Protein 6HR5 (pdb70)

Secondary structure (DSSP, 8-state):
---EEEEEEESS--SSSSGGGT-SS---HHHHHHHHHSEEETT-B-SS-STTHHHHHHHH---HHHH---------TT---S-HHHHHHTTT-EEEEEE---S--S---SS--EE------SSSB-EE-SSSB--B-S-HHHHHHHHHHHHHHSSS-SSSPEEEEEE--TT----STTHHHHHHHHHHHHHHHHHHHHHHHHHTT-GGGEEEEEEESS---BSGGG-BS--S-SHHHHB--EEEE-TTT-SS---B----STHHHHHHHHHTT----SS-----SHHHHTT-S-TTTT--EEEEEE---SSS--EEEEEETTEEEEEE-TT---EEEEETTT-TT-----SS-GGGHHHHHHHHHHHHHHHTTT--

Sequence (376 aa):
EKPNIIFILTDDQRFDAIGYAGNKFVNTPEMDKLAQQGTYFDHAIVTTPICAASRASLWTGLHERSHNFNFTGNVREEYMNNAYPKLLKNNGYYTGFYGKYGVRYDNLESQFDEFESYNNRYKDKRGYYYKTINNDTVHLTRYTGQQAIDFIDKNATNTQPFMLSLSFSAPHAEKYQHSLKGYYRMISGIDLEIKKIRDKLKEKGVDKNTVIIVMGDNGYFLGERQLAGKWLMYDNSIRVPLIVFDPRVNKHQDISEMVLNIDVTQTIADLAGVKAPESWQGKSLLPLVKQETSTISRDTILIEHLWDFENIPPSEGVRTEEWKYFRYVNDKTIEELYNIKKDPKEINNLIGKKKYQNVAKALREKLDELIAKNSD

B-factor: mean 40.54, std 19.56, range [9.35, 136.73]

InterPro domains:
  IPR000917 Sulfatase, N-terminal [PF00884] (30-361)
  IPR008928 Six-hairpin glycosidase superfamily [SSF48208] (722-1136)
  IPR012341 Six-hairpin glycosidase-like superfamily [G3DSA:1.50.10.10] (728-1074)
  IPR013783 Immunoglobulin-like fold [G3DSA:2.60.40.10] (467-577)
  IPR016007 Alpha-L-rhamnosidase [PTHR33307] (591-1161)
  IPR017850 Alkaline-phosphatase-like, core domain superfamily [G3DSA:3.40.720.10] (30-464)
  IPR017850 Alkaline-phosphatase-like, core domain superfamily [SSF53649] (28-461)
  IPR035396 Alpha-L-rhamnosidase, six-hairpin glycosidase domain [PF17389] (729-1066)
  IPR035398 Alpha-L-rhamnosidase C-terminal domain [PF17390] (1074-1142)
  IPR061277 Rha78A-like, N-terminal immunoglobulin domain [PF25788] (471-577)

Radius of gyration: 19.91 Å; Cα contacts (8 Å, |Δi|>4): 845; chains: 1; bounding box: 46×52×61 Å

Foldseek 3Di:
DAFAEEEAEEEAFWLCLDVCNVPPQFAQVLVVVLVFQFAKESAAFQFFLDLAQSLVCQFLQAHCLFQVADAVGADDPPPGCNGLQVQCVVVFAQEEEEEDSRHPYPDDDRWYWYFVAVLDPAFKGWTATPPGTDIDGDGQLVVLLVVLLCVLQPPVPPPTHYYYYYYGSPPPPVVVPCVVVVNSVRSNSNSVSVVSNLVSCVVVDRNLRYKYKYKYSWFFDNCQVPDTGERDDASRTTTMIIRTHHSHLDSGYDYAHDYYDSQVSVQSQVSRVHDNDPLNPYHHCVCCTSVHPPVVVPCQKDKHWHDHDPPDWIKIFMDGPFKTWMFIVVPDGPIFMGTCVPCVSRPDGDDPPPVCVVVVVVRVVVRVVHSVVNPD

Nearest PDB structures (foldseek):
  6hr5-assembly1_A  TM=1.003E+00  e=1.998E-87  Formosa agariphila KMM 3901
  7lha-assembly2_B  TM=8.949E-01  e=1.285E-27  Bacteroides uniformis
  7sno-assembly1_A  TM=8.877E-01  e=1.641E-27  Phocaeicola plebeius DSM 17135
  7snj-assembly1_A  TM=8.915E-01  e=3.419E-27  Phocaeicola plebeius DSM 17135
  4upk-assembly1_A  TM=8.088E-01  e=2.536E-18  Ruegeria pomeroyi DSS-3

Structure (mmCIF, N/CA/C/O backbone):
data_6HR5
#
_entry.id   6HR5
#
_cell.length_a   52.879
_cell.length_b   48.871
_cell.length_c   92.651
_cell.angle_alpha   90.00
_cell.angle_beta   105.64
_cell.angle_gamma   90.00
#
_symmetry.space_group_name_H-M   'P 1 21 1'
#
loop_
_entity.id
_entity.type
_entity.pdbx_description
1 polymer 'Alpha-L-rhamnosidase/sulfatase (GH78)'
2 non-polymer 'CALCIUM ION'
#
loop_
_atom_site.group_PDB
_atom_site.id
_atom_site.type_symbol
_atom_site.label_atom_id
_atom_site.label_alt_id
_atom_site.label_comp_id
_atom_site.label_asym_id
_atom_site.label_entity_id
_atom_site.label_seq_id
_atom_site.pdbx_PDB_ins_code
_atom_site.Cartn_x
_atom_site.Cartn_y
_atom_site.Cartn_z
_atom_site.occupancy
_atom_site.B_iso_or_equiv
_atom_site.auth_seq_id
_atom_site.auth_comp_id
_atom_site.auth_asym_id
_atom_site.auth_atom_id
_atom_site.pdbx_PDB_model_num
ATOM 1 N N . GLU A 1 29 ? 31.133 -14.944 10.666 1.00 42.94 8 GLU A N 1
ATOM 2 C CA . GLU A 1 29 ? 32.168 -13.991 11.052 1.00 53.18 8 GLU A CA 1
ATOM 3 C C . GLU A 1 29 ? 31.560 -12.626 11.364 1.00 49.92 8 GLU A C 1
ATOM 4 O O . GLU A 1 29 ? 31.848 -12.028 12.402 1.00 50.66 8 GLU A O 1
ATOM 10 N N . LYS A 1 30 ? 30.719 -12.136 10.452 1.00 44.44 9 LYS A N 1
ATOM 11 C CA . LYS A 1 30 ? 29.950 -10.919 10.635 1.00 33.72 9 LYS A CA 1
ATOM 12 C C . LYS A 1 30 ? 28.472 -11.258 10.778 1.00 33.74 9 LYS A C 1
ATOM 13 O O . LYS A 1 30 ? 27.949 -12.078 10.015 1.00 34.21 9 LYS A O 1
ATOM 19 N N . PRO A 1 31 ? 27.776 -10.658 11.739 1.00 32.99 10 PRO A N 1
ATOM 20 C CA . PRO A 1 31 ? 26.389 -11.042 12.002 1.00 33.94 10 PRO A CA 1
ATOM 21 C C . PRO A 1 31 ? 25.379 -10.201 11.239 1.00 31.05 10 PRO A C 1
ATOM 22 O O . PRO A 1 31 ? 25.587 -9.022 10.949 1.00 28.27 10 PRO A O 1
ATOM 26 N N . ASN A 1 32 ? 24.264 -10.846 10.909 1.00 27.50 11 ASN A N 1
ATOM 27 C CA . ASN A 1 32 ? 23.108 -10.138 10.383 1.00 25.71 11 ASN A CA 1
ATOM 28 C C . ASN A 1 32 ? 22.386 -9.462 11.540 1.00 26.93 11 ASN A C 1
ATOM 29 O O . ASN A 1 32 ? 22.224 -10.055 12.608 1.00 27.21 11 ASN A O 1
ATOM 34 N N . ILE A 1 33 ? 21.984 -8.212 11.349 1.00 26.01 12 ILE A N 1
ATOM 35 C CA . ILE A 1 33 ? 21.397 -7.419 12.422 1.00 20.92 12 ILE A CA 1
ATOM 36 C C . ILE A 1 33 ? 20.022 -6.937 11.987 1.00 18.65 12 ILE A C 1
ATOM 37 O O . ILE A 1 33 ? 19.827 -6.539 10.834 1.00 23.27 12 ILE A O 1
ATOM 42 N N . ILE A 1 34 ? 19.067 -6.984 12.912 1.00 19.92 13 ILE A N 1
ATOM 43 C CA . ILE A 1 34 ? 17.708 -6.519 12.667 1.00 17.80 13 ILE A CA 1
ATOM 44 C C . ILE A 1 34 ? 17.311 -5.606 13.815 1.00 15.36 13 ILE A C 1
ATOM 45 O O . ILE A 1 34 ? 17.281 -6.036 14.974 1.00 20.61 13 ILE A O 1
ATOM 50 N N . PHE A 1 35 ? 17.004 -4.357 13.495 1.00 15.31 14 PHE A N 1
ATOM 51 C CA . PHE A 1 35 ? 16.648 -3.348 14.486 1.00 15.55 14 PHE A CA 1
ATOM 52 C C . PHE A 1 35 ? 15.157 -3.058 14.358 1.00 14.69 14 PHE A C 1
ATOM 53 O O . PHE A 1 35 ? 14.735 -2.313 13.470 1.00 15.40 14 PHE A O 1
ATOM 61 N N . ILE A 1 36 ? 14.362 -3.660 15.237 1.00 13.28 15 ILE A N 1
ATOM 62 C CA . ILE A 1 36 ? 12.951 -3.310 15.351 1.00 12.10 15 ILE A CA 1
ATOM 63 C C . ILE A 1 36 ? 12.846 -1.993 16.103 1.00 13.25 15 ILE A C 1
ATOM 64 O O . ILE A 1 36 ? 13.488 -1.806 17.142 1.00 16.61 15 ILE A O 1
ATOM 69 N N . LEU A 1 37 ? 12.040 -1.073 15.581 1.00 9.82 16 LEU A N 1
ATOM 70 C CA . LEU A 1 37 ? 11.889 0.254 16.172 1.00 12.02 16 LEU A CA 1
ATOM 71 C C . LEU A 1 37 ? 10.403 0.574 16.288 1.00 19.34 16 LEU A C 1
ATOM 72 O O . LEU A 1 37 ? 9.750 0.910 15.294 1.00 16.82 16 LEU A O 1
ATOM 77 N N . THR A 1 38 ? 9.881 0.483 17.506 1.00 20.85 17 THR A N 1
ATOM 78 C CA . THR A 1 38 ? 8.472 0.738 17.759 1.00 20.52 17 THR A CA 1
ATOM 79 C C . THR A 1 38 ? 8.233 2.226 17.981 1.00 16.72 17 THR A C 1
ATOM 80 O O . THR A 1 38 ? 9.075 2.924 18.549 1.00 18.50 17 THR A O 1
ATOM 84 N N . ASP A 1 39 ? 7.074 2.706 17.534 1.00 13.84 18 ASP A N 1
ATOM 85 C CA . ASP A 1 39 ? 6.709 4.116 17.620 1.00 16.19 18 ASP A CA 1
ATOM 86 C C . ASP A 1 39 ? 5.845 4.339 18.857 1.00 17.42 18 ASP A C 1
ATOM 87 O O . ASP A 1 39 ? 4.744 3.788 18.950 1.00 18.55 18 ASP A O 1
ATOM 92 N N . ASP A 1 40 ? 6.347 5.145 19.799 1.00 15.31 19 ASP A N 1
ATOM 93 C CA . ASP A 1 40 ? 5.610 5.561 20.997 1.00 19.70 19 ASP A CA 1
ATOM 94 C C . ASP A 1 40 ? 5.411 4.420 21.995 1.00 18.10 19 ASP A C 1
ATOM 95 O O . ASP A 1 40 ? 4.387 4.366 22.680 1.00 14.71 19 ASP A O 1
ATOM 100 N N . GLN A 1 41 ? 6.382 3.512 22.097 1.00 20.71 20 GLN A N 1
ATOM 101 C CA . GLN A 1 41 ? 6.319 2.383 23.019 1.00 20.32 20 GLN A CA 1
ATOM 102 C C . GLN A 1 41 ? 6.995 2.782 24.327 1.00 21.17 20 GLN A C 1
ATOM 103 O O . GLN A 1 41 ? 8.206 3.019 24.362 1.00 20.12 20 GLN A O 1
ATOM 109 N N . ARG A 1 42 ? 6.210 2.864 25.396 1.00 23.39 21 ARG A N 1
ATOM 110 C CA . ARG A 1 42 ? 6.738 3.215 26.706 1.00 24.64 21 ARG A CA 1
ATOM 111 C C . ARG A 1 42 ? 7.613 2.090 27.252 1.00 24.21 21 ARG A C 1
ATOM 112 O O . ARG A 1 42 ? 7.501 0.932 26.847 1.00 30.65 21 ARG A O 1
ATOM 120 N N . PHE A 1 43 ? 8.497 2.446 28.190 1.00 21.28 22 PHE A N 1
ATOM 121 C CA . PHE A 1 43 ? 9.242 1.425 28.918 1.00 20.84 22 PHE A CA 1
ATOM 122 C C . PHE A 1 43 ? 8.326 0.571 29.781 1.00 21.46 22 PHE A C 1
ATOM 123 O O . PHE A 1 43 ? 8.691 -0.555 30.133 1.00 19.57 22 PHE A O 1
ATOM 131 N N . ASP A 1 44 ? 7.140 1.085 30.113 1.00 27.05 23 ASP A N 1
ATOM 132 C CA . ASP A 1 44 ? 6.149 0.330 30.868 1.00 27.53 23 ASP A CA 1
ATOM 133 C C . ASP A 1 44 ? 5.379 -0.648 29.991 1.00 28.61 23 ASP A C 1
ATOM 134 O O . ASP A 1 44 ? 4.888 -1.666 30.490 1.00 23.89 23 ASP A O 1
ATOM 139 N N . ALA A 1 45 ? 5.270 -0.364 28.695 1.00 29.43 24 ALA A N 1
ATOM 140 C CA . ALA A 1 45 ? 4.360 -1.079 27.799 1.00 24.42 24 ALA A CA 1
ATOM 141 C C . ALA A 1 45 ? 4.976 -2.360 27.244 1.00 23.91 24 ALA A C 1
ATOM 142 O O . ALA A 1 45 ? 5.024 -2.576 26.033 1.00 33.99 24 ALA A O 1
ATOM 144 N N . ILE A 1 46 ? 5.440 -3.231 28.135 1.00 19.77 25 ILE A N 1
ATOM 145 C CA . ILE A 1 46 ? 5.991 -4.526 27.751 1.00 19.20 25 ILE A CA 1
ATOM 146 C C . ILE A 1 46 ? 5.833 -5.473 28.932 1.00 35.45 25 ILE A C 1
ATOM 147 O O . ILE A 1 46 ? 6.032 -5.083 30.087 1.00 35.19 25 ILE A O 1
ATOM 152 N N . GLY A 1 47 ? 5.451 -6.719 28.638 1.00 32.24 26 GLY A N 1
ATOM 153 C CA . GLY A 1 47 ? 5.178 -7.671 29.704 1.00 35.75 26 GLY A CA 1
ATOM 154 C C . GLY A 1 47 ? 6.377 -7.907 30.600 1.00 33.02 26 GLY A C 1
ATOM 155 O O . GLY A 1 47 ? 6.234 -8.079 31.814 1.00 29.51 26 GLY A O 1
ATOM 156 N N . TYR A 1 48 ? 7.577 -7.907 30.015 1.00 31.25 27 TYR A N 1
ATOM 157 C CA . TYR A 1 48 ? 8.803 -8.070 30.786 1.00 26.85 27 TYR A CA 1
ATOM 158 C C . TYR A 1 48 ? 8.958 -6.999 31.857 1.00 41.07 27 TYR A C 1
ATOM 159 O O . TYR A 1 48 ? 9.644 -7.233 32.858 1.00 42.73 27 TYR A O 1
ATOM 168 N N . ALA A 1 49 ? 8.341 -5.833 31.670 1.00 37.72 28 ALA A N 1
ATOM 169 C CA . ALA A 1 49 ? 8.313 -4.792 32.687 1.00 36.41 28 ALA A CA 1
ATOM 170 C C . ALA A 1 49 ? 7.177 -4.976 33.686 1.00 37.62 28 ALA A C 1
ATOM 171 O O . ALA A 1 49 ? 6.859 -4.035 34.421 1.00 36.93 28 ALA A O 1
ATOM 173 N N . GLY A 1 50 ? 6.562 -6.156 33.727 1.00 26.23 29 GLY A N 1
ATOM 174 C CA . GLY A 1 50 ? 5.479 -6.426 34.645 1.00 26.16 29 GLY A CA 1
ATOM 175 C C . GLY A 1 50 ? 4.104 -6.027 34.160 1.00 29.24 29 GLY A C 1
ATOM 176 O O . GLY A 1 50 ? 3.129 -6.211 34.900 1.00 33.08 29 GLY A O 1
ATOM 177 N N . ASN A 1 51 ? 3.990 -5.489 32.947 1.00 35.40 30 ASN A N 1
ATOM 178 C CA . ASN A 1 51 ? 2.695 -5.087 32.408 1.00 30.24 30 ASN A CA 1
ATOM 179 C C . ASN A 1 51 ? 1.855 -6.329 32.133 1.00 32.45 30 ASN A C 1
ATOM 180 O O . ASN A 1 51 ? 2.181 -7.126 31.248 1.00 29.33 30 ASN A O 1
ATOM 185 N N . LYS A 1 52 ? 0.769 -6.488 32.885 1.00 33.75 31 LYS A N 1
ATOM 186 C CA . LYS A 1 52 ? -0.053 -7.689 32.851 1.00 35.43 31 LYS A CA 1
ATOM 187 C C . LYS A 1 52 ? 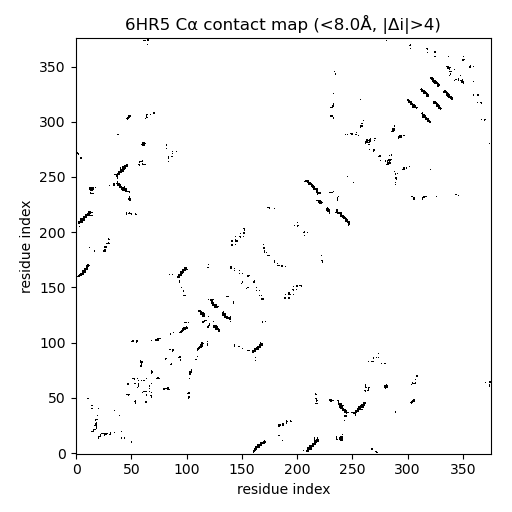-1.149 -7.635 31.791 1.00 32.41 31 LYS A C 1
ATOM 188 O O . LYS A 1 52 ? -1.961 -8.562 31.707 1.00 25.59 31 LYS A O 1
ATOM 194 N N . PHE A 1 53 ? -1.188 -6.583 30.974 1.00 29.92 32 PHE A N 1
ATOM 195 C CA . PHE A 1 53 ? -2.253 -6.419 29.998 1.00 33.81 32 PHE A CA 1
ATOM 196 C C . PHE A 1 53 ? -1.768 -6.348 28.559 1.00 29.19 32 PHE A C 1
ATOM 197 O O . PHE A 1 53 ? -2.576 -6.556 27.646 1.00 24.45 32 PHE A O 1
ATOM 205 N N . VAL A 1 54 ? -0.485 -6.069 28.327 1.00 27.59 33 VAL A N 1
ATOM 206 C CA . VAL A 1 54 ? 0.072 -6.282 27.001 1.00 25.97 33 VAL A CA 1
ATOM 207 C C . VAL A 1 54 ? 0.199 -7.778 26.740 1.00 26.16 33 VAL A C 1
ATOM 208 O O . VAL A 1 54 ? 0.186 -8.609 27.656 1.00 27.49 33 VAL A O 1
ATOM 212 N N . ASN A 1 55 ? 0.330 -8.124 25.462 1.00 24.79 34 ASN A N 1
ATOM 213 C CA . ASN A 1 55 ? 0.697 -9.477 25.052 1.00 24.62 34 ASN A CA 1
ATOM 214 C C . ASN A 1 55 ? 1.869 -9.330 24.089 1.00 24.56 34 ASN A C 1
ATOM 215 O O . ASN A 1 55 ? 1.683 -9.283 22.871 1.00 26.78 34 ASN A O 1
ATOM 220 N N . THR A 1 56 ? 3.076 -9.244 24.645 1.00 22.41 35 THR A N 1
ATOM 221 C CA . THR A 1 56 ? 4.312 -9.171 23.868 1.00 19.97 35 THR A CA 1
ATOM 222 C C . THR A 1 56 ? 5.181 -10.390 24.165 1.00 21.07 35 THR A C 1
ATOM 223 O O . THR A 1 56 ? 6.283 -10.264 24.712 1.00 17.45 35 THR A O 1
ATOM 227 N N . PRO A 1 57 ? 4.719 -11.591 23.799 1.00 22.89 36 PRO A N 1
ATOM 228 C CA . PRO A 1 57 ? 5.454 -12.797 24.214 1.00 21.59 36 PRO A CA 1
ATOM 229 C C . PRO A 1 57 ? 6.776 -12.977 23.491 1.00 29.24 36 PRO A C 1
ATOM 230 O O . PRO A 1 57 ? 7.776 -13.328 24.129 1.00 33.39 36 PRO A O 1
ATOM 234 N N . GLU A 1 58 ? 6.813 -12.750 22.175 1.00 24.08 37 GLU A N 1
ATOM 235 C CA . GLU A 1 58 ? 8.065 -12.897 21.440 1.00 23.81 37 GLU A CA 1
ATOM 236 C C . GLU A 1 58 ? 9.094 -11.874 21.901 1.00 21.80 37 GLU A C 1
ATOM 237 O O . GLU A 1 58 ? 10.294 -12.166 21.946 1.00 21.78 37 GLU A O 1
ATOM 243 N N . MET A 1 59 ? 8.643 -10.666 22.247 1.00 25.79 38 MET A N 1
ATOM 244 C CA . MET A 1 59 ? 9.533 -9.698 22.880 1.00 26.61 38 MET A CA 1
ATOM 245 C C . MET A 1 59 ? 9.991 -10.196 24.244 1.00 25.16 38 MET A C 1
ATOM 246 O O . MET A 1 59 ? 11.179 -10.124 24.578 1.00 24.67 38 MET A O 1
ATOM 251 N N . ASP A 1 60 ? 9.051 -10.701 25.050 1.00 24.42 39 ASP A N 1
ATOM 252 C CA . ASP A 1 60 ? 9.407 -11.280 26.342 1.00 23.79 39 ASP A CA 1
ATOM 253 C C . ASP A 1 60 ? 10.405 -12.418 26.176 1.00 26.47 39 ASP A C 1
ATOM 254 O O . ASP A 1 60 ? 11.328 -12.569 26.987 1.00 28.92 39 ASP A O 1
ATOM 259 N N . LYS A 1 61 ? 10.234 -13.229 25.130 1.00 28.84 40 LYS A N 1
ATOM 260 C CA . LYS A 1 61 ? 11.207 -14.274 24.831 1.00 30.33 40 LYS A CA 1
ATOM 261 C C . LYS A 1 61 ? 12.567 -13.675 24.494 1.00 25.17 40 LYS A C 1
ATOM 262 O O . LYS A 1 61 ? 13.604 -14.204 24.905 1.00 19.24 40 LYS A O 1
ATOM 268 N N . LEU A 1 62 ? 12.579 -12.562 23.753 1.00 22.03 41 LEU A N 1
ATOM 269 C CA . LEU A 1 62 ? 13.840 -11.924 23.387 1.00 23.33 41 LEU A CA 1
ATOM 270 C C . LEU A 1 62 ? 14.547 -11.331 24.598 1.00 19.73 41 LEU A C 1
ATOM 271 O O . LEU A 1 62 ? 15.782 -11.332 24.654 1.00 15.77 41 LEU A O 1
ATOM 276 N N . ALA A 1 63 ? 13.787 -10.815 25.567 1.00 33.05 42 ALA A N 1
ATOM 277 C CA . ALA A 1 63 ? 14.399 -10.249 26.764 1.00 23.13 42 ALA A CA 1
ATOM 278 C C . ALA A 1 63 ? 14.995 -11.337 27.647 1.00 20.51 42 ALA A C 1
ATOM 279 O O . ALA A 1 63 ? 16.072 -11.154 28.223 1.00 20.90 42 ALA A O 1
ATOM 281 N N . GLN A 1 64 ? 14.306 -12.473 27.772 1.00 19.45 43 GLN A N 1
ATOM 282 C CA . GLN A 1 64 ? 14.865 -13.590 28.525 1.00 23.05 43 GLN A CA 1
ATOM 283 C C . GLN A 1 64 ? 15.977 -14.285 27.748 1.00 25.25 43 GLN A C 1
ATOM 284 O O . GLN A 1 64 ? 16.881 -14.872 28.354 1.00 22.49 43 GLN A O 1
ATOM 290 N N . GLN A 1 65 ? 15.929 -14.233 26.413 1.00 25.42 44 GLN A N 1
ATOM 291 C CA . GLN A 1 65 ? 16.968 -14.851 25.598 1.00 19.15 44 GLN A CA 1
ATOM 292 C C . GLN A 1 65 ? 18.195 -13.960 25.462 1.00 22.16 44 GLN A C 1
ATOM 293 O O . GLN A 1 65 ? 19.314 -14.468 25.335 1.00 28.39 44 GLN A O 1
ATOM 299 N N . GLY A 1 66 ? 18.006 -12.643 25.470 1.00 20.37 45 GLY A N 1
ATOM 300 C CA . GLY A 1 66 ? 19.110 -11.709 25.371 1.00 20.30 45 GLY A CA 1
ATOM 301 C C . GLY A 1 66 ? 19.198 -10.812 26.587 1.00 20.97 45 GLY A C 1
ATOM 302 O O . GLY A 1 66 ? 18.652 -11.146 27.639 1.00 28.44 45 GLY A O 1
ATOM 303 N N . THR A 1 67 ? 19.867 -9.670 26.466 1.00 15.00 46 THR A N 1
ATOM 304 C CA . THR A 1 67 ? 20.039 -8.752 27.585 1.00 18.94 46 THR A CA 1
ATOM 305 C C . THR A 1 67 ? 19.043 -7.608 27.451 1.00 19.59 46 THR A C 1
ATOM 306 O O . THR A 1 67 ? 19.068 -6.865 26.464 1.00 20.25 46 THR A O 1
ATOM 310 N N . TYR A 1 68 ? 18.171 -7.470 28.443 1.00 20.80 47 TYR A N 1
ATOM 311 C CA . TYR A 1 68 ? 17.170 -6.417 28.452 1.00 17.74 47 TYR A CA 1
ATOM 312 C C . TYR A 1 68 ? 17.696 -5.204 29.206 1.00 20.20 47 TYR A C 1
ATOM 313 O O . TYR A 1 68 ? 18.436 -5.337 30.184 1.00 26.51 47 TYR A O 1
ATOM 322 N N . PHE A 1 69 ? 17.315 -4.018 28.740 1.00 21.31 48 PHE A N 1
ATOM 323 C CA . PHE A 1 69 ? 17.720 -2.754 29.352 1.00 24.16 48 PHE A CA 1
ATOM 324 C C . PHE A 1 69 ? 16.458 -2.061 29.855 1.00 25.11 48 PHE A C 1
ATOM 325 O O . PHE A 1 69 ? 15.694 -1.500 29.064 1.00 23.88 48 PHE A O 1
ATOM 333 N N . ASP A 1 70 ? 16.233 -2.101 31.171 1.00 24.25 49 ASP A N 1
ATOM 334 C CA . ASP A 1 70 ? 15.019 -1.504 31.719 1.00 25.92 49 ASP A CA 1
ATOM 335 C C . ASP A 1 70 ? 15.134 0.011 31.822 1.00 29.03 49 ASP A C 1
ATOM 336 O O . ASP A 1 70 ? 14.147 0.724 31.601 1.00 33.69 49 ASP A O 1
ATOM 341 N N . HIS A 1 71 ? 16.322 0.525 32.149 1.00 26.09 50 HIS A N 1
ATOM 342 C CA . HIS A 1 71 ? 16.544 1.963 32.235 1.00 27.90 50 HIS A CA 1
ATOM 343 C C . HIS A 1 71 ? 17.054 2.558 30.931 1.00 25.56 50 HIS A C 1
ATOM 344 O O . HIS A 1 71 ? 17.842 3.514 30.955 1.00 28.16 50 HIS A O 1
ATOM 351 N N . ALA A 1 72 ? 16.638 2.009 29.793 1.00 31.51 51 ALA A N 1
ATOM 352 C CA . ALA A 1 72 ? 16.978 2.604 28.510 1.00 21.16 51 ALA A CA 1
ATOM 353 C C . ALA A 1 72 ? 16.251 3.933 28.359 1.00 18.57 51 ALA A C 1
ATOM 354 O O . ALA A 1 72 ? 15.033 4.007 28.539 1.00 17.72 51 ALA A O 1
ATOM 356 N N . ILE A 1 73 ? 16.997 4.984 28.034 1.00 21.76 52 ILE A N 1
ATOM 357 C CA . ILE A 1 73 ? 16.484 6.348 28.054 1.00 23.93 52 ILE A CA 1
ATOM 358 C C . ILE A 1 73 ? 16.673 6.975 26.682 1.00 32.29 52 ILE A C 1
ATOM 359 O O . ILE A 1 73 ? 17.726 6.821 26.054 1.00 31.80 52 ILE A O 1
ATOM 364 N N . VAL A 1 74 ? 15.648 7.682 26.219 1.00 33.18 53 VAL A N 1
ATOM 365 C CA . VAL A 1 74 ? 15.660 8.330 24.915 1.00 19.94 53 VAL A CA 1
ATOM 366 C C . VAL A 1 74 ? 16.040 9.795 25.123 1.00 22.41 53 VAL A C 1
ATOM 367 O O . VAL A 1 74 ? 15.502 10.467 26.013 1.00 33.93 53 VAL A O 1
ATOM 371 N N . THR A 1 75 ? 17.009 10.275 24.335 1.00 22.51 54 THR A N 1
ATOM 372 C CA . THR A 1 75 ? 17.578 11.598 24.594 1.00 21.34 54 THR A CA 1
ATOM 373 C C . THR A 1 75 ? 16.541 12.695 24.400 1.00 25.73 54 THR A C 1
ATOM 374 O O . THR A 1 75 ? 16.445 13.616 25.221 1.00 34.02 54 THR A O 1
ATOM 378 N N . THR A 1 76 ? 15.755 12.623 23.342 1.00 29.43 55 THR A N 1
ATOM 379 C CA . THR A 1 76 ? 14.780 13.671 23.052 1.00 27.71 55 THR A CA 1
ATOM 380 C C . THR A 1 76 ? 13.434 13.033 22.794 1.00 21.95 55 THR A C 1
ATOM 381 O O . THR A 1 76 ? 13.262 12.356 21.737 1.00 24.77 55 THR A O 1
ATOM 385 N N . PRO A 1 77 ? 12.447 13.193 23.672 1.00 22.61 56 PRO A N 1
ATOM 386 C CA . PRO A 1 77 ? 11.178 12.451 23.608 1.00 22.43 56 PRO A CA 1
ATOM 387 C C . PRO A 1 77 ? 10.259 12.942 22.485 1.00 18.68 56 PRO A C 1
ATOM 388 O O . PRO A 1 77 ? 9.137 13.398 22.720 1.00 17.97 56 PRO A O 1
ATOM 392 N N . ILE A 1 78 ? 10.744 12.845 21.253 1.00 25.61 57 ILE A N 1
ATOM 393 C CA . ILE A 1 78 ? 9.988 13.261 20.072 1.00 28.78 57 ILE A CA 1
ATOM 394 C C . ILE A 1 78 ? 10.262 12.254 18.963 1.00 27.02 57 ILE A C 1
ATOM 395 O O . ILE A 1 78 ? 11.419 11.925 18.683 1.00 26.12 57 ILE A O 1
ATOM 400 N N . CYS A 1 79 ? 9.201 11.758 18.332 1.00 26.79 58 CYS A N 1
ATOM 401 C CA . CYS A 1 79 ? 9.336 10.677 17.357 1.00 24.02 58 CYS A CA 1
ATOM 402 C C . CYS A 1 79 ? 9.940 11.126 16.031 1.00 29.42 58 CYS A C 1
ATOM 403 O O . CYS A 1 79 ? 9.531 10.648 14.969 1.00 34.57 58 CYS A O 1
ATOM 406 N N . ALA A 1 80 ? 10.924 12.024 16.060 1.00 30.39 59 ALA A N 1
ATOM 407 C CA . ALA A 1 80 ? 11.534 12.525 14.835 1.00 30.03 59 ALA A CA 1
ATOM 408 C C . ALA A 1 80 ? 12.990 12.906 15.073 1.00 23.14 59 ALA A C 1
ATOM 409 O O . ALA A 1 80 ? 13.863 12.585 14.260 1.00 22.77 59 ALA A O 1
ATOM 411 N N . ALA A 1 81 ? 13.258 13.603 16.181 1.00 20.67 60 ALA A N 1
ATOM 412 C CA . ALA A 1 81 ? 14.639 13.864 16.568 1.00 23.22 60 ALA A CA 1
ATOM 413 C C . ALA A 1 81 ? 15.272 12.629 17.197 1.00 21.77 60 ALA A C 1
ATOM 414 O O . ALA A 1 81 ? 16.465 12.373 17.003 1.00 23.14 60 ALA A O 1
ATOM 416 N N . SER A 1 82 ? 14.486 11.857 17.952 1.00 22.35 61 SER A N 1
ATOM 417 C CA . SER A 1 82 ? 14.954 10.565 18.442 1.00 19.57 61 SER A CA 1
ATOM 418 C C . SER A 1 82 ? 15.328 9.648 17.286 1.00 16.93 61 SER A C 1
ATOM 419 O O . SER A 1 82 ? 16.406 9.043 17.280 1.00 12.72 61 SER A O 1
ATOM 422 N N . ARG A 1 83 ? 14.439 9.529 16.298 1.00 20.74 62 ARG A N 1
ATOM 423 C CA . ARG A 1 83 ? 14.748 8.729 15.118 1.00 17.64 62 ARG A CA 1
ATOM 424 C C . ARG A 1 83 ? 15.965 9.283 14.389 1.00 16.13 62 ARG A C 1
ATOM 425 O O . ARG A 1 83 ? 16.803 8.520 13.896 1.00 15.25 62 ARG A O 1
ATOM 433 N N . ALA A 1 84 ? 16.084 10.611 14.320 1.00 18.62 63 ALA A N 1
ATOM 434 C CA . ALA A 1 84 ? 17.287 11.215 13.757 1.00 20.31 63 ALA A CA 1
ATOM 435 C C . ALA A 1 84 ? 18.502 10.939 14.634 1.00 19.25 63 ALA A C 1
ATOM 436 O O . ALA A 1 84 ? 19.579 10.612 14.123 1.00 16.61 63 ALA A O 1
ATOM 438 N N . SER A 1 85 ? 18.349 11.066 15.956 1.00 23.59 64 SER A N 1
ATOM 439 C CA . SER A 1 85 ? 19.437 10.708 16.861 1.00 19.79 64 SER A CA 1
ATOM 440 C C . SER A 1 85 ? 19.832 9.250 16.684 1.00 17.75 64 SER A C 1
ATOM 441 O O . SER A 1 85 ? 20.998 8.886 16.865 1.00 20.11 64 SER A O 1
ATOM 444 N N . LEU A 1 86 ? 18.871 8.398 16.332 1.00 16.07 65 LEU A N 1
ATOM 445 C CA . LEU A 1 86 ? 19.190 7.011 16.019 1.00 18.34 65 LEU A CA 1
ATOM 446 C C . LEU A 1 86 ? 20.091 6.922 14.796 1.00 22.20 65 LEU A C 1
ATOM 447 O O . LEU A 1 86 ? 21.131 6.252 14.823 1.00 19.81 65 LEU A O 1
ATOM 452 N N . TRP A 1 87 ? 19.705 7.596 13.708 1.00 23.59 66 TRP A N 1
ATOM 453 C CA . TRP A 1 87 ? 20.494 7.544 12.481 1.00 17.64 66 TRP A CA 1
ATOM 454 C C . TRP A 1 87 ? 21.870 8.155 12.696 1.00 20.62 66 TRP A C 1
ATOM 455 O O . TRP A 1 87 ? 22.896 7.479 12.569 1.00 27.37 66 TRP A O 1
ATOM 466 N N . THR A 1 88 ? 21.907 9.443 13.026 1.00 23.52 67 THR A N 1
ATOM 467 C CA . THR A 1 88 ? 23.165 10.170 13.055 1.00 26.20 67 THR A CA 1
ATOM 468 C C . THR A 1 88 ? 23.958 9.912 14.326 1.00 23.11 67 THR A C 1
ATOM 469 O O . THR A 1 88 ? 25.161 10.179 14.345 1.00 27.11 67 THR A O 1
ATOM 473 N N . GLY A 1 89 ? 23.323 9.401 15.379 1.00 23.46 68 GLY A N 1
ATOM 474 C CA . GLY A 1 89 ? 24.049 9.092 16.593 1.00 29.75 68 GLY A CA 1
ATOM 475 C C . GLY A 1 89 ? 24.485 10.286 17.405 1.00 27.85 68 GLY A C 1
ATOM 476 O O . GLY A 1 89 ? 25.392 10.160 18.228 1.00 22.26 68 GLY A O 1
ATOM 477 N N . LEU A 1 90 ? 23.872 11.444 17.199 1.00 25.68 69 LEU A N 1
ATOM 478 C CA . LEU A 1 90 ? 24.192 12.644 17.954 1.00 31.17 69 LEU A CA 1
ATOM 479 C C . LEU A 1 90 ? 22.939 13.214 18.599 1.00 31.63 69 LEU A C 1
ATOM 480 O O . LEU A 1 90 ? 21.867 13.239 17.984 1.00 23.37 69 LEU A O 1
ATOM 485 N N . HIS A 1 91 ? 23.101 13.679 19.839 1.00 31.03 70 HIS A N 1
ATOM 486 C CA . HIS A 1 91 ? 22.038 14.321 20.598 1.00 29.53 70 HIS A CA 1
ATOM 487 C C . HIS A 1 91 ? 21.432 15.477 19.799 1.00 34.57 70 HIS A C 1
ATOM 488 O O . HIS A 1 91 ? 22.029 15.991 18.848 1.00 40.46 70 HIS A O 1
ATOM 495 N N . GLU A 1 92 ? 20.225 15.891 20.204 1.00 29.50 71 GLU A N 1
ATOM 496 C CA . GLU A 1 92 ? 19.523 16.929 19.458 1.00 37.54 71 GLU A CA 1
ATOM 497 C C . GLU A 1 92 ? 20.189 18.290 19.654 1.00 47.18 71 GLU A C 1
ATOM 498 O O . GLU A 1 92 ? 20.000 19.198 18.840 1.00 51.15 71 GLU A O 1
ATOM 504 N N . ARG A 1 93 ? 20.990 18.451 20.714 1.00 46.82 72 ARG A N 1
ATOM 505 C CA . ARG A 1 93 ? 21.832 19.637 20.830 1.00 43.84 72 ARG A CA 1
ATOM 506 C C . ARG A 1 93 ? 22.783 19.739 19.649 1.00 47.13 72 ARG A C 1
ATOM 507 O O . ARG A 1 93 ? 23.093 20.839 19.192 1.00 48.37 72 ARG A O 1
ATOM 515 N N . SER A 1 94 ? 23.258 18.599 19.140 1.00 49.87 73 SER A N 1
ATOM 516 C CA . SER A 1 94 ? 24.278 18.594 18.100 1.00 51.27 73 SER A CA 1
ATOM 517 C C . SER A 1 94 ? 23.692 18.527 16.697 1.00 51.34 73 SER A C 1
ATOM 518 O O . SER A 1 94 ? 24.183 19.217 15.800 1.00 61.36 73 SER A O 1
ATOM 521 N N . HIS A 1 95 ? 22.657 17.716 16.470 1.00 43.93 74 HIS A N 1
ATOM 522 C CA . HIS A 1 95 ? 22.126 17.670 15.113 1.00 49.34 74 HIS A CA 1
ATOM 523 C C . HIS A 1 95 ? 21.131 18.800 14.874 1.00 47.33 74 HIS A C 1
ATOM 524 O O . HIS A 1 95 ? 21.234 19.508 13.870 1.00 55.95 74 HIS A O 1
ATOM 531 N N . ASN A 1 96 ? 20.210 19.029 15.813 1.00 47.68 75 ASN A N 1
ATOM 532 C CA . ASN A 1 96 ? 19.174 20.049 15.668 1.00 51.29 75 ASN A CA 1
ATOM 533 C C . ASN A 1 96 ? 18.315 19.753 14.451 1.00 40.17 75 ASN A C 1
ATOM 534 O O . ASN A 1 96 ? 18.618 20.195 13.339 1.00 48.56 75 ASN A O 1
ATOM 539 N N . PHE A 1 97 ? 17.247 18.989 14.667 1.00 37.63 76 PHE A N 1
ATOM 540 C CA . PHE A 1 97 ? 16.338 18.589 13.604 1.00 34.20 76 PHE A CA 1
ATOM 541 C C . PHE A 1 97 ? 15.656 19.814 13.004 1.00 39.80 76 PHE A C 1
ATOM 542 O O . PHE A 1 97 ? 16.292 20.588 12.276 1.00 52.77 76 PHE A O 1
ATOM 550 N N . ASN A 1 98 ? 14.380 20.013 13.364 1.00 34.44 77 ASN A N 1
ATOM 551 C CA . ASN A 1 98 ? 13.428 20.908 12.707 1.00 38.00 77 ASN A CA 1
ATOM 552 C C . ASN A 1 98 ? 12.015 20.468 13.076 1.00 46.42 77 ASN A C 1
ATOM 553 O O . ASN A 1 98 ? 11.875 19.428 13.722 1.00 48.94 77 ASN A O 1
ATOM 558 N N . PHE A 1 99 ? 10.981 21.196 12.621 1.00 46.01 78 PHE A N 1
ATOM 559 C CA . PHE A 1 99 ? 9.565 21.000 13.021 1.00 54.14 78 PHE A CA 1
ATOM 560 C C . PHE A 1 99 ? 9.292 19.752 13.870 1.00 58.71 78 PHE A C 1
ATOM 561 O O . PHE A 1 99 ? 9.521 19.733 15.076 1.00 56.47 78 PHE A O 1
ATOM 569 N N . THR A 1 101 ? 7.854 17.578 11.011 1.00 71.64 80 THR A N 1
ATOM 570 C CA . THR A 1 101 ? 8.124 17.989 9.643 1.00 74.71 80 THR A CA 1
ATOM 571 C C . THR A 1 101 ? 9.570 18.488 9.585 1.00 64.51 80 THR A C 1
ATOM 572 O O . THR A 1 101 ? 10.252 18.549 10.612 1.00 54.27 80 THR A O 1
ATOM 576 N N . GLY A 1 102 ? 10.048 18.816 8.388 1.00 70.72 81 GLY A N 1
ATOM 577 C CA . GLY A 1 102 ? 11.383 19.367 8.236 1.00 63.91 81 GLY A CA 1
ATOM 578 C C . GLY A 1 102 ? 12.449 18.392 7.782 1.00 57.74 81 GLY A C 1
ATOM 579 O O . GLY A 1 102 ? 12.696 17.374 8.438 1.00 49.87 81 GLY A O 1
ATOM 580 N N . ASN A 1 103 ? 13.095 18.703 6.662 1.00 64.71 82 ASN A N 1
ATOM 581 C CA . ASN A 1 103 ? 14.201 17.908 6.156 1.00 66.18 82 ASN A CA 1
ATOM 582 C C . ASN A 1 103 ? 15.503 18.339 6.820 1.00 60.27 82 ASN A C 1
ATOM 583 O O . ASN A 1 103 ? 15.697 19.512 7.148 1.00 68.88 82 ASN A O 1
ATOM 588 N N . VAL A 1 104 ? 16.396 17.368 7.005 1.00 64.66 83 VAL A N 1
ATOM 589 C CA . VAL A 1 104 ? 17.661 17.527 7.717 1.00 59.58 83 VAL A CA 1
ATOM 590 C C . VAL A 1 104 ? 18.565 16.367 7.322 1.00 63.79 83 VAL A C 1
ATOM 591 O O . VAL A 1 104 ? 18.110 15.223 7.266 1.00 73.06 83 VAL A O 1
ATOM 595 N N . ARG A 1 105 ? 19.829 16.631 6.998 1.00 57.69 84 ARG A N 1
ATOM 596 C CA . ARG A 1 105 ? 20.401 17.961 6.841 1.00 66.00 84 ARG A CA 1
ATOM 597 C C . ARG A 1 105 ? 21.372 17.924 5.681 1.00 71.71 84 ARG A C 1
ATOM 598 O O . ARG A 1 105 ? 22.541 17.593 5.892 1.00 60.94 84 ARG A O 1
ATOM 606 N N . GLU A 1 106 ? 20.882 18.240 4.474 1.00 64.05 85 GLU A N 1
ATOM 607 C CA . GLU A 1 106 ? 21.674 18.270 3.244 1.00 63.26 85 GLU A CA 1
ATOM 608 C C . GLU A 1 106 ? 22.888 17.354 3.346 1.00 64.06 85 GLU A C 1
ATOM 609 O O . GLU A 1 106 ? 24.029 17.798 3.186 1.00 72.55 85 GLU A O 1
ATOM 615 N N . GLU A 1 107 ? 22.630 16.075 3.634 1.00 56.11 86 GLU A N 1
ATOM 616 C CA . GLU A 1 107 ? 23.585 15.087 4.136 1.00 58.28 86 GLU A CA 1
ATOM 617 C C . GLU A 1 107 ? 24.672 15.637 5.057 1.00 49.97 86 GLU A C 1
ATOM 618 O O . GLU A 1 107 ? 25.851 15.695 4.692 1.00 57.45 86 GLU A O 1
ATOM 624 N N . TYR A 1 108 ? 24.270 16.031 6.261 1.00 48.14 87 TYR A N 1
ATOM 625 C CA . TYR A 1 108 ? 25.105 15.919 7.450 1.00 53.97 87 TYR A CA 1
ATOM 626 C C . TYR A 1 108 ? 25.626 14.487 7.505 1.00 50.29 87 TYR A C 1
ATOM 627 O O . TYR A 1 108 ? 26.529 14.105 6.755 1.00 50.03 87 TYR A O 1
ATOM 636 N N . MET A 1 109 ? 25.139 13.744 8.492 1.00 45.97 88 MET A N 1
ATOM 637 C CA . MET A 1 109 ? 24.397 12.499 8.281 1.00 40.85 88 MET A CA 1
ATOM 638 C C . MET A 1 109 ? 24.971 11.560 7.213 1.00 44.13 88 MET A C 1
ATOM 639 O O . MET A 1 109 ? 24.259 11.152 6.293 1.00 35.21 88 MET A O 1
ATOM 644 N N . ASN A 1 110 ? 26.253 11.188 7.344 1.00 37.65 89 ASN A N 1
ATOM 645 C CA . ASN A 1 110 ? 26.767 9.997 6.653 1.00 29.34 89 ASN A CA 1
ATOM 646 C C . ASN A 1 110 ? 28.226 9.627 6.926 1.00 39.10 89 ASN A C 1
ATOM 647 O O . ASN A 1 110 ? 28.982 9.486 5.959 1.00 35.59 89 ASN A O 1
ATOM 652 N N . ASN A 1 111 ? 28.680 9.435 8.176 1.00 44.53 90 ASN A N 1
ATOM 653 C CA . ASN A 1 111 ? 28.041 9.704 9.477 1.00 43.75 90 ASN A CA 1
ATOM 654 C C . ASN A 1 111 ? 26.585 9.258 9.669 1.00 41.76 90 ASN A C 1
ATOM 655 O O . ASN A 1 111 ? 25.750 10.031 10.136 1.00 49.30 90 ASN A O 1
ATOM 660 N N . ALA A 1 112 ? 26.295 8.010 9.308 1.00 27.76 91 ALA A N 1
ATOM 661 C CA . ALA A 1 112 ? 24.977 7.424 9.508 1.00 24.83 91 ALA A CA 1
ATOM 662 C C . ALA A 1 112 ? 25.133 5.911 9.486 1.00 25.96 91 ALA A C 1
ATOM 663 O O . ALA A 1 112 ? 25.820 5.372 8.615 1.00 27.77 91 ALA A O 1
ATOM 665 N N . TYR A 1 113 ? 24.495 5.232 10.441 1.00 24.21 92 TYR A N 1
ATOM 666 C CA . TYR A 1 113 ? 24.816 3.825 10.667 1.00 29.69 92 TYR A CA 1
ATOM 667 C C . TYR A 1 113 ? 24.408 2.896 9.520 1.00 25.22 92 TYR A C 1
ATOM 668 O O . TYR A 1 113 ? 25.151 1.948 9.236 1.00 22.68 92 TYR A O 1
ATOM 677 N N . PRO A 1 114 ? 23.267 3.103 8.819 1.00 20.66 93 PRO A N 1
ATOM 678 C CA . PRO A 1 114 ? 23.001 2.238 7.661 1.00 21.10 93 PRO A CA 1
ATOM 679 C C . PRO A 1 114 ? 23.990 2.517 6.543 1.00 25.36 93 PRO A C 1
ATOM 680 O O . PRO A 1 114 ? 24.672 1.609 6.054 1.00 23.06 93 PRO A O 1
ATOM 684 N N . LYS A 1 115 ? 24.087 3.793 6.160 1.00 23.58 94 LYS A N 1
ATOM 685 C CA . LYS A 1 115 ? 24.942 4.198 5.050 1.00 26.51 94 LYS A CA 1
ATOM 686 C C . LYS A 1 115 ? 26.408 3.882 5.300 1.00 23.45 94 LYS A C 1
ATOM 687 O O . LYS A 1 115 ? 27.186 3.804 4.342 1.00 30.25 94 LYS A O 1
ATOM 693 N N . LEU A 1 116 ? 26.799 3.706 6.561 1.00 28.29 95 LEU A N 1
ATOM 694 C CA . LEU A 1 116 ? 28.164 3.307 6.869 1.00 33.96 95 LEU A CA 1
ATOM 695 C C . LEU A 1 116 ? 28.359 1.818 6.591 1.00 31.61 95 LEU A C 1
ATOM 696 O O . LEU A 1 116 ? 29.287 1.419 5.882 1.00 36.10 95 LEU A O 1
ATOM 701 N N . LEU A 1 117 ? 27.476 0.976 7.139 1.00 29.65 96 LEU A N 1
ATOM 702 C CA . LEU A 1 117 ? 27.528 -0.459 6.863 1.00 27.39 96 LEU A CA 1
ATOM 703 C C . LEU A 1 117 ? 27.339 -0.749 5.381 1.00 29.76 96 LEU A C 1
ATOM 704 O O . LEU A 1 117 ? 27.908 -1.714 4.863 1.00 26.41 96 LEU A O 1
ATOM 709 N N . LYS A 1 118 ? 26.539 0.068 4.689 1.00 34.15 97 LYS A N 1
ATOM 710 C CA . LYS A 1 118 ? 26.344 -0.121 3.256 1.00 24.43 97 LYS A CA 1
ATOM 711 C C . LYS A 1 118 ? 27.652 0.042 2.496 1.00 23.37 97 LYS A C 1
ATOM 712 O O . LYS A 1 118 ? 27.940 -0.724 1.568 1.00 27.05 97 LYS A O 1
ATOM 718 N N . ASN A 1 119 ? 28.461 1.025 2.880 1.00 25.30 98 ASN A N 1
ATOM 719 C CA . ASN A 1 119 ? 29.708 1.326 2.194 1.00 29.69 98 ASN A CA 1
ATOM 720 C C . ASN A 1 119 ? 30.909 0.597 2.783 1.00 30.18 98 ASN A C 1
ATOM 721 O O . ASN A 1 119 ? 32.035 0.831 2.333 1.00 30.86 98 ASN A O 1
ATOM 726 N N . ASN A 1 120 ? 30.705 -0.276 3.767 1.00 29.48 99 ASN A N 1
ATOM 727 C CA . ASN A 1 120 ? 31.807 -1.004 4.379 1.00 30.18 99 ASN A CA 1
ATOM 728 C C . ASN A 1 120 ? 31.692 -2.517 4.265 1.00 32.22 99 ASN A C 1
ATOM 729 O O . ASN A 1 120 ? 32.724 -3.191 4.224 1.00 31.12 99 ASN A O 1
ATOM 734 N N . GLY A 1 121 ? 30.483 -3.073 4.206 1.00 29.54 100 GLY A N 1
ATOM 735 C CA . GLY A 1 121 ? 30.359 -4.499 3.969 1.00 29.51 100 GLY A CA 1
ATOM 736 C C . GLY A 1 121 ? 29.017 -5.128 4.283 1.00 27.63 100 GLY A C 1
ATOM 737 O O . GLY A 1 121 ? 28.955 -6.323 4.588 1.00 27.47 100 GLY A O 1
ATOM 738 N N . TYR A 1 122 ? 27.934 -4.360 4.199 1.00 24.49 101 TYR A N 1
ATOM 739 C CA . TYR A 1 122 ? 26.607 -4.871 4.511 1.00 24.36 101 TYR A CA 1
ATOM 740 C C . TYR A 1 122 ? 25.636 -4.562 3.380 1.00 30.68 101 TYR A C 1
ATOM 741 O O . TYR A 1 122 ? 25.860 -3.666 2.561 1.00 35.32 101 TYR A O 1
ATOM 750 N N . TYR A 1 123 ? 24.548 -5.327 3.348 1.00 27.55 102 TYR A N 1
ATOM 751 C CA . TYR A 1 123 ? 23.440 -5.137 2.413 1.00 28.05 102 TYR A CA 1
ATOM 752 C C . TYR A 1 123 ? 22.273 -4.592 3.234 1.00 23.46 102 TYR A C 1
ATOM 753 O O . TYR A 1 123 ? 21.462 -5.350 3.768 1.00 27.19 102 TYR A O 1
ATOM 762 N N . THR A 1 124 ? 22.196 -3.269 3.331 1.00 24.24 103 THR A N 1
ATOM 763 C CA . THR A 1 124 ? 21.248 -2.628 4.228 1.00 26.42 103 THR A CA 1
ATOM 764 C C . THR A 1 124 ? 19.835 -2.647 3.648 1.00 26.26 103 THR A C 1
ATOM 765 O O . THR A 1 124 ? 19.627 -2.777 2.439 1.00 27.40 103 THR A O 1
ATOM 769 N N . GLY A 1 125 ? 18.858 -2.509 4.542 1.00 25.96 104 GLY A N 1
ATOM 770 C CA . GLY A 1 125 ? 17.460 -2.486 4.164 1.00 23.89 104 GLY A CA 1
ATOM 771 C C . GLY A 1 125 ? 16.586 -1.812 5.202 1.00 22.06 104 GLY A C 1
ATOM 772 O O . GLY A 1 125 ? 16.766 -2.023 6.405 1.00 21.50 104 GLY A O 1
ATOM 773 N N . PHE A 1 126 ? 15.632 -0.999 4.754 1.00 18.40 105 PHE A N 1
ATOM 774 C CA . PHE A 1 126 ? 14.759 -0.254 5.648 1.00 17.71 105 PHE A CA 1
ATOM 775 C C . PHE A 1 126 ? 13.311 -0.408 5.212 1.00 20.59 105 PHE A C 1
ATOM 776 O O . PHE A 1 126 ? 13.019 -0.492 4.018 1.00 24.84 105 PHE A O 1
ATOM 784 N N . TYR A 1 127 ? 12.405 -0.443 6.185 1.00 22.33 106 TYR A N 1
ATOM 785 C CA . TYR A 1 127 ? 10.975 -0.464 5.909 1.00 22.56 106 TYR A CA 1
ATOM 786 C C . TYR A 1 127 ? 10.249 0.256 7.032 1.00 19.54 106 TYR A C 1
ATOM 787 O O . TYR A 1 127 ? 10.425 -0.084 8.206 1.00 22.09 106 TYR A O 1
ATOM 796 N N . GLY A 1 128 ? 9.446 1.252 6.672 1.00 23.20 107 GLY A N 1
ATOM 797 C CA . GLY A 1 128 ? 8.651 1.963 7.651 1.00 18.73 107 GLY A CA 1
ATOM 798 C C . GLY A 1 128 ? 8.852 3.463 7.647 1.00 24.13 107 GLY A C 1
ATOM 799 O O . GLY A 1 128 ? 9.060 4.072 6.595 1.00 25.56 107 GLY A O 1
ATOM 800 N N . LYS A 1 129 ? 8.799 4.065 8.831 1.00 24.90 108 LYS A N 1
ATOM 801 C 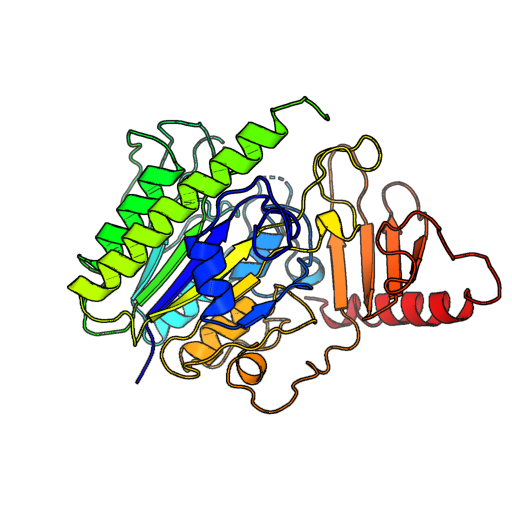CA . LYS A 1 129 ? 8.856 5.512 8.987 1.00 23.55 108 LYS A CA 1
ATOM 802 C C . LYS A 1 129 ? 10.304 5.958 9.174 1.00 24.39 108 LYS A C 1
ATOM 803 O O . LYS A 1 129 ? 10.939 5.617 10.178 1.00 27.61 108 LYS A O 1
ATOM 809 N N . TYR A 1 130 ? 10.826 6.710 8.201 1.00 26.04 109 TYR A N 1
ATOM 810 C CA . TYR A 1 130 ? 12.172 7.266 8.315 1.00 24.22 109 TYR A CA 1
ATOM 811 C C . TYR A 1 130 ? 12.187 8.452 9.270 1.00 24.08 109 TYR A C 1
ATOM 812 O O . TYR A 1 130 ? 13.021 8.519 10.181 1.00 21.04 109 TYR A O 1
ATOM 821 N N . GLY A 1 131 ? 11.270 9.395 9.075 1.00 27.20 110 GLY A N 1
ATOM 822 C CA . GLY A 1 131 ? 11.056 10.443 10.050 1.00 24.99 110 GLY A CA 1
ATOM 823 C C . GLY A 1 131 ? 11.991 11.621 9.954 1.00 36.30 110 GLY A C 1
ATOM 824 O O . GLY A 1 131 ? 12.241 12.284 10.963 1.00 43.26 110 GLY A O 1
ATOM 825 N N . VAL A 1 132 ? 12.520 11.912 8.772 1.00 32.05 111 VAL A N 1
ATOM 826 C CA . VAL A 1 132 ? 13.459 13.019 8.660 1.00 33.67 111 VAL A CA 1
ATOM 827 C C . VAL A 1 132 ? 13.162 13.820 7.395 1.00 46.97 111 VAL A C 1
ATOM 828 O O . VAL A 1 132 ? 13.480 15.012 7.323 1.00 50.98 111 VAL A O 1
ATOM 832 N N . ARG A 1 133 ? 12.508 13.185 6.415 1.00 53.04 112 ARG A N 1
ATOM 833 C CA . ARG A 1 133 ? 12.022 13.865 5.202 1.00 50.55 112 ARG A CA 1
ATOM 834 C C . ARG A 1 133 ? 13.203 14.278 4.316 1.00 44.67 112 ARG A C 1
ATOM 835 O O . ARG A 1 133 ? 13.212 15.325 3.668 1.00 49.31 112 ARG A O 1
ATOM 843 N N . TYR A 1 134 ? 14.214 13.426 4.262 1.00 44.65 113 TYR A N 1
ATOM 844 C CA . TYR A 1 134 ? 15.421 13.726 3.511 1.00 53.22 113 TYR A CA 1
ATOM 845 C C . TYR A 1 134 ? 15.435 12.885 2.239 1.00 49.11 113 TYR A C 1
ATOM 846 O O . TYR A 1 134 ? 15.140 11.688 2.272 1.00 43.12 113 TYR A O 1
ATOM 855 N N . ASP A 1 135 ? 15.729 13.535 1.110 1.00 50.52 114 ASP A N 1
ATOM 856 C CA . ASP A 1 135 ? 15.436 12.988 -0.217 1.00 50.34 114 ASP A CA 1
ATOM 857 C C . ASP A 1 135 ? 16.667 12.273 -0.771 1.00 50.58 114 ASP A C 1
ATOM 858 O O . ASP A 1 135 ? 17.441 12.819 -1.558 1.00 48.61 114 ASP A O 1
ATOM 863 N N . ASN A 1 136 ? 16.835 11.017 -0.352 1.00 54.85 115 ASN A N 1
ATOM 864 C CA . ASN A 1 136 ? 17.856 10.141 -0.920 1.00 47.78 115 ASN A CA 1
ATOM 865 C C . ASN A 1 136 ? 17.537 8.676 -0.631 1.00 46.33 115 ASN A C 1
ATOM 866 O O . ASN A 1 136 ? 16.677 8.092 -1.299 1.00 57.96 115 ASN A O 1
ATOM 871 N N . LEU A 1 137 ? 18.225 8.080 0.354 1.00 34.68 116 LEU A N 1
ATOM 872 C CA . LEU A 1 137 ? 17.999 6.706 0.816 1.00 40.41 116 LEU A CA 1
ATOM 873 C C . LEU A 1 137 ? 18.437 5.671 -0.221 1.00 38.46 116 LEU A C 1
ATOM 874 O O . LEU A 1 137 ? 18.306 5.903 -1.427 1.00 46.93 116 LEU A O 1
ATOM 879 N N . GLU A 1 138 ? 18.959 4.526 0.227 1.00 44.82 117 GLU A N 1
ATOM 880 C CA . GLU A 1 138 ? 19.637 3.612 -0.687 1.00 39.30 117 GLU A CA 1
ATOM 881 C C . GLU A 1 138 ? 19.472 2.154 -0.264 1.00 37.92 117 GLU A C 1
ATOM 882 O O . GLU A 1 138 ? 19.058 1.847 0.859 1.00 38.89 117 GLU A O 1
ATOM 888 N N . SER A 1 139 ? 19.804 1.265 -1.215 1.00 42.29 118 SER A N 1
ATOM 889 C CA . SER A 1 139 ? 19.945 -0.192 -1.101 1.00 37.70 118 SER A CA 1
ATOM 890 C C . SER A 1 139 ? 18.634 -0.942 -1.320 1.00 32.71 118 SER A C 1
ATOM 891 O O . SER A 1 139 ? 18.444 -1.568 -2.367 1.00 27.24 118 SER A O 1
ATOM 894 N N . GLN A 1 140 ? 17.741 -0.912 -0.335 1.00 36.10 119 GLN A N 1
ATOM 895 C CA . GLN A 1 140 ? 16.450 -1.589 -0.441 1.00 33.71 119 GLN A CA 1
ATOM 896 C C . GLN A 1 140 ? 15.545 -1.000 0.623 1.00 25.71 119 GLN A C 1
ATOM 897 O O . GLN A 1 140 ? 15.860 -1.095 1.813 1.00 31.56 119 GLN A O 1
ATOM 903 N N . PHE A 1 141 ? 14.437 -0.391 0.217 1.00 22.62 120 PHE A N 1
ATOM 904 C CA . PHE A 1 141 ? 13.632 0.327 1.193 1.00 28.75 120 PHE A CA 1
ATOM 905 C C . PHE A 1 141 ? 12.220 0.536 0.662 1.00 35.55 120 PHE A C 1
ATOM 906 O O . PHE A 1 141 ? 11.899 0.214 -0.485 1.00 44.53 120 PHE A O 1
ATOM 914 N N . ASP A 1 142 ? 11.377 1.081 1.539 1.00 35.95 121 ASP A N 1
ATOM 915 C CA . ASP A 1 142 ? 9.988 1.427 1.272 1.00 41.43 121 ASP A CA 1
ATOM 916 C C . ASP A 1 142 ? 9.491 2.276 2.434 1.00 39.54 121 ASP A C 1
ATOM 917 O O . ASP A 1 142 ? 8.932 1.748 3.400 1.00 30.14 121 ASP A O 1
ATOM 922 N N . GLU A 1 143 ? 9.723 3.584 2.371 1.00 41.63 122 GLU A N 1
ATOM 923 C CA . GLU A 1 143 ? 9.330 4.471 3.455 1.00 42.15 122 GLU A CA 1
ATOM 924 C C . GLU A 1 143 ? 7.850 4.807 3.340 1.00 50.62 122 GLU A C 1
ATOM 925 O O . GLU A 1 143 ? 7.379 5.212 2.273 1.00 53.17 122 GLU A O 1
ATOM 931 N N . PHE A 1 144 ? 7.118 4.639 4.441 1.00 46.58 123 PHE A N 1
ATOM 932 C CA . PHE A 1 144 ? 5.674 4.880 4.461 1.00 45.42 123 PHE A CA 1
ATOM 933 C C . PHE A 1 144 ? 5.458 6.351 4.794 1.00 59.20 123 PHE A C 1
ATOM 934 O O . PHE A 1 144 ? 5.394 6.746 5.959 1.00 57.95 123 PHE A O 1
ATOM 942 N N . GLU A 1 145 ? 5.330 7.169 3.751 1.00 70.03 124 GLU A N 1
ATOM 943 C CA . GLU A 1 145 ? 5.330 8.621 3.875 1.00 69.94 124 GLU A CA 1
ATOM 944 C C . GLU A 1 145 ? 3.936 9.228 3.996 1.00 68.36 124 GLU A C 1
ATOM 945 O O . GLU A 1 145 ? 3.820 10.457 4.037 1.00 64.96 124 GLU A O 1
ATOM 951 N N . SER A 1 146 ? 2.885 8.409 4.056 1.00 64.57 125 SER A N 1
ATOM 952 C CA . SER A 1 146 ? 1.512 8.906 4.084 1.00 77.59 125 SER A CA 1
ATOM 953 C C . SER A 1 146 ? 1.247 9.815 5.278 1.00 80.42 125 SER A C 1
ATOM 954 O O . SER A 1 146 ? 1.211 9.346 6.420 1.00 77.90 125 SER A O 1
ATOM 957 N N . TYR A 1 147 ? 1.040 11.105 5.016 1.00 68.90 126 TYR A N 1
ATOM 958 C CA . TYR A 1 147 ? 0.779 12.102 6.057 1.00 75.28 126 TYR A CA 1
ATOM 959 C C . TYR A 1 147 ? 1.867 12.091 7.130 1.00 71.79 126 TYR A C 1
ATOM 960 O O . TYR A 1 147 ? 1.760 11.386 8.134 1.00 68.83 126 TYR A O 1
ATOM 969 N N . ASN A 1 150 ? 4.499 8.246 7.988 1.00 70.08 129 ASN A N 1
ATOM 970 C CA . ASN A 1 150 ? 4.012 7.471 9.122 1.00 60.24 129 ASN A CA 1
ATOM 971 C C . ASN A 1 150 ? 2.678 6.788 8.823 1.00 62.17 129 ASN A C 1
ATOM 972 O O . ASN A 1 150 ? 2.611 5.851 8.028 1.00 58.44 129 ASN A O 1
ATOM 977 N N . ASN A 1 151 ? 1.616 7.287 9.454 1.00 61.17 130 ASN A N 1
ATOM 978 C CA . ASN A 1 151 ? 0.340 6.583 9.521 1.00 51.60 130 ASN A CA 1
ATOM 979 C C . ASN A 1 151 ? -0.479 6.677 8.239 1.00 61.39 130 ASN A C 1
ATOM 980 O O . ASN A 1 151 ? 0.075 6.921 7.162 1.00 68.62 130 ASN A O 1
ATOM 985 N N . ARG A 1 152 ? -1.801 6.489 8.393 1.00 71.39 131 ARG A N 1
ATOM 986 C CA . ARG A 1 152 ? -2.873 6.391 7.395 1.00 74.73 131 ARG A CA 1
ATOM 987 C C . ARG A 1 152 ? -3.592 5.059 7.583 1.00 70.19 131 ARG A C 1
ATOM 988 O O . ARG A 1 152 ? -4.209 4.541 6.646 1.00 76.55 131 ARG A O 1
ATOM 990 N N . TYR A 1 153 ? -3.532 4.522 8.805 1.00 59.69 132 TYR A N 1
ATOM 991 C CA . TYR A 1 153 ? -4.055 3.206 9.173 1.00 63.86 132 TYR A CA 1
ATOM 992 C C . TYR A 1 153 ? -3.790 2.156 8.095 1.00 58.48 132 TYR A C 1
ATOM 993 O O . TYR A 1 153 ? -2.633 1.891 7.750 1.00 53.66 132 TYR A O 1
ATOM 1002 N N . LYS A 1 154 ? -4.848 1.539 7.578 1.00 62.76 133 LYS A N 1
ATOM 1003 C CA . LYS A 1 154 ? -4.741 0.550 6.515 1.00 57.87 133 LYS A CA 1
ATOM 1004 C C . LYS A 1 154 ? -4.571 1.242 5.164 1.00 63.26 133 LYS A C 1
ATOM 1005 O O . LYS A 1 154 ? -5.320 2.166 4.830 1.00 58.83 133 LYS A O 1
ATOM 1011 N N . ASP A 1 155 ? -3.585 0.775 4.389 1.00 67.85 134 ASP A N 1
ATOM 1012 C CA . ASP A 1 155 ? -3.101 1.387 3.150 1.00 70.31 134 ASP A CA 1
ATOM 1013 C C . ASP A 1 155 ? -2.565 2.796 3.388 1.00 72.24 134 ASP A C 1
ATOM 1014 O O . ASP A 1 155 ? -3.104 3.564 4.192 1.00 66.83 134 ASP A O 1
ATOM 1019 N N . LYS A 1 156 ? -1.508 3.142 2.657 1.00 75.39 135 LYS A N 1
ATOM 1020 C CA . LYS A 1 156 ? -0.643 4.262 2.998 1.00 71.70 135 LYS A CA 1
ATOM 1021 C C . LYS A 1 156 ? 0.373 4.448 1.877 1.00 79.02 135 LYS A C 1
ATOM 1022 O O . LYS A 1 156 ? 0.729 3.494 1.179 1.00 78.08 135 LYS A O 1
ATOM 1028 N N . ARG A 1 157 ? 0.839 5.688 1.727 1.00 89.89 136 ARG A N 1
ATOM 1029 C CA . ARG A 1 157 ? 1.749 6.062 0.652 1.00 88.20 136 ARG A CA 1
ATOM 1030 C C . ARG A 1 157 ? 3.169 5.591 0.957 1.00 80.10 136 ARG A C 1
ATOM 1031 O O . ARG A 1 157 ? 3.679 5.796 2.064 1.00 78.92 136 ARG A O 1
ATOM 1039 N N . GLY A 1 158 ? 3.814 4.974 -0.035 1.00 76.00 137 GLY A N 1
ATOM 1040 C CA . GLY A 1 158 ? 5.141 4.416 0.160 1.00 66.70 137 GLY A CA 1
ATOM 1041 C C . GLY A 1 158 ? 6.179 4.810 -0.874 1.00 73.66 137 GLY A C 1
ATOM 1042 O O . GLY A 1 158 ? 6.031 4.504 -2.061 1.00 82.33 137 GLY A O 1
ATOM 1043 N N . TYR A 1 159 ? 7.247 5.471 -0.428 1.00 77.32 138 TYR A N 1
ATOM 1044 C CA . TYR A 1 159 ? 8.322 5.933 -1.304 1.00 81.97 138 TYR A CA 1
ATOM 1045 C C . TYR A 1 159 ? 9.448 4.902 -1.293 1.00 78.68 138 TYR A C 1
ATOM 1046 O O . TYR A 1 159 ? 10.171 4.771 -0.299 1.00 69.00 138 TYR A O 1
ATOM 1055 N N . TYR A 1 160 ? 9.598 4.174 -2.399 1.00 88.38 139 TYR A N 1
ATOM 1056 C CA . TYR A 1 160 ? 10.551 3.085 -2.556 1.00 81.68 139 TYR A CA 1
ATOM 1057 C C . TYR A 1 160 ? 11.614 3.485 -3.587 1.00 84.51 139 TYR A C 1
ATOM 1058 O O . TYR A 1 160 ? 11.985 4.670 -3.668 1.00 88.20 139 TYR A O 1
ATOM 1067 N N . TYR A 1 161 ? 12.107 2.514 -4.350 1.00 96.85 140 TYR A N 1
ATOM 1068 C CA . TYR A 1 161 ? 13.105 2.750 -5.382 1.00 103.21 140 TYR A CA 1
ATOM 1069 C C . TYR A 1 161 ? 12.421 3.110 -6.698 1.00 103.55 140 TYR A C 1
ATOM 1070 O O . TYR A 1 161 ? 11.290 2.699 -6.961 1.00 103.04 140 TYR A O 1
ATOM 1079 N N . LYS A 1 162 ? 13.116 3.908 -7.511 1.00 101.38 141 LYS A N 1
ATOM 1080 C CA . LYS A 1 162 ? 12.617 4.427 -8.785 1.00 101.25 141 LYS A CA 1
ATOM 1081 C C . LYS A 1 162 ? 11.525 5.480 -8.584 1.00 101.94 141 LYS A C 1
ATOM 1082 O O . LYS A 1 162 ? 11.716 6.634 -8.983 1.00 104.64 141 LYS A O 1
ATOM 1088 N N . THR A 1 163 ? 10.380 5.123 -7.985 1.00 102.02 142 THR A N 1
ATOM 1089 C CA . THR A 1 163 ? 9.336 6.122 -7.738 1.00 100.77 142 THR A CA 1
ATOM 1090 C C . THR A 1 163 ? 8.485 5.770 -6.512 1.00 97.82 142 THR A C 1
ATOM 1091 O O . THR A 1 163 ? 9.030 5.367 -5.480 1.00 94.37 142 THR A O 1
ATOM 1095 N N . ILE A 1 164 ? 7.155 5.925 -6.603 1.00 101.92 143 ILE A N 1
ATOM 1096 C CA . ILE A 1 164 ? 6.245 5.819 -5.465 1.00 102.25 143 ILE A CA 1
ATOM 1097 C C . ILE A 1 164 ? 5.102 4.866 -5.806 1.00 104.34 143 ILE A C 1
ATOM 1098 O O . ILE A 1 164 ? 4.628 4.817 -6.946 1.00 99.03 143 ILE A O 1
ATOM 1103 N N . ASN A 1 165 ? 4.665 4.099 -4.803 1.00 102.78 144 ASN A N 1
ATOM 1104 C CA . ASN A 1 165 ? 3.615 3.092 -4.979 1.00 106.78 144 ASN A CA 1
ATOM 1105 C C . ASN A 1 165 ? 3.058 2.725 -3.610 1.00 97.61 144 ASN A C 1
ATOM 1106 O O . ASN A 1 165 ? 3.815 2.312 -2.725 1.00 104.13 144 ASN A O 1
ATOM 1111 N N . ASN A 1 166 ? 1.740 2.850 -3.452 1.00 95.39 145 ASN A N 1
ATOM 1112 C CA . ASN A 1 166 ? 1.037 2.623 -2.197 1.00 88.86 145 ASN A CA 1
ATOM 1113 C C . ASN A 1 166 ? 0.350 1.265 -2.240 1.00 88.87 145 ASN A C 1
ATOM 1114 O O . ASN A 1 166 ? -0.075 0.803 -3.303 1.00 96.67 145 ASN A O 1
ATOM 1119 N N . ASP A 1 167 ? 0.238 0.621 -1.078 1.00 85.17 146 ASP A N 1
ATOM 1120 C CA . ASP A 1 167 ? -0.119 -0.790 -1.044 1.00 83.94 146 ASP A CA 1
ATOM 1121 C C . ASP A 1 167 ? -1.087 -1.081 0.096 1.00 88.79 146 ASP A C 1
ATOM 1122 O O . ASP A 1 167 ? -1.297 -0.266 0.998 1.00 84.79 146 ASP A O 1
ATOM 1127 N N . THR A 1 168 ? -1.649 -2.287 0.052 1.00 83.03 147 THR A N 1
ATOM 1128 C CA . THR A 1 168 ? -2.855 -2.652 0.782 1.00 76.17 147 THR A CA 1
ATOM 1129 C C . THR A 1 168 ? -2.532 -3.586 1.941 1.00 60.93 147 THR A C 1
ATOM 1130 O O . THR A 1 168 ? -1.725 -4.508 1.778 1.00 72.07 147 THR A O 1
ATOM 1134 N N . VAL A 1 169 ? -3.107 -3.281 3.115 1.00 58.56 148 VAL A N 1
ATOM 1135 C CA . VAL A 1 169 ? -3.599 -4.220 4.133 1.00 56.96 148 VAL A CA 1
ATOM 1136 C C . VAL A 1 169 ? -3.647 -3.536 5.502 1.00 50.17 148 VAL A C 1
ATOM 1137 O O . VAL A 1 169 ? -4.734 -3.365 6.062 1.00 47.71 148 VAL A O 1
ATOM 1141 N N . HIS A 1 170 ? -2.493 -3.114 6.031 1.00 47.27 149 HIS A N 1
ATOM 1142 C CA . HIS A 1 170 ? -2.351 -2.456 7.330 1.00 50.85 149 HIS A CA 1
ATOM 1143 C C . HIS A 1 170 ? -0.868 -2.330 7.648 1.00 50.22 149 HIS A C 1
ATOM 1144 O O . HIS A 1 170 ? -0.095 -3.241 7.333 1.00 51.07 149 HIS A O 1
ATOM 1151 N N . LEU A 1 171 ? -0.471 -1.222 8.280 1.00 41.46 150 LEU A N 1
ATOM 1152 C CA . LEU A 1 171 ? 0.944 -0.936 8.507 1.00 38.77 150 LEU A CA 1
ATOM 1153 C C . LEU A 1 171 ? 1.668 -2.125 9.128 1.00 38.19 150 LEU A C 1
ATOM 1154 O O . LEU A 1 171 ? 2.559 -2.718 8.511 1.00 36.48 150 LEU A O 1
ATOM 1159 N N . THR A 1 172 ? 1.266 -2.499 10.348 1.00 33.08 151 THR A N 1
ATOM 1160 C CA . THR A 1 172 ? 2.004 -3.480 11.141 1.00 25.15 151 THR A CA 1
ATOM 1161 C C . THR A 1 172 ? 2.272 -4.765 10.362 1.00 27.49 151 THR A C 1
ATOM 1162 O O . THR A 1 172 ? 3.392 -5.289 10.371 1.00 24.01 151 THR A O 1
ATOM 1166 N N . ARG A 1 173 ? 1.248 -5.285 9.681 1.00 29.14 152 ARG A N 1
ATOM 1167 C CA . ARG A 1 173 ? 1.409 -6.510 8.902 1.00 34.63 152 ARG A CA 1
ATOM 1168 C C . ARG A 1 173 ? 2.212 -6.259 7.629 1.00 34.48 152 ARG A C 1
ATOM 1169 O O . ARG A 1 173 ? 3.019 -7.104 7.224 1.00 28.91 152 ARG A O 1
ATOM 1177 N N . TYR A 1 174 ? 2.011 -5.102 6.990 1.00 27.86 153 TYR A N 1
ATOM 1178 C CA . TYR A 1 174 ? 2.701 -4.808 5.737 1.00 32.83 153 TYR A CA 1
ATOM 1179 C C . TYR A 1 174 ? 4.211 -4.768 5.937 1.00 34.22 153 TYR A C 1
ATOM 1180 O O . TYR A 1 174 ? 4.956 -5.524 5.303 1.00 37.14 153 TYR A O 1
ATOM 1189 N N . THR A 1 175 ? 4.684 -3.883 6.818 1.00 26.80 154 THR A N 1
ATOM 1190 C CA . THR A 1 175 ? 6.114 -3.828 7.092 1.00 24.14 154 THR A CA 1
ATOM 1191 C C . THR A 1 175 ? 6.612 -5.097 7.769 1.00 24.82 154 THR A C 1
ATOM 1192 O O . THR A 1 175 ? 7.818 -5.355 7.764 1.00 24.90 154 THR A O 1
ATOM 1196 N N . GLY A 1 176 ? 5.713 -5.891 8.348 1.00 28.15 155 GLY A N 1
ATOM 1197 C CA . GLY A 1 176 ? 6.115 -7.186 8.873 1.00 24.12 155 GLY A CA 1
ATOM 1198 C C . GLY A 1 176 ? 6.391 -8.187 7.769 1.00 26.68 155 GLY A C 1
ATOM 1199 O O . GLY A 1 176 ? 7.391 -8.910 7.805 1.00 27.26 155 GLY A O 1
ATOM 1200 N N . GLN A 1 177 ? 5.506 -8.240 6.770 1.00 30.71 156 GLN A N 1
ATOM 1201 C CA . GLN A 1 177 ? 5.720 -9.139 5.641 1.00 27.78 156 GLN A CA 1
ATOM 1202 C C . GLN A 1 177 ? 6.926 -8.710 4.812 1.00 25.92 156 GLN A C 1
ATOM 1203 O O . GLN A 1 177 ? 7.653 -9.557 4.278 1.00 30.93 156 GLN A O 1
ATOM 1209 N N . GLN A 1 178 ? 7.154 -7.400 4.695 1.00 25.03 157 GLN A N 1
ATOM 1210 C CA . GLN A 1 178 ? 8.302 -6.913 3.936 1.00 27.38 157 GLN A CA 1
ATOM 1211 C C . GLN A 1 178 ? 9.611 -7.377 4.557 1.00 26.33 157 GLN A C 1
ATOM 1212 O O . GLN A 1 178 ? 10.568 -7.697 3.842 1.00 27.93 157 GLN A O 1
ATOM 1218 N N . ALA A 1 179 ? 9.673 -7.417 5.890 1.00 27.90 158 ALA A N 1
ATOM 1219 C CA . ALA A 1 179 ? 10.860 -7.940 6.557 1.00 24.76 158 ALA A CA 1
ATOM 1220 C C . ALA A 1 179 ? 11.051 -9.418 6.250 1.00 29.36 158 ALA A C 1
ATOM 1221 O O . ALA A 1 179 ? 12.176 -9.867 6.007 1.00 37.22 158 ALA A O 1
ATOM 1223 N N . ILE A 1 180 ? 9.959 -10.188 6.258 1.00 26.32 159 ILE A N 1
ATOM 1224 C CA . ILE A 1 180 ? 10.029 -11.598 5.879 1.00 25.51 159 ILE A CA 1
ATOM 1225 C C . ILE A 1 180 ? 10.612 -11.736 4.481 1.00 30.61 159 ILE A C 1
ATOM 1226 O O . ILE A 1 180 ? 11.559 -12.498 4.251 1.00 36.34 159 ILE A O 1
ATOM 1231 N N . ASP A 1 181 ? 10.043 -10.998 3.523 1.00 37.48 160 ASP A N 1
ATOM 1232 C CA . ASP A 1 181 ? 10.545 -11.036 2.154 1.00 25.09 160 ASP A CA 1
ATOM 1233 C C . ASP A 1 181 ? 12.017 -10.653 2.098 1.00 24.65 160 ASP A C 1
ATOM 1234 O O . ASP A 1 181 ? 12.799 -11.278 1.374 1.00 30.68 160 ASP A O 1
ATOM 1239 N N . PHE A 1 182 ? 12.416 -9.640 2.869 1.00 23.88 161 PHE A N 1
ATOM 1240 C CA . PHE A 1 182 ? 13.809 -9.208 2.857 1.00 24.59 161 PHE A CA 1
ATOM 1241 C C . PHE A 1 182 ? 14.738 -10.318 3.335 1.00 29.83 161 PHE A C 1
ATOM 1242 O O . PHE A 1 182 ? 15.842 -10.482 2.806 1.00 32.05 161 PHE A O 1
ATOM 1250 N N . ILE A 1 183 ? 14.305 -11.097 4.327 1.00 28.67 162 ILE A N 1
ATOM 1251 C CA . ILE A 1 183 ? 15.120 -12.211 4.808 1.00 31.23 162 ILE A CA 1
ATOM 1252 C C . ILE A 1 183 ? 15.146 -13.332 3.774 1.00 36.68 162 ILE A C 1
ATOM 1253 O O . ILE A 1 183 ? 16.214 -13.758 3.320 1.00 30.13 162 ILE A O 1
ATOM 1258 N N . ASP A 1 184 ? 13.965 -13.820 3.385 1.00 29.42 163 ASP A N 1
ATOM 1259 C CA . ASP A 1 184 ? 13.877 -14.915 2.423 1.00 26.83 163 ASP A CA 1
ATOM 1260 C C . ASP A 1 184 ? 14.533 -14.541 1.099 1.00 39.01 163 ASP A C 1
ATOM 1261 O O . ASP A 1 184 ? 15.454 -15.220 0.629 1.00 40.07 163 ASP A O 1
ATOM 1266 N N . LYS A 1 185 ? 14.073 -13.451 0.485 1.00 43.55 164 LYS A N 1
ATOM 1267 C CA . LYS A 1 185 ? 14.542 -13.060 -0.838 1.00 34.98 164 LYS A CA 1
ATOM 1268 C C . LYS A 1 185 ? 15.895 -12.366 -0.783 1.00 31.36 164 LYS A C 1
ATOM 1269 O O . LYS A 1 185 ? 16.823 -12.852 -0.128 1.00 28.56 164 LYS A O 1
ATOM 1275 N N . ASN A 1 186 ? 16.017 -11.224 -1.461 1.00 45.08 165 ASN A N 1
ATOM 1276 C CA . ASN A 1 186 ? 17.331 -10.650 -1.736 1.00 55.08 165 ASN A CA 1
ATOM 1277 C C . ASN A 1 186 ? 17.679 -9.545 -0.737 1.00 49.96 165 ASN A C 1
ATOM 1278 O O . ASN A 1 186 ? 17.785 -8.356 -1.047 1.00 46.03 165 ASN A O 1
ATOM 1283 N N . ALA A 1 187 ? 17.826 -9.986 0.504 1.00 43.70 166 ALA A N 1
ATOM 1284 C CA . ALA A 1 187 ? 19.075 -9.768 1.214 1.00 54.16 166 ALA A CA 1
ATOM 1285 C C . ALA A 1 187 ? 19.920 -10.976 0.831 1.00 58.67 166 ALA A C 1
ATOM 1286 O O . ALA A 1 187 ? 19.657 -12.092 1.293 1.00 60.98 166 ALA A O 1
ATOM 1288 N N . THR A 1 188 ? 20.866 -10.788 -0.085 1.00 46.88 167 THR A N 1
ATOM 1289 C CA . THR A 1 188 ? 21.471 -11.931 -0.747 1.00 49.38 167 THR A CA 1
ATOM 1290 C C . THR A 1 188 ? 22.624 -12.470 0.088 1.00 45.95 167 THR A C 1
ATOM 1291 O O . THR A 1 188 ? 23.406 -11.708 0.665 1.00 43.68 167 THR A O 1
ATOM 1295 N N . ASN A 1 189 ? 22.736 -13.799 0.112 1.00 41.58 168 ASN A N 1
ATOM 1296 C CA . ASN A 1 189 ? 23.409 -14.528 1.181 1.00 43.38 168 ASN A CA 1
ATOM 1297 C C . ASN A 1 189 ? 24.899 -14.243 1.290 1.00 40.96 168 ASN A C 1
ATOM 1298 O O . ASN A 1 189 ? 25.547 -14.801 2.182 1.00 52.53 168 ASN A O 1
ATOM 1303 N N . THR A 1 190 ? 25.463 -13.399 0.433 1.00 32.54 169 THR A N 1
ATOM 1304 C CA . THR A 1 190 ? 26.907 -13.213 0.450 1.00 37.74 169 THR A CA 1
ATOM 1305 C C . THR A 1 190 ? 27.347 -12.346 1.623 1.00 50.45 169 THR A C 1
ATOM 1306 O O . THR A 1 190 ? 27.866 -12.864 2.617 1.00 70.81 169 THR A O 1
ATOM 1310 N N . GLN A 1 191 ? 27.138 -10.980 1.513 1.00 46.06 170 GLN A N 1
ATOM 1311 C CA . GLN A 1 191 ? 27.423 -10.094 2.630 1.00 44.48 170 GLN A CA 1
ATOM 1312 C C . GLN A 1 191 ? 26.259 -10.093 3.618 1.00 40.65 170 GLN A C 1
ATOM 1313 O O . GLN A 1 191 ? 25.114 -10.381 3.245 1.00 42.91 170 GLN A O 1
ATOM 1319 N N . PRO A 1 192 ? 26.558 -9.828 4.888 1.00 35.87 171 PRO A N 1
ATOM 1320 C CA . PRO A 1 192 ? 25.508 -9.799 5.910 1.00 26.29 171 PRO A CA 1
ATOM 1321 C C . PRO A 1 192 ? 24.563 -8.635 5.683 1.00 24.35 171 PRO A C 1
ATOM 1322 O O . PRO A 1 192 ? 24.940 -7.599 5.132 1.00 28.54 171 PRO A O 1
ATOM 1326 N N . PHE A 1 193 ? 23.318 -8.818 6.106 1.00 22.12 172 PHE A N 1
ATOM 1327 C CA . PHE A 1 193 ? 22.309 -7.781 5.977 1.00 21.86 172 PHE A CA 1
ATOM 1328 C C . PHE A 1 193 ? 22.062 -7.107 7.321 1.00 23.44 172 PHE A C 1
ATOM 1329 O O . PHE A 1 193 ? 22.230 -7.711 8.383 1.00 22.22 172 PHE A O 1
ATOM 1337 N N . MET A 1 194 ? 21.675 -5.837 7.258 1.00 21.39 173 MET A N 1
ATOM 1338 C CA . MET A 1 194 ? 21.277 -5.062 8.431 1.00 16.53 173 MET A CA 1
ATOM 1339 C C . MET A 1 194 ? 19.922 -4.447 8.104 1.00 16.03 173 MET A C 1
ATOM 1340 O O . MET A 1 194 ? 19.847 -3.454 7.375 1.00 21.38 173 MET A O 1
ATOM 1345 N N . LEU A 1 195 ? 18.856 -5.037 8.639 1.00 16.29 174 LEU A N 1
ATOM 1346 C CA . LEU A 1 195 ? 17.490 -4.674 8.280 1.00 19.35 174 LEU A CA 1
ATOM 1347 C C . LEU A 1 195 ? 16.909 -3.768 9.362 1.00 21.86 174 LEU A C 1
ATOM 1348 O O . LEU A 1 195 ? 16.688 -4.205 10.496 1.00 17.60 174 LEU A O 1
ATOM 1353 N N . SER A 1 196 ? 16.658 -2.510 9.009 1.00 21.27 175 SER A N 1
ATOM 1354 C CA . SER A 1 196 ? 16.070 -1.545 9.930 1.00 18.72 175 SER A CA 1
ATOM 1355 C C . SER A 1 196 ? 14.557 -1.529 9.746 1.00 22.03 175 SER A C 1
ATOM 1356 O O . SER A 1 196 ? 14.061 -1.231 8.654 1.00 16.69 175 SER A O 1
ATOM 1359 N N . LEU A 1 197 ? 13.830 -1.846 10.814 1.00 19.64 176 LEU A N 1
ATOM 1360 C CA . LEU A 1 197 ? 12.374 -1.906 10.806 1.00 15.23 176 LEU A CA 1
ATOM 1361 C C . LEU A 1 197 ? 11.824 -0.791 11.682 1.00 14.19 176 LEU A C 1
ATOM 1362 O O . LEU A 1 197 ? 12.170 -0.700 12.864 1.00 15.08 176 LEU A O 1
ATOM 1367 N N . SER A 1 198 ? 10.962 0.044 11.110 1.00 13.83 177 SER A N 1
ATOM 1368 C CA . SER A 1 198 ? 10.352 1.161 11.827 1.00 14.55 177 SER A CA 1
ATOM 1369 C C . SER A 1 198 ? 8.837 1.015 11.749 1.00 18.61 177 SER A C 1
ATOM 1370 O O . SER A 1 198 ? 8.219 1.373 10.742 1.00 16.68 177 SER A O 1
ATOM 1373 N N . PHE A 1 199 ? 8.243 0.490 12.816 1.00 18.95 178 PHE A N 1
ATOM 1374 C CA . PHE A 1 199 ? 6.802 0.314 12.869 1.00 14.94 178 PHE A CA 1
ATOM 1375 C C . PHE A 1 199 ? 6.122 1.608 13.289 1.00 16.76 178 PHE A C 1
ATOM 1376 O O . PHE A 1 199 ? 6.634 2.354 14.128 1.00 15.03 178 PHE A O 1
ATOM 1384 N N . SER A 1 200 ? 4.963 1.873 12.690 1.00 23.51 179 SER A N 1
ATOM 1385 C CA . SER A 1 200 ? 4.150 3.020 13.064 1.00 20.18 179 SER A CA 1
ATOM 1386 C C . SER A 1 200 ? 3.251 2.740 14.259 1.00 20.05 179 SER A C 1
ATOM 1387 O O . SER A 1 200 ? 2.754 3.685 14.875 1.00 18.53 179 SER A O 1
ATOM 1390 N N . ALA A 1 201 ? 3.025 1.483 14.596 1.00 23.48 180 ALA A N 1
ATOM 1391 C CA . ALA A 1 201 ? 2.261 1.188 15.795 1.00 22.80 180 ALA A CA 1
ATOM 1392 C C . ALA A 1 201 ? 3.158 1.291 17.027 1.00 23.70 180 ALA A C 1
ATOM 1393 O O . ALA A 1 201 ? 4.368 1.069 16.941 1.00 22.36 180 ALA A O 1
ATOM 1395 N N . PRO A 1 202 ? 2.591 1.639 18.194 1.00 22.76 181 PRO A N 1
ATOM 1396 C CA . PRO A 1 202 ? 1.210 2.081 18.422 1.00 20.04 181 PRO A CA 1
ATOM 1397 C C . PRO A 1 202 ? 1.008 3.601 18.396 1.00 19.30 181 PRO A C 1
ATOM 1398 O O . PRO A 1 202 ? 0.371 4.143 19.299 1.00 21.05 181 PRO A O 1
ATOM 1402 N N . HIS A 1 203 ? 1.538 4.272 17.377 1.00 22.32 182 HIS A N 1
ATOM 1403 C CA . HIS A 1 203 ? 1.283 5.696 17.187 1.00 23.15 182 HIS A CA 1
ATOM 1404 C C . HIS A 1 203 ? -0.145 5.894 16.685 1.00 30.51 182 HIS A C 1
ATOM 1405 O O . HIS A 1 203 ? -0.532 5.324 15.660 1.00 33.13 182 HIS A O 1
ATOM 1412 N N . ALA A 1 204 ? -0.925 6.695 17.407 1.00 20.69 183 ALA A N 1
ATOM 1413 C CA . ALA A 1 204 ? -2.332 6.920 17.076 1.00 14.82 183 ALA A CA 1
ATOM 1414 C C . ALA A 1 204 ? -2.515 7.470 15.663 1.00 14.42 183 ALA A C 1
ATOM 1415 O O . ALA A 1 204 ? -1.674 8.216 15.162 1.00 12.60 183 ALA A O 1
ATOM 1417 N N . GLU A 1 262 ? -9.224 3.799 34.032 1.00 78.46 241 GLU A N 1
ATOM 1418 C CA . GLU A 1 262 ? -9.178 4.697 32.882 1.00 74.19 241 GLU A CA 1
ATOM 1419 C C . GLU A 1 262 ? -7.686 5.098 32.715 1.00 68.12 241 GLU A C 1
ATOM 1420 O O . GLU A 1 262 ? -6.866 4.507 33.420 1.00 77.60 241 GLU A O 1
ATOM 1426 N N . LYS A 1 263 ? -7.261 6.020 31.832 1.00 59.32 242 LYS A N 1
ATOM 1427 C CA . LYS A 1 263 ? -8.038 6.975 31.029 1.00 74.80 242 LYS A CA 1
ATOM 1428 C C . LYS A 1 263 ? -8.488 6.426 29.674 1.00 72.14 242 LYS A C 1
ATOM 1429 O O . LYS A 1 263 ? -7.921 5.460 29.160 1.00 64.99 242 LYS A O 1
ATOM 1435 N N . TYR A 1 264 ? -9.523 7.061 29.112 1.00 74.84 243 TYR A N 1
ATOM 1436 C CA . TYR A 1 264 ? -10.211 6.620 27.903 1.00 64.88 243 TYR A CA 1
ATOM 1437 C C . TYR A 1 264 ? -10.529 5.127 27.966 1.00 62.48 243 TYR A C 1
ATOM 1438 O O . TYR A 1 264 ? -10.718 4.483 26.930 1.00 67.20 243 TYR A O 1
ATOM 1447 N N . GLN A 1 265 ? -10.581 4.579 29.184 1.00 61.81 244 GLN A N 1
ATOM 1448 C CA . GLN A 1 265 ? -11.044 3.225 29.474 1.00 60.39 244 GLN A CA 1
ATOM 1449 C C . GLN A 1 265 ? -10.285 2.143 28.721 1.00 54.04 244 GLN A C 1
ATOM 1450 O O . GLN A 1 265 ? -9.432 1.459 29.298 1.00 53.06 244 GLN A O 1
ATOM 1456 N N . HIS A 1 266 ? -10.609 1.957 27.439 1.00 58.61 245 HIS A N 1
ATOM 1457 C CA . HIS A 1 266 ? -9.953 0.928 26.643 1.00 59.42 245 HIS A CA 1
ATOM 1458 C C . HIS A 1 266 ? -9.332 1.488 25.368 1.00 56.31 245 HIS A C 1
ATOM 1459 O O . HIS A 1 266 ? -9.051 0.724 24.439 1.00 59.24 245 HIS A O 1
ATOM 1466 N N . SER A 1 267 ? -9.123 2.805 25.288 1.00 49.37 246 SER A N 1
ATOM 1467 C CA . SER A 1 267 ? -8.179 3.308 24.298 1.00 47.94 246 SER A CA 1
ATOM 1468 C C . SER A 1 267 ? -6.752 3.003 24.710 1.00 44.98 246 SER A C 1
ATOM 1469 O O . SER A 1 267 ? -5.853 3.001 23.863 1.00 45.32 246 SER A O 1
ATOM 1472 N N . LEU A 1 268 ? -6.525 2.794 26.002 1.00 47.05 247 LEU A N 1
ATOM 1473 C CA . LEU A 1 268 ? -5.261 2.237 26.448 1.00 42.62 247 LEU A CA 1
ATOM 1474 C C . LEU A 1 268 ? -5.173 0.765 26.059 1.00 38.31 247 LEU A C 1
ATOM 1475 O O . LEU A 1 268 ? -4.083 0.255 25.776 1.00 35.09 247 LEU A O 1
ATOM 1480 N N . LYS A 1 269 ? -6.324 0.088 26.002 1.00 35.92 248 LYS A N 1
ATOM 1481 C CA . LYS A 1 269 ? -6.398 -1.271 25.467 1.00 39.03 248 LYS A CA 1
ATOM 1482 C C . LYS A 1 269 ? -5.931 -1.325 24.022 1.00 40.77 248 LYS A C 1
ATOM 1483 O O . LYS A 1 269 ? -5.030 -2.102 23.677 1.00 42.59 248 LYS A O 1
ATOM 1489 N N . GLY A 1 270 ? -6.562 -0.525 23.154 1.00 41.13 249 GLY A N 1
ATOM 1490 C CA . GLY A 1 270 ? -6.199 -0.522 21.750 1.00 37.45 249 GLY A CA 1
ATOM 1491 C C . GLY A 1 270 ? -4.751 -0.148 21.510 1.00 31.21 249 GLY A C 1
ATOM 1492 O O . GLY A 1 270 ? -4.121 -0.657 20.581 1.00 29.43 249 GLY A O 1
ATOM 1493 N N . TYR A 1 271 ? -4.209 0.745 22.337 1.00 26.62 250 TYR A N 1
ATOM 1494 C CA . TYR A 1 271 ? -2.778 1.028 22.303 1.00 27.31 250 TYR A CA 1
ATOM 1495 C C . TYR A 1 271 ? -1.974 -0.237 22.573 1.00 29.16 250 TYR A C 1
ATOM 1496 O O . TYR A 1 271 ? -1.047 -0.572 21.824 1.00 25.84 250 TYR A O 1
ATOM 1505 N N . TYR A 1 272 ? -2.339 -0.967 23.634 1.00 32.35 251 TYR A N 1
ATOM 1506 C CA . TYR A 1 272 ? -1.662 -2.219 23.955 1.00 30.61 251 TYR A CA 1
ATOM 1507 C C . TYR A 1 272 ? -1.879 -3.265 22.866 1.00 27.69 251 TYR A C 1
ATOM 1508 O O . TYR A 1 272 ? -1.000 -4.094 22.606 1.00 25.97 251 TYR A O 1
ATOM 1517 N N . ARG A 1 273 ? -3.055 -3.255 22.234 1.00 29.37 252 ARG A N 1
ATOM 1518 C CA . ARG A 1 273 ? -3.331 -4.192 21.148 1.00 27.65 252 ARG A CA 1
ATOM 1519 C C . ARG A 1 273 ? -2.364 -3.995 19.990 1.00 27.00 252 ARG A C 1
ATOM 1520 O O . ARG A 1 273 ? -1.889 -4.970 19.397 1.00 23.27 252 ARG A O 1
ATOM 1528 N N . MET A 1 274 ? -2.067 -2.739 19.648 1.00 27.02 253 MET A N 1
ATOM 1529 C CA . MET A 1 274 ? -1.213 -2.468 18.496 1.00 22.73 253 MET A CA 1
ATOM 1530 C C . MET A 1 274 ? 0.206 -2.978 18.708 1.00 21.49 253 MET A C 1
ATOM 1531 O O . MET A 1 274 ? 0.894 -3.315 17.738 1.00 23.60 253 MET A O 1
ATOM 1536 N N . ILE A 1 275 ? 0.664 -3.036 19.961 1.00 21.93 254 ILE A N 1
ATOM 1537 C CA . ILE A 1 275 ? 1.965 -3.636 20.245 1.00 20.80 254 ILE A CA 1
ATOM 1538 C C . ILE A 1 275 ? 1.899 -5.155 20.233 1.00 19.64 254 ILE A C 1
ATOM 1539 O O . ILE A 1 275 ? 2.925 -5.813 20.018 1.00 18.78 254 ILE A O 1
ATOM 1544 N N . SER A 1 276 ? 0.718 -5.736 20.452 1.00 18.29 255 SER A N 1
ATOM 1545 C CA . SER A 1 276 ? 0.601 -7.188 20.437 1.00 19.80 255 SER A CA 1
ATOM 1546 C C . SER A 1 276 ? 0.691 -7.747 19.023 1.00 21.10 255 SER A C 1
ATOM 1547 O O . SER A 1 276 ? 1.193 -8.860 18.832 1.00 21.87 255 SER A O 1
ATOM 1550 N N . GLY A 1 277 ? 0.223 -6.990 18.028 1.00 23.09 256 GLY A N 1
ATOM 1551 C CA . GLY A 1 277 ? 0.317 -7.390 16.637 1.00 22.90 256 GLY A CA 1
ATOM 1552 C C . GLY A 1 277 ? 1.673 -7.186 16.003 1.00 22.77 256 GLY A C 1
ATOM 1553 O O . GLY A 1 277 ? 1.912 -7.694 14.903 1.00 27.40 256 GLY A O 1
ATOM 1554 N N . ILE A 1 278 ? 2.558 -6.435 16.660 1.00 18.17 257 ILE A N 1
ATOM 1555 C CA . ILE A 1 278 ? 3.946 -6.367 16.219 1.00 16.80 257 ILE A CA 1
ATOM 1556 C C . ILE A 1 278 ? 4.673 -7.657 16.579 1.00 21.90 257 ILE A C 1
ATOM 1557 O O . ILE A 1 278 ? 5.556 -8.112 15.842 1.00 24.74 257 ILE A O 1
ATOM 1562 N N . ASP A 1 279 ? 4.298 -8.278 17.699 1.00 20.78 258 ASP A N 1
ATOM 1563 C CA . ASP A 1 279 ? 4.959 -9.503 18.136 1.00 20.75 258 ASP A CA 1
ATOM 1564 C C . ASP A 1 279 ? 4.698 -10.647 17.168 1.00 23.15 258 ASP A C 1
ATOM 1565 O O . ASP A 1 279 ? 5.577 -11.487 16.940 1.00 29.81 258 ASP A O 1
ATOM 1570 N N . LEU A 1 280 ? 3.491 -10.704 16.601 1.00 20.98 259 LEU A N 1
ATOM 1571 C CA . LEU A 1 280 ? 3.212 -11.694 15.569 1.00 28.87 259 LEU A CA 1
ATOM 1572 C C . LEU A 1 280 ? 4.223 -11.585 14.434 1.00 24.99 259 LEU A C 1
ATOM 1573 O O . LEU A 1 280 ? 4.716 -12.601 13.932 1.00 28.64 259 LEU A O 1
ATOM 1578 N N . GLU A 1 281 ? 4.568 -10.355 14.039 1.00 19.38 260 GLU A N 1
ATOM 1579 C CA . GLU A 1 281 ? 5.615 -10.161 13.040 1.00 25.89 260 GLU A CA 1
ATOM 1580 C C . GLU A 1 281 ? 6.987 -10.552 13.559 1.00 21.56 260 GLU A C 1
ATOM 1581 O O . GLU A 1 281 ? 7.870 -10.867 12.757 1.00 30.68 260 GLU A O 1
ATOM 1587 N N . ILE A 1 282 ? 7.195 -10.519 14.873 1.00 17.50 261 ILE A N 1
ATOM 1588 C CA . ILE A 1 282 ? 8.476 -10.964 15.402 1.00 22.02 261 ILE A CA 1
ATOM 1589 C C . ILE A 1 282 ? 8.554 -12.484 15.383 1.00 23.54 261 ILE A C 1
ATOM 1590 O O . ILE A 1 282 ? 9.628 -13.049 15.146 1.00 23.27 2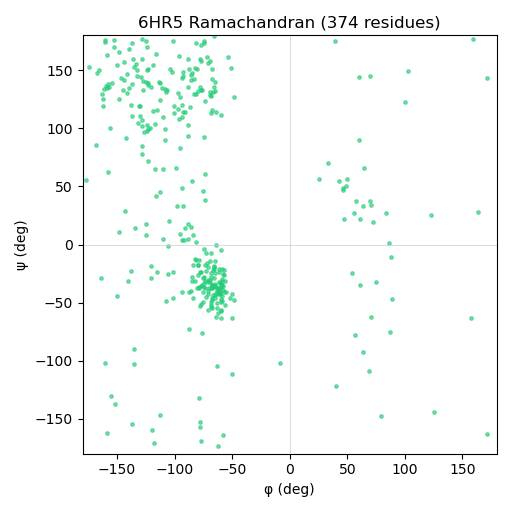61 ILE A O 1
ATOM 1595 N N . LYS A 1 283 ? 7.430 -13.166 15.615 1.00 22.59 262 LYS A N 1
ATOM 1596 C CA . LYS A 1 283 ? 7.388 -14.613 15.430 1.00 21.70 262 LYS A CA 1
ATOM 1597 C C . LYS A 1 283 ? 7.727 -14.985 13.993 1.00 33.51 262 LYS A C 1
ATOM 1598 O O . LYS A 1 283 ? 8.545 -15.878 13.746 1.00 39.51 262 LYS A O 1
ATOM 1604 N N . LYS A 1 284 ? 7.119 -14.291 13.030 1.00 29.24 263 LYS A N 1
ATOM 1605 C CA . LYS A 1 284 ? 7.314 -14.627 11.624 1.00 23.72 263 LYS A CA 1
ATOM 1606 C C . LYS A 1 284 ? 8.716 -14.277 11.149 1.00 26.17 263 LYS A C 1
ATOM 1607 O O . LYS A 1 284 ? 9.298 -15.003 10.333 1.00 35.81 263 LYS A O 1
ATOM 1613 N N . ILE A 1 285 ? 9.268 -13.163 11.629 1.00 23.34 264 ILE A N 1
ATOM 1614 C CA . ILE A 1 285 ? 10.631 -12.810 11.254 1.00 25.97 264 ILE A CA 1
ATOM 1615 C C . ILE A 1 285 ? 11.596 -13.911 11.679 1.00 29.61 264 ILE A C 1
ATOM 1616 O O . ILE A 1 285 ? 12.180 -14.593 10.831 1.00 33.51 264 ILE A O 1
ATOM 1621 N N . ARG A 1 286 ? 11.719 -14.161 12.989 1.00 29.87 265 ARG A N 1
ATOM 1622 C CA . ARG A 1 286 ? 12.697 -15.145 13.444 1.00 34.33 265 ARG A CA 1
ATOM 1623 C C . ARG A 1 286 ? 12.350 -16.563 12.999 1.00 38.24 265 ARG A C 1
ATOM 1624 O O . ARG A 1 286 ? 13.246 -17.413 12.923 1.00 37.68 265 ARG A O 1
ATOM 1632 N N . ASP A 1 287 ? 11.079 -16.839 12.687 1.00 37.07 266 ASP A N 1
ATOM 1633 C CA . ASP A 1 287 ? 10.753 -18.091 12.009 1.00 40.56 266 ASP A CA 1
ATOM 1634 C C . ASP A 1 287 ? 11.293 -18.087 10.586 1.00 49.45 266 ASP A C 1
ATOM 1635 O O . ASP A 1 287 ? 11.731 -19.126 10.073 1.00 51.59 266 ASP A O 1
ATOM 1640 N N . LYS A 1 288 ? 11.250 -16.934 9.916 1.00 44.45 267 LYS A N 1
ATOM 1641 C CA . LYS A 1 288 ? 11.850 -16.880 8.590 1.00 38.21 267 LYS A CA 1
ATOM 1642 C C . LYS A 1 288 ? 13.355 -17.096 8.673 1.00 36.28 267 LYS A C 1
ATOM 1643 O O . LYS A 1 288 ? 13.951 -17.750 7.809 1.00 50.30 267 LYS A O 1
ATOM 1649 N N . LEU A 1 289 ? 13.978 -16.591 9.733 1.00 29.86 268 LEU A N 1
ATOM 1650 C CA . LEU A 1 289 ? 15.412 -16.754 9.915 1.00 34.45 268 LEU A CA 1
ATOM 1651 C C . LEU A 1 289 ? 15.868 -18.210 10.030 1.00 35.83 268 LEU A C 1
ATOM 1652 O O . LEU A 1 289 ? 17.035 -18.504 9.750 1.00 33.35 268 LEU A O 1
ATOM 1657 N N . LYS A 1 290 ? 15.006 -19.137 10.436 1.00 40.72 269 LYS A N 1
ATOM 1658 C CA . LYS A 1 290 ? 15.491 -20.511 10.506 1.00 45.12 269 LYS A CA 1
ATOM 1659 C C . LYS A 1 290 ? 15.392 -21.222 9.152 1.00 45.01 269 LYS A C 1
ATOM 1660 O O . LYS A 1 290 ? 16.173 -22.143 8.877 1.00 46.65 269 LYS A O 1
ATOM 1666 N N . GLU A 1 291 ? 14.445 -20.824 8.293 1.00 36.74 270 GLU A N 1
ATOM 1667 C CA . GLU A 1 291 ? 14.384 -21.417 6.961 1.00 39.93 270 GLU A CA 1
ATOM 1668 C C . GLU A 1 291 ? 15.650 -21.088 6.180 1.00 43.94 270 GLU A C 1
ATOM 1669 O O . GLU A 1 291 ? 16.339 -21.980 5.674 1.00 51.04 270 GLU A O 1
ATOM 1675 N N . LYS A 1 292 ? 15.977 -19.798 6.079 1.00 41.16 271 LYS A N 1
ATOM 1676 C CA . LYS A 1 292 ? 17.259 -19.383 5.523 1.00 40.88 271 LYS A CA 1
ATOM 1677 C C . LYS A 1 292 ? 18.432 -19.828 6.386 1.00 41.92 271 LYS A C 1
ATOM 1678 O O . LYS A 1 292 ? 19.575 -19.790 5.918 1.00 45.08 271 LYS A O 1
ATOM 1684 N N . GLY A 1 293 ? 18.178 -20.251 7.623 1.00 35.42 272 GLY A N 1
ATOM 1685 C CA . GLY A 1 293 ? 19.217 -20.787 8.480 1.00 30.73 272 GLY A CA 1
ATOM 1686 C C . GLY A 1 293 ? 20.289 -19.781 8.838 1.00 35.69 272 GLY A C 1
ATOM 1687 O O . GLY A 1 293 ? 21.447 -19.936 8.440 1.00 34.42 272 GLY A O 1
ATOM 1688 N N . VAL A 1 294 ? 19.915 -18.746 9.589 1.00 42.23 273 VAL A N 1
ATOM 1689 C CA . VAL A 1 294 ? 20.853 -17.710 10.009 1.00 44.94 273 VAL A CA 1
ATOM 1690 C C . VAL A 1 294 ? 20.448 -17.167 11.373 1.00 35.27 273 VAL A C 1
ATOM 1691 O O . VAL A 1 294 ? 20.984 -16.149 11.824 1.00 30.88 273 VAL A O 1
ATOM 1695 N N . ASP A 1 295 ? 19.501 -17.833 12.042 1.00 29.96 274 ASP A N 1
ATOM 1696 C CA . ASP A 1 295 ? 18.993 -17.291 13.299 1.00 35.26 274 ASP A CA 1
ATOM 1697 C C . ASP A 1 295 ? 20.044 -17.329 14.400 1.00 38.18 274 ASP A C 1
ATOM 1698 O O . ASP A 1 295 ? 19.997 -16.507 15.322 1.00 35.11 274 ASP A O 1
ATOM 1703 N N . LYS A 1 296 ? 20.984 -18.271 14.336 1.00 37.28 275 LYS A N 1
ATOM 1704 C CA . LYS A 1 296 ? 22.129 -18.271 15.234 1.00 29.04 275 LYS A CA 1
ATOM 1705 C C . LYS A 1 296 ? 23.218 -17.316 14.773 1.00 34.58 275 LYS A C 1
ATOM 1706 O O . LYS A 1 296 ? 24.275 -17.248 15.405 1.00 22.96 275 LYS A O 1
ATOM 1712 N N . ASN A 1 297 ? 22.980 -16.587 13.681 1.00 44.69 276 ASN A N 1
ATOM 1713 C CA . ASN A 1 297 ? 23.920 -15.605 13.154 1.00 37.06 276 ASN A CA 1
ATOM 1714 C C . ASN A 1 297 ? 23.279 -14.232 13.001 1.00 33.41 276 ASN A C 1
ATOM 1715 O O . ASN A 1 297 ? 23.896 -13.328 12.422 1.00 33.19 276 ASN A O 1
ATOM 1720 N N . THR A 1 298 ? 22.062 -14.046 13.505 1.00 33.59 277 THR A N 1
ATOM 1721 C CA . THR A 1 298 ? 21.348 -12.779 13.368 1.00 27.85 277 THR A CA 1
ATOM 1722 C C . THR A 1 298 ? 20.971 -12.267 14.759 1.00 22.51 277 THR A C 1
ATOM 1723 O O . THR A 1 298 ? 19.965 -12.679 15.346 1.00 19.68 277 THR A O 1
ATOM 1727 N N . VAL A 1 299 ? 21.798 -11.359 15.275 1.00 20.79 278 VAL A N 1
ATOM 1728 C CA . VAL A 1 299 ? 21.468 -10.608 16.477 1.00 21.87 278 VAL A CA 1
ATOM 1729 C C . VAL A 1 299 ? 20.327 -9.638 16.177 1.00 20.93 278 VAL A C 1
ATOM 1730 O O . VAL A 1 299 ? 20.363 -8.899 15.185 1.00 21.77 278 VAL A O 1
ATOM 1734 N N . ILE A 1 300 ? 19.310 -9.636 17.039 1.00 20.63 279 ILE A N 1
ATOM 1735 C CA . ILE A 1 300 ? 18.137 -8.790 16.856 1.00 21.03 279 ILE A CA 1
ATOM 1736 C C . ILE A 1 300 ? 18.087 -7.755 17.971 1.00 22.90 279 ILE A C 1
ATOM 1737 O O . ILE A 1 300 ? 18.404 -8.052 19.128 1.00 21.57 279 ILE A O 1
ATOM 1742 N N . ILE A 1 301 ? 17.708 -6.532 17.606 1.00 19.95 280 ILE A N 1
ATOM 1743 C CA . ILE A 1 301 ? 17.658 -5.394 18.513 1.00 18.83 280 ILE A CA 1
ATOM 1744 C C . ILE A 1 301 ? 16.277 -4.762 18.407 1.00 18.87 280 ILE A C 1
ATOM 1745 O O . ILE A 1 301 ? 15.772 -4.545 17.299 1.00 14.81 280 ILE A O 1
ATOM 1750 N N . VAL A 1 302 ? 15.659 -4.485 19.554 1.00 14.63 281 VAL A N 1
ATOM 1751 C CA . VAL A 1 302 ? 14.321 -3.906 19.615 1.00 13.53 281 VAL A CA 1
ATOM 1752 C C . VAL A 1 302 ? 14.370 -2.674 20.505 1.00 15.08 281 VAL A C 1
ATOM 1753 O O . VAL A 1 302 ? 15.046 -2.675 21.539 1.00 19.53 281 VAL A O 1
ATOM 1757 N N . MET A 1 303 ? 13.648 -1.625 20.113 1.00 10.82 282 MET A N 1
ATOM 1758 C CA . MET A 1 303 ? 13.611 -0.415 20.922 1.00 15.08 282 MET A CA 1
ATOM 1759 C C . MET A 1 303 ? 12.280 0.301 20.755 1.00 17.55 282 MET A C 1
ATOM 1760 O O . MET A 1 303 ? 11.597 0.160 19.736 1.00 15.09 282 MET A O 1
ATOM 1765 N N . GLY A 1 304 ? 11.921 1.066 21.784 1.00 17.48 283 GLY A N 1
ATOM 1766 C CA . GLY A 1 304 ? 10.831 2.018 21.688 1.00 14.01 283 GLY A CA 1
ATOM 1767 C C . GLY A 1 304 ? 11.379 3.384 21.303 1.00 14.76 283 GLY A C 1
ATOM 1768 O O . GLY A 1 304 ? 12.460 3.780 21.736 1.00 15.82 283 GLY A O 1
ATOM 1769 N N . ASP A 1 305 ? 10.614 4.097 20.476 1.00 17.72 284 ASP A N 1
ATOM 1770 C CA . ASP A 1 305 ? 11.127 5.325 19.877 1.00 17.78 284 ASP A CA 1
ATOM 1771 C C . ASP A 1 305 ? 11.152 6.465 20.890 1.00 16.46 284 ASP A C 1
ATOM 1772 O O . ASP A 1 305 ? 12.112 7.242 20.934 1.00 14.58 284 ASP A O 1
ATOM 1777 N N . ASN A 1 306 ? 10.118 6.576 21.715 1.00 18.35 285 ASN A N 1
ATOM 1778 C CA . ASN A 1 306 ? 10.092 7.562 22.789 1.00 20.51 285 ASN A CA 1
ATOM 1779 C C . ASN A 1 306 ? 9.054 7.122 23.808 1.00 19.59 285 ASN A C 1
ATOM 1780 O O . ASN A 1 306 ? 8.348 6.129 23.616 1.00 18.81 285 ASN A O 1
ATOM 1785 N N . GLY A 1 307 ? 8.963 7.879 24.895 1.00 22.50 286 GLY A N 1
ATOM 1786 C CA . GLY A 1 307 ? 8.027 7.580 25.952 1.00 19.34 286 GLY A CA 1
ATOM 1787 C C . GLY A 1 307 ? 6.609 7.978 25.595 1.00 24.04 286 GLY A C 1
ATOM 1788 O O . GLY A 1 307 ? 6.281 8.319 24.458 1.00 29.87 286 GLY A O 1
ATOM 1789 N N . TYR A 1 308 ? 5.751 7.932 26.610 1.00 22.59 287 TYR A N 1
ATOM 1790 C CA . TYR A 1 308 ? 4.338 8.214 26.425 1.00 21.12 287 TYR A CA 1
ATOM 1791 C C . TYR A 1 308 ? 3.761 8.744 27.729 1.00 21.39 287 TYR A C 1
ATOM 1792 O O . TYR A 1 308 ? 4.439 8.814 28.756 1.00 25.79 287 TYR A O 1
ATOM 1801 N N . PHE A 1 309 ? 2.489 9.127 27.668 1.00 20.78 288 PHE A N 1
ATOM 1802 C CA . PHE A 1 309 ? 1.715 9.532 28.835 1.00 25.90 288 PHE A CA 1
ATOM 1803 C C . PHE A 1 309 ? 0.330 8.912 28.719 1.00 29.43 288 PHE A C 1
ATOM 1804 O O . PHE A 1 309 ? -0.394 9.188 27.756 1.00 31.32 288 PHE A O 1
ATOM 1812 N N . LEU A 1 310 ? -0.034 8.086 29.696 1.00 30.51 289 LEU A N 1
ATOM 1813 C CA . LEU A 1 310 ? -1.329 7.412 29.750 1.00 34.65 289 LEU A CA 1
ATOM 1814 C C . LEU A 1 310 ? -2.025 7.776 31.058 1.00 36.91 289 LEU A C 1
ATOM 1815 O O . LEU A 1 310 ? -2.129 6.956 31.967 1.00 45.92 289 LEU A O 1
ATOM 1820 N N . GLY A 1 311 ? -2.497 9.012 31.154 1.00 37.46 290 GLY A N 1
ATOM 1821 C CA . GLY A 1 311 ? -3.249 9.434 32.311 1.00 41.87 290 GLY A CA 1
ATOM 1822 C C . GLY A 1 311 ? -2.438 9.975 33.465 1.00 33.17 290 GLY A C 1
ATOM 1823 O O . GLY A 1 311 ? -3.027 10.526 34.401 1.00 41.23 290 GLY A O 1
ATOM 1824 N N . GLU A 1 312 ? -1.117 9.837 33.444 1.00 34.74 291 GLU A N 1
ATOM 1825 C CA . GLU A 1 312 ? -0.291 10.448 34.477 1.00 38.61 291 GLU A CA 1
ATOM 1826 C C . GLU A 1 312 ? -0.382 11.965 34.382 1.00 37.22 291 GLU A C 1
ATOM 1827 O O . GLU A 1 312 ? -0.333 12.534 33.290 1.00 33.75 291 GLU A O 1
ATOM 1833 N N . ARG A 1 313 ? -0.534 12.621 35.534 1.00 36.63 292 ARG A N 1
ATOM 1834 C CA . ARG A 1 313 ? -0.664 14.073 35.633 1.00 35.38 292 ARG A CA 1
ATOM 1835 C C . ARG A 1 313 ? -1.888 14.600 34.890 1.00 31.22 292 ARG A C 1
ATOM 1836 O O . ARG A 1 313 ? -1.943 15.789 34.559 1.00 27.43 292 ARG A O 1
ATOM 1844 N N . GLN A 1 314 ? -2.884 13.747 34.649 1.00 31.15 293 GLN A N 1
ATOM 1845 C CA . GLN A 1 314 ? -3.931 13.999 33.655 1.00 31.16 293 GLN A CA 1
ATOM 1846 C C . GLN A 1 314 ? -3.318 14.488 32.347 1.00 39.17 293 GLN A C 1
ATOM 1847 O O . GLN A 1 314 ? -3.763 15.467 31.743 1.00 37.92 293 GLN A O 1
ATOM 1853 N N . LEU A 1 315 ? -2.271 13.796 31.912 1.00 32.21 294 LEU A N 1
ATOM 1854 C CA . LEU A 1 315 ? -1.515 14.187 30.735 1.00 23.89 294 LEU A CA 1
ATOM 1855 C C . LEU A 1 315 ? -1.483 13.052 29.721 1.00 38.91 294 LEU A C 1
ATOM 1856 O O . LEU A 1 315 ? -1.561 11.871 30.075 1.00 34.28 294 LEU A O 1
ATOM 1861 N N . ALA A 1 316 ? -1.381 13.436 28.451 1.00 41.04 295 ALA A N 1
ATOM 1862 C CA . ALA A 1 316 ? -1.152 12.534 27.334 1.00 26.30 295 ALA A CA 1
ATOM 1863 C C . ALA A 1 316 ? 0.025 13.069 26.527 1.00 21.75 295 ALA A C 1
ATOM 1864 O O . ALA A 1 316 ? 0.581 14.129 26.831 1.00 24.01 295 ALA A O 1
ATOM 1866 N N . GLY A 1 317 ? 0.415 12.329 25.494 1.00 19.04 296 GLY A N 1
ATOM 1867 C CA . GLY A 1 317 ? 1.543 12.745 24.682 1.00 21.22 296 GLY A CA 1
ATOM 1868 C C . GLY A 1 317 ? 2.876 12.412 25.334 1.00 18.00 296 GLY A C 1
ATOM 1869 O O . GLY A 1 317 ? 3.018 11.416 26.045 1.00 20.72 296 GLY A O 1
ATOM 1870 N N . LYS A 1 318 ? 3.867 13.268 25.078 1.00 18.39 297 LYS A N 1
ATOM 1871 C CA . LYS A 1 318 ? 5.207 13.081 25.626 1.00 18.95 297 LYS A CA 1
ATOM 1872 C C . LYS A 1 318 ? 5.938 14.419 25.722 1.00 20.81 297 LYS A C 1
ATOM 1873 O O . LYS A 1 318 ? 5.396 15.379 26.277 1.00 20.89 297 LYS A O 1
ATOM 1879 N N . TRP A 1 319 ? 7.178 14.474 25.219 1.00 25.32 298 TRP A N 1
ATOM 1880 C CA . TRP A 1 319 ? 7.966 15.696 25.039 1.00 25.34 298 TRP A CA 1
ATOM 1881 C C . TRP A 1 319 ? 8.541 16.258 26.333 1.00 22.57 298 TRP A C 1
ATOM 1882 O O . TRP A 1 319 ? 9.623 16.853 26.321 1.00 23.36 298 TRP A O 1
ATOM 1893 N N . LEU A 1 320 ? 7.838 16.097 27.453 1.00 21.03 299 LEU A N 1
ATOM 1894 C CA . LEU A 1 320 ? 8.422 16.501 28.728 1.00 33.08 299 LEU A CA 1
ATOM 1895 C C . LEU A 1 320 ? 9.485 15.498 29.165 1.00 27.25 299 LEU A C 1
ATOM 1896 O O . LEU A 1 320 ? 9.680 14.459 28.523 1.00 23.04 299 LEU A O 1
ATOM 1901 N N . MET A 1 321 ? 10.174 15.798 30.262 1.00 28.78 300 MET A N 1
ATOM 1902 C CA . MET A 1 321 ? 11.388 15.090 30.640 1.00 33.24 300 MET A CA 1
ATOM 1903 C C . MET A 1 321 ? 11.178 14.283 31.909 1.00 30.66 300 MET A C 1
ATOM 1904 O O . MET A 1 321 ? 12.000 14.292 32.829 1.00 33.23 300 MET A O 1
ATOM 1909 N N . TYR A 1 322 ? 10.061 13.575 31.955 1.00 30.06 301 TYR A N 1
ATOM 1910 C CA . TYR A 1 322 ? 9.760 12.626 33.009 1.00 32.35 301 TYR A CA 1
ATOM 1911 C C . TYR A 1 322 ? 10.141 11.228 32.545 1.00 29.18 301 TYR A C 1
ATOM 1912 O O . TYR A 1 322 ? 10.322 10.974 31.352 1.00 26.21 301 TYR A O 1
ATOM 1921 N N . ASP A 1 323 ? 10.274 10.323 33.515 1.00 23.29 302 ASP A N 1
ATOM 1922 C CA . ASP A 1 323 ? 10.789 8.992 33.217 1.00 25.34 302 ASP A CA 1
ATOM 1923 C C . ASP A 1 323 ? 9.906 8.263 32.212 1.00 27.83 302 ASP A C 1
ATOM 1924 O O . ASP A 1 323 ? 10.412 7.616 31.288 1.00 23.44 302 ASP A O 1
ATOM 1929 N N . ASN A 1 324 ? 8.585 8.372 32.360 1.00 25.58 303 ASN A N 1
ATOM 1930 C CA . ASN A 1 324 ? 7.684 7.705 31.428 1.00 21.85 303 ASN A CA 1
ATOM 1931 C C . ASN A 1 324 ? 7.730 8.307 30.029 1.00 22.68 303 ASN A C 1
ATOM 1932 O O . ASN A 1 324 ? 7.120 7.744 29.114 1.00 21.84 303 ASN A O 1
ATOM 1937 N N . SER A 1 325 ? 8.433 9.423 29.840 1.00 29.09 304 SER A N 1
ATOM 1938 C CA . SER A 1 325 ? 8.571 10.049 28.532 1.00 29.27 304 SER A CA 1
ATOM 1939 C C . SER A 1 325 ? 9.943 9.860 27.906 1.00 24.77 304 SER A C 1
ATOM 1940 O O . SER A 1 325 ? 10.057 9.902 26.680 1.00 22.35 304 SER A O 1
ATOM 1943 N N . ILE A 1 326 ? 10.986 9.657 28.711 1.00 20.57 305 ILE A N 1
ATOM 1944 C CA . ILE A 1 326 ? 12.324 9.434 28.178 1.00 18.60 305 ILE A CA 1
ATOM 1945 C C . ILE A 1 326 ? 12.729 7.964 28.195 1.00 22.14 305 ILE A C 1
ATOM 1946 O O . ILE A 1 326 ? 13.600 7.568 27.406 1.00 26.35 305 ILE A O 1
ATOM 1951 N N . ARG A 1 327 ? 12.131 7.148 29.058 1.00 23.62 306 ARG A N 1
ATOM 1952 C CA . ARG A 1 327 ? 12.517 5.750 29.176 1.00 20.01 306 ARG A CA 1
ATOM 1953 C C . ARG A 1 327 ? 11.737 4.880 28.192 1.00 12.48 306 ARG A C 1
ATOM 1954 O O . ARG A 1 327 ? 10.520 5.042 28.038 1.00 17.77 306 ARG A O 1
ATOM 1962 N N . VAL A 1 328 ? 12.444 3.979 27.544 1.00 13.91 307 VAL A N 1
ATOM 1963 C CA . VAL A 1 328 ? 11.870 3.076 26.530 1.00 16.83 307 VAL A CA 1
ATOM 1964 C C . VAL A 1 328 ? 12.403 1.686 26.751 1.00 12.73 307 VAL A C 1
ATOM 1965 O O . VAL A 1 328 ? 13.446 1.490 27.415 1.00 15.58 307 VAL A O 1
ATOM 1969 N N . PRO A 1 329 ? 11.724 0.651 26.226 1.00 13.22 308 PRO A N 1
ATOM 1970 C CA . PRO A 1 329 ? 12.253 -0.708 26.344 1.00 12.99 308 PRO A CA 1
ATOM 1971 C C . PRO A 1 329 ? 13.218 -1.048 25.220 1.00 15.89 308 PRO A C 1
ATOM 1972 O O . PRO A 1 329 ? 12.838 -1.052 24.044 1.00 16.98 308 PRO A O 1
ATOM 1976 N N . LEU A 1 330 ? 14.469 -1.336 25.572 1.00 13.48 309 LEU A N 1
ATOM 1977 C CA . LEU A 1 330 ? 15.492 -1.718 24.608 1.00 14.68 309 LEU A CA 1
ATOM 1978 C C . LEU A 1 330 ? 15.919 -3.152 24.884 1.00 19.06 309 LEU A C 1
ATOM 1979 O O . LEU A 1 330 ? 16.472 -3.444 25.950 1.00 16.82 309 LEU A O 1
ATOM 1984 N N . ILE A 1 331 ? 15.660 -4.039 23.929 1.00 15.61 310 ILE A N 1
ATOM 1985 C CA . ILE A 1 331 ? 16.081 -5.433 24.001 1.00 15.72 310 ILE A CA 1
ATOM 1986 C C . ILE A 1 331 ? 17.219 -5.638 23.013 1.00 16.80 310 ILE A C 1
ATOM 1987 O O . ILE A 1 331 ? 17.119 -5.231 21.849 1.00 20.76 310 ILE A O 1
ATOM 1992 N N . VAL A 1 332 ? 18.299 -6.262 23.476 1.00 16.05 311 VAL A N 1
ATOM 1993 C CA . VAL A 1 332 ? 19.436 -6.611 22.630 1.00 21.39 311 VAL A CA 1
ATOM 1994 C C . VAL A 1 332 ? 19.717 -8.094 22.847 1.00 20.72 311 VAL A C 1
ATOM 1995 O O . VAL A 1 332 ? 20.217 -8.485 23.908 1.00 26.96 311 VAL A O 1
ATOM 1999 N N . PHE A 1 333 ? 19.391 -8.918 21.854 1.00 18.98 312 PHE A N 1
ATOM 20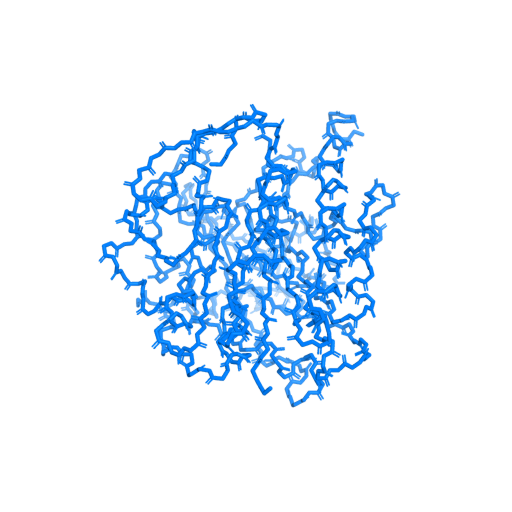00 C CA . PHE A 1 333 ? 19.512 -10.369 21.957 1.00 20.75 312 PHE A CA 1
ATOM 2001 C C . PHE A 1 333 ? 20.491 -10.871 20.903 1.00 27.42 312 PHE A C 1
ATOM 2002 O O . PHE A 1 333 ? 20.227 -10.755 19.701 1.00 32.31 312 PHE A O 1
ATOM 2010 N N . ASP A 1 334 ? 21.615 -11.427 21.351 1.00 32.12 313 ASP A N 1
ATOM 2011 C CA . ASP A 1 334 ? 22.632 -11.952 20.446 1.00 27.33 313 ASP A CA 1
ATOM 2012 C C . ASP A 1 334 ? 22.659 -13.470 20.541 1.00 31.86 313 ASP A C 1
ATOM 2013 O O . ASP A 1 334 ? 23.114 -14.012 21.561 1.00 42.22 313 ASP A O 1
ATOM 2018 N N . PRO A 1 335 ? 22.206 -14.198 19.516 1.00 29.18 314 PRO A N 1
ATOM 2019 C CA . PRO A 1 335 ? 22.201 -15.666 19.598 1.00 29.04 314 PRO A CA 1
ATOM 2020 C C . PRO A 1 335 ? 23.583 -16.284 19.505 1.00 32.29 314 PRO A C 1
ATOM 2021 O O . PRO A 1 335 ? 23.736 -17.464 19.845 1.00 36.89 314 PRO A O 1
ATOM 2025 N N . ARG A 1 336 ? 24.586 -15.536 19.047 1.00 28.81 315 ARG A N 1
ATOM 2026 C CA . ARG A 1 336 ? 25.962 -16.035 18.976 1.00 33.30 315 ARG A CA 1
ATOM 2027 C C . ARG A 1 336 ? 26.690 -15.782 20.304 1.00 41.80 315 ARG A C 1
ATOM 2028 O O . ARG A 1 336 ? 26.918 -16.692 21.084 1.00 42.48 315 ARG A O 1
ATOM 2036 N N . VAL A 1 337 ? 27.015 -14.507 20.538 1.00 53.28 316 VAL A N 1
ATOM 2037 C CA . VAL A 1 337 ? 28.102 -14.171 21.449 1.00 53.30 316 VAL A CA 1
ATOM 2038 C C . VAL A 1 337 ? 27.748 -14.503 22.891 1.00 53.89 316 VAL A C 1
ATOM 2039 O O . VAL A 1 337 ? 28.631 -14.853 23.682 1.00 69.16 316 VAL A O 1
ATOM 2043 N N . ASN A 1 338 ? 26.474 -14.431 23.269 1.00 43.99 317 ASN A N 1
ATOM 2044 C CA . ASN A 1 338 ? 26.075 -14.905 24.591 1.00 48.23 317 ASN A CA 1
ATOM 2045 C C . ASN A 1 338 ? 24.786 -15.699 24.468 1.00 47.24 317 ASN A C 1
ATOM 2046 O O . ASN A 1 338 ? 23.720 -15.130 24.206 1.00 43.57 317 ASN A O 1
ATOM 2051 N N . LYS A 1 339 ? 24.897 -17.012 24.674 1.00 50.37 318 LYS A N 1
ATOM 2052 C CA . LYS A 1 339 ? 23.734 -17.885 24.719 1.00 48.72 318 LYS A CA 1
ATOM 2053 C C . LYS A 1 339 ? 22.746 -17.491 25.813 1.00 48.49 318 LYS A C 1
ATOM 2054 O O . LYS A 1 339 ? 21.540 -17.717 25.653 1.00 43.81 318 LYS A O 1
ATOM 2060 N N . HIS A 1 340 ? 23.222 -16.906 26.912 1.00 49.53 319 HIS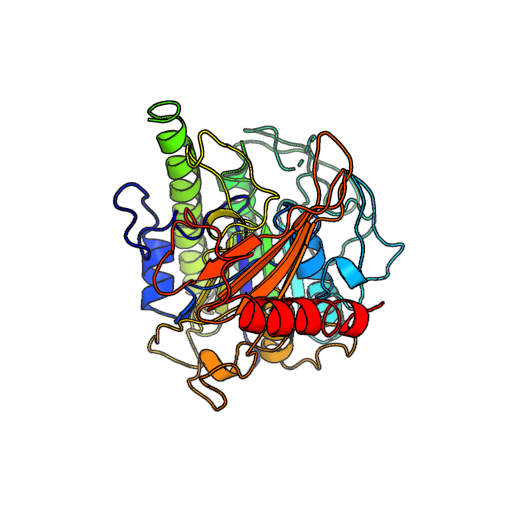 A N 1
ATOM 2061 C CA . HIS A 1 340 ? 22.405 -16.678 28.096 1.00 49.39 319 HIS A CA 1
ATOM 2062 C C . HIS A 1 340 ? 22.296 -15.190 28.415 1.00 45.18 319 HIS A C 1
ATOM 2063 O O . HIS A 1 340 ? 23.172 -14.391 28.069 1.00 54.51 319 HIS A O 1
ATOM 2070 N N . GLN A 1 341 ? 21.211 -14.831 29.095 1.00 36.42 320 GLN A N 1
ATOM 2071 C CA . GLN A 1 341 ? 20.849 -13.439 29.299 1.00 32.21 320 GLN A CA 1
ATOM 2072 C C . GLN A 1 341 ? 21.622 -12.820 30.460 1.00 37.36 320 GLN A C 1
ATOM 2073 O O . GLN A 1 341 ? 22.368 -13.485 31.184 1.00 49.74 320 GLN A O 1
ATOM 2079 N N . ASP A 1 342 ? 21.437 -11.510 30.616 1.00 36.06 321 ASP A N 1
ATOM 2080 C CA . ASP A 1 342 ? 21.766 -10.801 31.846 1.00 43.42 321 ASP A CA 1
ATOM 2081 C C . ASP A 1 342 ? 21.052 -9.457 31.809 1.00 36.79 321 ASP A C 1
ATOM 2082 O O . ASP A 1 342 ? 21.132 -8.737 30.810 1.00 34.99 321 ASP A O 1
ATOM 2087 N N . ILE A 1 343 ? 20.332 -9.141 32.880 1.00 44.35 322 ILE A N 1
ATOM 2088 C CA . ILE A 1 343 ? 19.539 -7.917 32.936 1.00 33.42 322 ILE A CA 1
ATOM 2089 C C . ILE A 1 343 ? 20.441 -6.759 33.344 1.00 32.28 322 ILE A C 1
ATOM 2090 O O . ILE A 1 343 ? 21.179 -6.850 34.332 1.00 38.28 322 ILE A O 1
ATOM 2095 N N . SER A 1 344 ? 20.386 -5.668 32.583 1.00 25.17 323 SER A N 1
ATOM 2096 C CA . SER A 1 344 ? 21.203 -4.486 32.824 1.00 27.85 323 SER A CA 1
ATOM 2097 C C . SER A 1 344 ? 20.313 -3.324 33.253 1.00 24.57 323 SER A C 1
ATOM 2098 O O . SER A 1 344 ? 19.229 -3.126 32.697 1.00 22.80 323 SER A O 1
ATOM 2101 N N . GLU A 1 345 ? 20.771 -2.550 34.240 1.00 29.53 324 GLU A N 1
ATOM 2102 C CA . GLU A 1 345 ? 19.943 -1.541 34.896 1.00 32.55 324 GLU A CA 1
ATOM 2103 C C . GLU A 1 345 ? 20.463 -0.125 34.683 1.00 30.57 324 GLU A C 1
ATOM 2104 O O . GLU A 1 345 ? 20.476 0.682 35.612 1.00 28.21 324 GLU A O 1
ATOM 2110 N N . MET A 1 346 ? 20.900 0.188 33.467 1.00 35.57 325 MET A N 1
ATOM 2111 C CA . MET A 1 346 ? 21.559 1.441 33.137 1.00 29.38 325 MET A CA 1
ATOM 2112 C C . MET A 1 346 ? 21.014 1.970 31.802 1.00 39.88 325 MET A C 1
ATOM 2113 O O . MET A 1 346 ? 19.875 1.649 31.427 1.00 41.61 325 MET A O 1
ATOM 2118 N N . VAL A 1 347 ? 21.804 2.772 31.097 1.00 40.04 326 VAL A N 1
ATOM 2119 C CA . VAL A 1 347 ? 21.213 3.891 30.370 1.00 29.07 326 VAL A CA 1
ATOM 2120 C C . VAL A 1 347 ? 21.502 3.920 28.873 1.00 27.02 326 VAL A C 1
ATOM 2121 O O . VAL A 1 347 ? 22.516 3.401 28.391 1.00 22.84 326 VAL A O 1
ATOM 2125 N N . LEU A 1 348 ? 20.531 4.489 28.139 1.00 28.65 327 LEU A N 1
ATOM 2126 C CA . LEU A 1 348 ? 20.704 5.351 26.966 1.00 29.33 327 LEU A CA 1
ATOM 2127 C C . LEU A 1 348 ? 20.444 4.692 25.613 1.00 27.95 327 LEU A C 1
ATOM 2128 O O . LEU A 1 348 ? 20.674 3.492 25.425 1.00 32.94 327 LEU A O 1
ATOM 2133 N N . ASN A 1 349 ? 19.973 5.513 24.668 1.00 28.20 328 ASN A N 1
ATOM 2134 C CA . ASN A 1 349 ? 19.458 5.152 23.348 1.00 29.60 328 ASN A CA 1
ATOM 2135 C C . ASN A 1 349 ? 20.472 5.406 22.242 1.00 32.44 328 ASN A C 1
ATOM 2136 O O . ASN A 1 349 ? 20.676 4.554 21.370 1.00 30.33 328 ASN A O 1
ATOM 2141 N N . ILE A 1 350 ? 21.107 6.574 22.256 1.00 31.80 329 ILE A N 1
ATOM 2142 C CA . ILE A 1 350 ? 22.061 6.979 21.232 1.00 24.43 329 ILE A CA 1
ATOM 2143 C C . ILE A 1 350 ? 23.220 5.991 21.173 1.00 22.14 329 ILE A C 1
ATOM 2144 O O . ILE A 1 350 ? 24.092 6.084 20.302 1.00 27.74 329 ILE A O 1
ATOM 2149 N N . ASP A 1 351 ? 23.220 5.029 22.097 1.00 22.04 330 ASP A N 1
ATOM 2150 C CA . ASP A 1 351 ? 24.215 3.968 22.127 1.00 21.81 330 ASP A CA 1
ATOM 2151 C C . ASP A 1 351 ? 23.978 2.910 21.061 1.00 22.28 330 ASP A C 1
ATOM 2152 O O . ASP A 1 351 ? 24.936 2.265 20.621 1.00 31.26 330 ASP A O 1
ATOM 2157 N N . VAL A 1 352 ? 22.724 2.698 20.655 1.00 18.79 331 VAL A N 1
ATOM 2158 C CA . VAL A 1 352 ? 22.432 1.635 19.697 1.00 22.14 331 VAL A CA 1
ATOM 2159 C C . VAL A 1 352 ? 23.200 1.860 18.402 1.00 19.25 331 VAL A C 1
ATOM 2160 O O . VAL A 1 352 ? 23.800 0.928 17.856 1.00 18.28 331 VAL A O 1
ATOM 2164 N N . THR A 1 353 ? 23.219 3.104 17.911 1.00 16.85 332 THR A N 1
ATOM 2165 C CA . THR A 1 353 ? 23.999 3.443 16.722 1.00 18.85 332 THR A CA 1
ATOM 2166 C C . THR A 1 353 ? 25.423 2.911 16.819 1.00 20.42 332 THR A C 1
ATOM 2167 O O . THR A 1 353 ? 25.936 2.290 15.881 1.00 23.13 332 THR A O 1
ATOM 2171 N N . GLN A 1 354 ? 26.079 3.147 17.956 1.00 19.28 333 GLN A N 1
ATOM 2172 C CA . GLN A 1 354 ? 27.396 2.561 18.172 1.00 21.62 333 GLN A CA 1
ATOM 2173 C C . GLN A 1 354 ? 27.303 1.046 18.297 1.00 22.86 333 GLN A C 1
ATOM 2174 O O . GLN A 1 354 ? 28.177 0.321 17.809 1.00 24.64 333 GLN A O 1
ATOM 2180 N N . THR A 1 355 ? 26.240 0.550 18.936 1.00 18.95 334 THR A N 1
ATOM 2181 C CA . THR A 1 355 ? 26.051 -0.889 19.062 1.00 18.67 334 THR A CA 1
ATOM 2182 C C . THR A 1 355 ? 25.799 -1.551 17.712 1.00 20.03 334 THR A C 1
ATOM 2183 O O . THR A 1 355 ? 25.983 -2.766 17.590 1.00 23.42 334 THR A O 1
ATOM 2187 N N . ILE A 1 356 ? 25.391 -0.789 16.693 1.00 24.68 335 ILE A N 1
ATOM 2188 C CA . ILE A 1 356 ? 25.259 -1.360 15.354 1.00 20.39 335 ILE A CA 1
ATOM 2189 C C . ILE A 1 356 ? 26.621 -1.498 14.686 1.00 19.45 335 ILE A C 1
ATOM 2190 O O . ILE A 1 356 ? 26.985 -2.577 14.205 1.00 18.39 335 ILE A O 1
ATOM 2195 N N . ALA A 1 357 ? 27.388 -0.406 14.636 1.00 23.06 336 ALA A N 1
ATOM 2196 C CA . ALA A 1 357 ? 28.643 -0.408 13.889 1.00 29.78 336 ALA A CA 1
ATOM 2197 C C . ALA A 1 357 ? 29.683 -1.302 14.553 1.00 29.11 336 ALA A C 1
ATOM 2198 O O . ALA A 1 357 ? 30.312 -2.135 13.891 1.00 29.93 336 ALA A O 1
ATOM 2200 N N . ASP A 1 358 ? 29.887 -1.125 15.861 1.00 29.85 337 ASP A N 1
ATOM 2201 C CA . ASP A 1 358 ? 30.756 -2.011 16.632 1.00 30.28 337 ASP A CA 1
ATOM 2202 C C . ASP A 1 358 ? 30.406 -3.473 16.385 1.00 34.90 337 ASP A C 1
ATOM 2203 O O . ASP A 1 358 ? 31.290 -4.323 16.223 1.00 39.12 337 ASP A O 1
ATOM 2208 N N . LEU A 1 359 ? 29.108 -3.777 16.351 1.00 31.47 338 LEU A N 1
ATOM 2209 C CA . LEU A 1 359 ? 28.650 -5.131 16.061 1.00 29.31 338 LEU A CA 1
ATOM 2210 C C . LEU A 1 359 ? 29.092 -5.580 14.675 1.00 35.68 338 LEU A C 1
ATOM 2211 O O . LEU A 1 359 ? 29.475 -6.740 14.481 1.00 36.23 338 LEU A O 1
ATOM 2216 N N . ALA A 1 360 ? 29.045 -4.675 13.701 1.00 41.25 339 ALA A N 1
ATOM 2217 C CA . ALA A 1 360 ? 29.342 -4.993 12.311 1.00 35.94 339 ALA A CA 1
ATOM 2218 C C . ALA A 1 360 ? 30.828 -4.949 11.993 1.00 37.78 339 ALA A C 1
ATOM 2219 O O . ALA A 1 360 ? 31.197 -5.055 10.818 1.00 29.91 339 ALA A O 1
ATOM 2221 N N . GLY A 1 361 ? 31.682 -4.795 13.000 1.00 42.27 340 GLY A N 1
ATOM 2222 C CA . GLY A 1 361 ? 33.105 -4.679 12.753 1.00 40.40 340 GLY A CA 1
ATOM 2223 C C . GLY A 1 361 ? 33.509 -3.454 11.963 1.00 38.95 340 GLY A C 1
ATOM 2224 O O . GLY A 1 361 ? 34.468 -3.518 11.188 1.00 40.50 340 GLY A O 1
ATOM 2225 N N . VAL A 1 362 ? 32.807 -2.335 12.135 1.00 32.79 341 VAL A N 1
ATOM 2226 C CA . VAL A 1 362 ? 33.105 -1.097 11.424 1.00 33.88 341 VAL A CA 1
ATOM 2227 C C . VAL A 1 362 ? 33.404 -0.016 12.452 1.00 27.58 341 VAL A C 1
ATOM 2228 O O . VAL A 1 362 ? 32.690 0.113 13.454 1.00 33.11 341 VAL A O 1
ATOM 2232 N N . LYS A 1 363 ? 34.462 0.754 12.201 1.00 29.50 342 LYS A N 1
ATOM 2233 C CA . LYS A 1 363 ? 34.864 1.836 13.088 1.00 36.48 342 LYS A CA 1
ATOM 2234 C C . LYS A 1 363 ? 33.784 2.909 13.145 1.00 37.56 342 LYS A C 1
ATOM 2235 O O . LYS A 1 363 ? 33.505 3.576 12.143 1.00 40.43 342 LYS A O 1
ATOM 2241 N N . ALA A 1 364 ? 33.173 3.075 14.311 1.00 40.00 343 ALA A N 1
ATOM 2242 C CA . ALA A 1 364 ? 32.079 4.027 14.453 1.00 37.05 343 ALA A CA 1
ATOM 2243 C C . ALA A 1 364 ? 32.599 5.448 14.264 1.00 39.97 343 ALA A C 1
ATOM 2244 O O . ALA A 1 364 ? 33.616 5.814 14.866 1.00 50.69 343 ALA A O 1
ATOM 2246 N N . PRO A 1 365 ? 31.943 6.263 13.437 1.00 32.51 344 PRO A N 1
ATOM 2247 C CA . PRO A 1 365 ? 32.435 7.619 13.170 1.00 35.85 344 PRO A CA 1
ATOM 2248 C C . PRO A 1 365 ? 32.721 8.409 14.440 1.00 44.19 344 PRO A C 1
ATOM 2249 O O . PRO A 1 365 ? 32.108 8.195 15.489 1.00 49.20 344 PRO A O 1
ATOM 2253 N N . GLU A 1 366 ? 33.672 9.338 14.322 1.00 50.40 345 GLU A N 1
ATOM 2254 C CA . GLU A 1 366 ? 34.069 10.167 15.455 1.00 48.41 345 GLU A CA 1
ATOM 2255 C C . GLU A 1 366 ? 32.936 11.074 15.916 1.00 40.48 345 GLU A C 1
ATOM 2256 O O . GLU A 1 366 ? 32.912 11.496 17.078 1.00 39.07 345 GLU A O 1
ATOM 2262 N N . SER A 1 367 ? 31.992 11.383 15.025 1.00 47.66 346 SER A N 1
ATOM 2263 C CA . SER A 1 367 ? 30.920 12.311 15.371 1.00 47.02 346 SER A CA 1
ATOM 2264 C C . SER A 1 367 ? 29.989 11.716 16.419 1.00 35.40 346 SER A C 1
ATOM 2265 O O . SER A 1 367 ? 29.648 12.381 17.404 1.00 31.73 346 SER A O 1
ATOM 2268 N N . TRP A 1 368 ? 29.582 10.458 16.226 1.00 36.41 347 TRP A N 1
ATOM 2269 C CA . TRP A 1 368 ? 28.551 9.830 17.049 1.00 40.57 347 TRP A CA 1
ATOM 2270 C C . TRP A 1 368 ? 28.814 10.032 18.537 1.00 35.50 347 TRP A C 1
ATOM 2271 O O . TRP A 1 368 ? 29.898 9.719 19.039 1.00 35.61 347 TRP A O 1
ATOM 2282 N N . GLN A 1 369 ? 27.809 10.556 19.238 1.00 28.28 348 GLN A N 1
ATOM 2283 C CA . GLN A 1 369 ? 27.915 10.926 20.650 1.00 31.28 348 GLN A CA 1
ATOM 2284 C C . GLN A 1 369 ? 27.364 9.850 21.573 1.00 29.66 348 GLN A C 1
ATOM 2285 O O . GLN A 1 369 ? 26.807 10.156 22.633 1.00 25.86 348 GLN A O 1
ATOM 2291 N N . GLY A 1 370 ? 27.499 8.585 21.188 1.00 37.99 349 GLY A N 1
ATOM 2292 C CA . GLY A 1 370 ? 27.101 7.486 22.043 1.00 23.51 349 GLY A CA 1
ATOM 2293 C C . GLY A 1 370 ? 28.246 6.574 22.420 1.00 23.65 349 GLY A C 1
ATOM 2294 O O . GLY A 1 370 ? 29.410 6.887 22.161 1.00 27.74 349 GLY A O 1
ATOM 2295 N N . LYS A 1 371 ? 27.928 5.443 23.047 1.00 22.45 350 LYS A N 1
ATOM 2296 C CA . LYS A 1 371 ? 28.917 4.425 23.375 1.00 20.60 350 LYS A CA 1
ATOM 2297 C C . LYS A 1 371 ? 28.329 3.035 23.171 1.00 20.52 350 LYS A C 1
ATOM 2298 O O . LYS A 1 371 ? 27.138 2.820 23.408 1.00 23.68 350 LYS A O 1
ATOM 2304 N N . SER A 1 372 ? 29.187 2.096 22.763 1.00 19.27 351 SER A N 1
ATOM 2305 C CA . SER A 1 372 ? 28.759 0.747 22.402 1.00 20.46 351 SER A CA 1
ATOM 2306 C C . SER A 1 372 ? 28.189 -0.003 23.603 1.00 26.57 351 SER A C 1
ATOM 2307 O O . SER A 1 372 ? 28.717 0.077 24.716 1.00 22.92 351 SER A O 1
ATOM 2310 N N . LEU A 1 373 ? 27.105 -0.748 23.366 1.00 28.21 352 LEU A N 1
ATOM 2311 C CA . LEU A 1 373 ? 26.526 -1.642 24.363 1.00 21.73 352 LEU A CA 1
ATOM 2312 C C . LEU A 1 373 ? 27.014 -3.079 24.218 1.00 26.12 352 LEU A C 1
ATOM 2313 O O . LEU A 1 373 ? 26.466 -3.976 24.865 1.00 29.15 352 LEU A O 1
ATOM 2318 N N . LEU A 1 374 ? 28.007 -3.323 23.365 1.00 35.23 353 LEU A N 1
ATOM 2319 C CA . LEU A 1 374 ? 28.594 -4.658 23.275 1.00 39.72 353 LEU A CA 1
ATOM 2320 C C . LEU A 1 374 ? 29.251 -5.113 24.575 1.00 49.78 353 LEU A C 1
ATOM 2321 O O . LEU A 1 374 ? 29.062 -6.282 24.954 1.00 58.04 353 LEU A O 1
ATOM 2326 N N . PRO A 1 375 ? 30.022 -4.274 25.307 1.00 49.90 354 PRO A N 1
ATOM 2327 C CA . PRO A 1 375 ? 30.576 -4.734 26.591 1.00 55.81 354 PRO A CA 1
ATOM 2328 C C . PRO A 1 375 ? 29.528 -5.215 27.588 1.00 51.51 354 PRO A C 1
ATOM 2329 O O . PRO A 1 375 ? 29.849 -5.978 28.504 1.00 59.51 354 PRO A O 1
ATOM 2333 N N . LEU A 1 376 ? 28.276 -4.784 27.422 1.00 47.58 355 LEU A N 1
ATOM 2334 C CA . LEU A 1 376 ? 27.232 -5.139 28.379 1.00 37.37 355 LEU A CA 1
ATOM 2335 C C . LEU A 1 376 ? 26.602 -6.495 28.082 1.00 43.95 355 LEU A C 1
ATOM 2336 O O . LEU A 1 376 ? 26.190 -7.197 29.014 1.00 49.61 355 LEU A O 1
ATOM 2341 N N . VAL A 1 377 ? 26.534 -6.880 26.809 1.00 45.68 356 VAL A N 1
ATOM 2342 C CA . VAL A 1 377 ? 25.762 -8.050 26.394 1.00 50.73 356 VAL A CA 1
ATOM 2343 C C . VAL A 1 377 ? 26.587 -9.330 26.473 1.00 53.31 356 VAL A C 1
ATOM 2344 O O . VAL A 1 377 ? 26.081 -10.376 26.891 1.00 48.58 356 VAL A O 1
ATOM 2348 N N . LYS A 1 378 ? 27.857 -9.286 26.068 1.00 51.94 357 LYS A N 1
ATOM 2349 C CA . LYS A 1 378 ? 28.747 -10.420 26.272 1.00 52.01 357 LYS A CA 1
ATOM 2350 C C . LYS A 1 378 ? 29.451 -10.363 27.622 1.00 56.34 357 LYS A C 1
ATOM 2351 O O . LYS A 1 378 ? 30.456 -11.056 27.818 1.00 59.18 357 LYS A O 1
ATOM 2357 N N . GLN A 1 379 ? 28.936 -9.554 28.550 1.00 54.58 358 GLN A N 1
ATOM 2358 C CA . GLN A 1 379 ? 29.412 -9.502 29.933 1.00 61.31 358 GLN A CA 1
ATOM 2359 C C . GLN A 1 379 ? 30.899 -9.168 30.008 1.00 64.12 358 GLN A C 1
ATOM 2360 O O . GLN A 1 379 ? 31.628 -9.693 30.854 1.00 62.59 358 GLN A O 1
ATOM 2366 N N . GLU A 1 380 ? 31.351 -8.280 29.123 1.00 67.64 359 GLU A N 1
ATOM 2367 C CA . GLU A 1 380 ? 32.746 -7.860 29.070 1.00 66.97 359 GLU A CA 1
ATOM 2368 C C . GLU A 1 380 ? 33.053 -6.848 30.167 1.00 59.72 359 GLU A C 1
ATOM 2369 O O . GLU A 1 380 ? 32.396 -6.834 31.213 1.00 58.48 359 GLU A O 1
ATOM 2375 N N . THR A 1 381 ? 34.045 -5.993 29.931 1.00 70.27 360 THR A N 1
ATOM 2376 C CA . THR A 1 381 ? 34.422 -4.986 30.908 1.00 76.46 360 THR A CA 1
ATOM 2377 C C . THR A 1 381 ? 33.400 -3.852 30.934 1.00 73.48 360 THR A C 1
ATOM 2378 O O . THR A 1 381 ? 32.484 -3.778 30.110 1.00 69.34 360 THR A O 1
ATOM 2382 N N . SER A 1 382 ? 33.584 -2.951 31.897 1.00 85.86 361 SER A N 1
ATOM 2383 C CA . SER A 1 382 ? 32.701 -1.808 32.123 1.00 77.66 361 SER A CA 1
ATOM 2384 C C . SER A 1 382 ? 31.240 -2.250 32.179 1.00 73.13 361 SER A C 1
ATOM 2385 O O . SER A 1 382 ? 30.384 -1.793 31.416 1.00 63.93 361 SER A O 1
ATOM 2388 N N . THR A 1 383 ? 30.973 -3.174 33.097 1.00 67.09 362 THR A N 1
ATOM 2389 C CA . THR A 1 383 ? 29.603 -3.586 33.339 1.00 67.13 362 THR A CA 1
ATOM 2390 C C . THR A 1 383 ? 28.813 -2.539 34.110 1.00 63.23 362 THR A C 1
ATOM 2391 O O . THR A 1 383 ? 27.632 -2.777 34.370 1.00 65.80 362 THR A O 1
ATOM 2395 N N . ILE A 1 384 ? 29.444 -1.434 34.531 1.00 57.50 363 ILE A N 1
ATOM 2396 C CA . ILE A 1 384 ? 28.747 -0.291 35.125 1.00 62.92 363 ILE A CA 1
A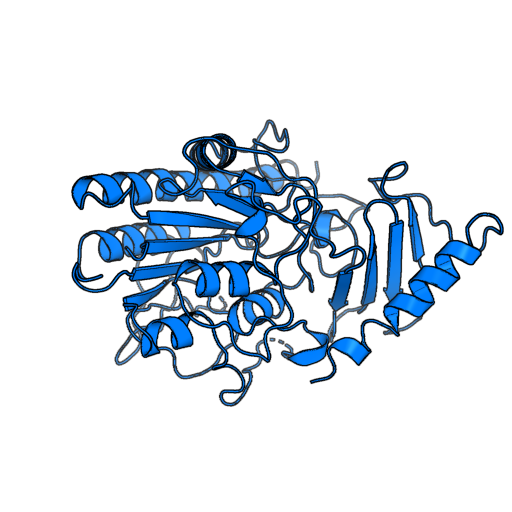TOM 2397 C C . ILE A 1 384 ? 28.659 0.871 34.132 1.00 62.55 363 ILE A C 1
ATOM 2398 O O . ILE A 1 384 ? 28.473 2.010 34.516 1.00 67.08 363 ILE A O 1
ATOM 2403 N N . SER A 1 385 ? 28.811 0.584 32.853 1.00 52.05 364 SER A N 1
ATOM 2404 C CA . SER A 1 385 ? 28.612 1.519 31.758 1.00 48.09 364 SER A CA 1
ATOM 2405 C C . SER A 1 385 ? 29.556 2.716 31.827 1.00 49.35 364 SER A C 1
ATOM 2406 O O . SER A 1 385 ? 29.932 3.234 30.777 1.00 53.62 364 SER A O 1
ATOM 2409 N N . ARG A 1 386 ? 29.911 3.206 33.032 1.00 52.67 365 ARG A N 1
ATOM 2410 C CA . ARG A 1 386 ? 30.818 4.362 33.201 1.00 48.98 365 ARG A CA 1
ATOM 2411 C C . ARG A 1 386 ? 30.314 5.597 32.457 1.00 34.53 365 ARG A C 1
ATOM 2412 O O . ARG A 1 386 ? 31.094 6.464 32.057 1.00 26.34 365 ARG A O 1
ATOM 2420 N N . ASP A 1 387 ? 28.996 5.678 32.279 1.00 34.08 366 ASP A N 1
ATOM 2421 C CA . ASP A 1 387 ? 28.340 6.871 31.760 1.00 40.00 366 ASP A CA 1
ATOM 2422 C C . ASP A 1 387 ? 27.535 7.501 32.885 1.00 40.50 366 ASP A C 1
ATOM 2423 O O . ASP A 1 387 ? 26.303 7.569 32.815 1.00 47.27 366 ASP A O 1
ATOM 2428 N N . THR A 1 388 ? 28.241 7.967 33.919 1.00 42.66 367 THR A N 1
ATOM 2429 C CA . THR A 1 388 ? 27.610 8.290 35.194 1.00 44.25 367 THR A CA 1
ATOM 2430 C C . THR A 1 388 ? 26.481 9.301 35.051 1.00 45.85 367 THR A C 1
ATOM 2431 O O . THR A 1 388 ? 25.515 9.261 35.819 1.00 37.75 367 THR A O 1
ATOM 2435 N N . ILE A 1 389 ? 26.578 10.216 34.088 1.00 55.38 368 ILE A N 1
ATOM 2436 C CA . ILE A 1 389 ? 25.562 11.246 33.899 1.00 51.35 368 ILE A CA 1
ATOM 2437 C C . ILE A 1 389 ? 25.278 11.401 32.410 1.00 42.42 368 ILE A C 1
ATOM 2438 O O . ILE A 1 389 ? 26.198 11.403 31.585 1.00 38.57 368 ILE A O 1
ATOM 2443 N N . LEU A 1 390 ? 23.994 11.535 32.071 1.00 40.04 369 LEU A N 1
ATOM 2444 C CA . LEU A 1 390 ? 23.525 11.625 30.693 1.00 38.73 369 LEU A CA 1
ATOM 2445 C C . LEU A 1 390 ? 22.722 12.906 30.486 1.00 41.12 369 LEU A C 1
ATOM 2446 O O . LEU A 1 390 ? 22.374 13.606 31.435 1.00 38.73 369 LEU A O 1
ATOM 2451 N N . ILE A 1 391 ? 22.426 13.198 29.221 1.00 39.58 370 ILE A N 1
ATOM 2452 C CA . ILE A 1 391 ? 21.739 14.419 28.820 1.00 33.89 370 ILE A CA 1
ATOM 2453 C C . ILE A 1 391 ? 20.387 14.042 28.209 1.00 36.37 370 ILE A C 1
ATOM 2454 O O . ILE A 1 391 ? 20.141 12.888 27.854 1.00 30.66 370 ILE A O 1
ATOM 2459 N N . GLU A 1 392 ? 19.500 15.035 28.100 1.00 42.70 371 GLU A N 1
ATOM 2460 C CA . GLU A 1 392 ? 18.254 14.902 27.347 1.00 40.59 371 GLU A CA 1
ATOM 2461 C C . GLU A 1 392 ? 17.674 16.298 27.135 1.00 42.62 371 GLU A C 1
ATOM 2462 O O . GLU A 1 392 ? 17.888 17.192 27.959 1.00 41.84 371 GLU A O 1
ATOM 2468 N N . HIS A 1 393 ? 16.950 16.482 26.023 1.00 41.61 372 HIS A N 1
ATOM 2469 C CA . HIS A 1 393 ? 16.609 17.824 25.553 1.00 37.58 372 HIS A CA 1
ATOM 2470 C C . HIS A 1 393 ? 15.312 17.805 24.748 1.00 36.08 372 HIS A C 1
ATOM 2471 O O . HIS A 1 393 ? 14.772 16.745 24.428 1.00 38.04 372 HIS A O 1
ATOM 2478 N N . LEU A 1 394 ? 14.805 19.007 24.452 1.00 39.45 373 LEU A N 1
ATOM 2479 C CA . LEU A 1 394 ? 13.635 19.176 23.590 1.00 41.33 373 LEU A CA 1
ATOM 2480 C C . LEU A 1 394 ? 13.712 20.584 22.994 1.00 49.30 373 LEU A C 1
ATOM 2481 O O . LEU A 1 394 ? 13.396 21.561 23.674 1.00 42.20 373 LEU A O 1
ATOM 2486 N N . TRP A 1 395 ? 14.164 20.687 21.741 1.00 64.49 374 TRP A N 1
ATOM 2487 C CA . TRP A 1 395 ? 14.255 21.967 21.038 1.00 62.36 374 TRP A CA 1
ATOM 2488 C C . TRP A 1 395 ? 12.965 22.132 20.244 1.00 56.04 374 TRP A C 1
ATOM 2489 O O . TRP A 1 395 ? 12.740 21.419 19.261 1.00 58.91 374 TRP A O 1
ATOM 2500 N N . ASP A 1 396 ? 12.117 23.068 20.666 1.00 51.18 375 ASP A N 1
ATOM 2501 C CA . ASP A 1 396 ? 10.692 22.983 20.369 1.00 52.65 375 ASP A CA 1
ATOM 2502 C C . ASP A 1 396 ? 10.172 24.243 19.677 1.00 48.86 375 ASP A C 1
ATOM 2503 O O . ASP A 1 396 ? 10.877 25.250 19.526 1.00 49.77 375 ASP A O 1
ATOM 2508 N N . PHE A 1 397 ? 8.885 24.150 19.298 1.00 49.20 376 PHE A N 1
ATOM 2509 C CA . PHE A 1 397 ? 8.096 25.099 18.520 1.00 58.30 376 PHE A CA 1
ATOM 2510 C C . PHE A 1 397 ? 6.718 25.288 19.152 1.00 57.09 376 PHE A C 1
ATOM 2511 O O . PHE A 1 397 ? 6.576 25.917 20.208 1.00 51.80 376 PHE A O 1
ATOM 2519 N N . GLU A 1 398 ? 5.717 24.653 18.547 1.00 72.89 377 GLU A N 1
ATOM 2520 C CA . GLU A 1 398 ? 4.305 24.888 18.832 1.00 71.52 377 GLU A CA 1
ATOM 2521 C C . GLU A 1 398 ? 3.938 24.451 20.255 1.00 66.56 377 GLU A C 1
ATOM 2522 O O . GLU A 1 398 ? 4.754 23.910 21.007 1.00 70.61 377 GLU A O 1
ATOM 2524 N N . ASN A 1 399 ? 2.662 24.638 20.604 1.00 64.37 378 ASN A N 1
ATOM 2525 C CA . ASN A 1 399 ? 2.233 24.816 21.989 1.00 63.14 378 ASN A CA 1
ATOM 2526 C C . ASN A 1 399 ? 2.415 23.541 22.811 1.00 64.39 378 ASN A C 1
ATOM 2527 O O . ASN A 1 399 ? 1.761 22.527 22.546 1.00 69.06 378 ASN A O 1
ATOM 2532 N N . ILE A 1 400 ? 3.290 23.584 23.824 1.00 69.83 379 ILE A N 1
ATOM 2533 C CA . ILE A 1 400 ? 4.332 24.609 23.966 1.00 69.13 379 ILE A CA 1
ATOM 2534 C C . ILE A 1 400 ? 5.686 23.982 24.350 1.00 64.46 379 ILE A C 1
ATOM 2535 O O . ILE A 1 400 ? 6.437 23.558 23.489 1.00 51.03 379 ILE A O 1
ATOM 2540 N N . PRO A 1 401 ? 5.942 23.844 25.649 1.00 66.41 380 PRO A N 1
ATOM 2541 C CA . PRO A 1 401 ? 7.254 24.214 26.195 1.00 63.51 380 PRO A CA 1
ATOM 2542 C C . PRO A 1 401 ? 8.368 23.269 25.781 1.00 57.45 380 PRO A C 1
ATOM 2543 O O . PRO A 1 401 ? 8.131 22.101 25.437 1.00 61.38 380 PRO A O 1
ATOM 2547 N N . PRO A 1 402 ? 9.612 23.764 25.797 1.00 50.72 381 PRO A N 1
ATOM 2548 C CA . PRO A 1 402 ? 10.788 22.906 25.631 1.00 48.42 381 PRO A CA 1
ATOM 2549 C C . PRO A 1 402 ? 11.453 22.628 26.973 1.00 49.28 381 PRO A C 1
ATOM 2550 O O . PRO A 1 402 ? 11.031 23.190 27.988 1.00 67.19 381 PRO A O 1
ATOM 2554 N N . SER A 1 403 ? 12.480 21.777 27.002 1.00 38.52 382 SER A N 1
ATOM 2555 C CA . SER A 1 403 ? 13.221 21.508 28.226 1.00 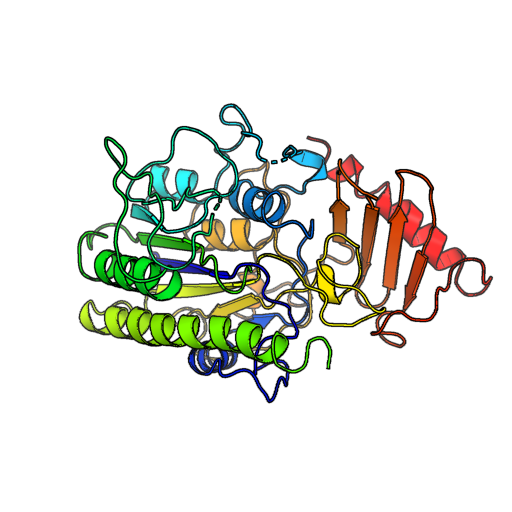39.48 382 SER A CA 1
ATOM 2556 C C . SER A 1 403 ? 14.590 20.953 27.859 1.00 42.42 382 SER A C 1
ATOM 2557 O O . SER A 1 403 ? 14.817 20.495 26.738 1.00 49.86 382 SER A O 1
ATOM 2560 N N . GLU A 1 404 ? 15.502 20.986 28.825 1.00 33.59 383 GLU A N 1
ATOM 2561 C CA . GLU A 1 404 ? 16.790 20.312 28.698 1.00 37.83 383 GLU A CA 1
ATOM 2562 C C . GLU A 1 404 ? 17.318 20.047 30.097 1.00 42.50 383 GLU A C 1
ATOM 2563 O O . GLU A 1 404 ? 17.238 20.922 30.966 1.00 44.73 383 GLU A O 1
ATOM 2569 N N . GLY A 1 405 ? 17.830 18.839 30.314 1.00 47.49 384 GLY A N 1
ATOM 2570 C CA . GLY A 1 405 ? 18.331 18.491 31.626 1.00 41.47 384 GLY A CA 1
ATOM 2571 C C . GLY A 1 405 ? 19.308 17.338 31.557 1.00 41.16 384 GLY A C 1
ATOM 2572 O O . GLY A 1 405 ? 19.847 16.999 30.500 1.00 44.98 384 GLY A O 1
ATOM 2573 N N . VAL A 1 406 ? 19.525 16.731 32.717 1.00 41.48 385 VAL A N 1
ATOM 2574 C CA . VAL A 1 406 ? 20.453 15.620 32.865 1.00 40.58 385 VAL A CA 1
ATOM 2575 C C . VAL A 1 406 ? 19.882 14.642 33.884 1.00 33.74 385 VAL A C 1
ATOM 2576 O O . VAL A 1 406 ? 19.061 15.007 34.730 1.00 37.91 385 VAL A O 1
ATOM 2580 N N . ARG A 1 407 ? 20.318 13.388 33.801 1.00 29.58 386 ARG A N 1
ATOM 2581 C CA . ARG A 1 407 ? 19.825 12.354 34.698 1.00 23.59 386 ARG A CA 1
ATOM 2582 C C . ARG A 1 407 ? 20.998 11.521 35.197 1.00 27.79 386 ARG A C 1
ATOM 2583 O O . ARG A 1 407 ? 22.022 11.405 34.516 1.00 26.70 386 ARG A O 1
ATOM 2591 N N . THR A 1 408 ? 20.842 10.946 36.390 1.00 32.05 387 THR A N 1
ATOM 2592 C CA . THR A 1 408 ? 21.851 10.099 37.009 1.00 25.22 387 THR A CA 1
ATOM 2593 C C . THR A 1 408 ? 21.154 8.884 37.614 1.00 19.74 387 THR A C 1
ATOM 2594 O O . THR A 1 408 ? 19.925 8.801 37.637 1.00 18.86 387 THR A O 1
ATOM 2598 N N . GLU A 1 409 ? 21.949 7.925 38.101 1.00 24.71 388 GLU A N 1
ATOM 2599 C CA . GLU A 1 409 ? 21.394 6.666 38.592 1.00 32.09 388 GLU A CA 1
ATOM 2600 C C . GLU A 1 409 ? 20.364 6.866 39.698 1.00 35.68 388 GLU A C 1
ATOM 2601 O O . GLU A 1 409 ? 19.483 6.014 39.865 1.00 33.67 388 GLU A O 1
ATOM 2607 N N . GLU A 1 410 ? 20.442 7.969 40.457 1.00 38.33 389 GLU A N 1
ATOM 2608 C CA . GLU A 1 410 ? 19.389 8.249 41.429 1.00 39.98 389 GLU A CA 1
ATOM 2609 C C . GLU A 1 410 ? 19.075 9.740 41.537 1.00 39.04 389 GLU A C 1
ATOM 2610 O O . GLU A 1 410 ? 18.624 10.199 42.591 1.00 50.48 389 GLU A O 1
ATOM 2616 N N . TRP A 1 411 ? 19.280 10.503 40.463 1.00 37.96 390 TRP A N 1
ATOM 2617 C CA . TRP A 1 411 ? 19.009 11.935 40.477 1.00 37.99 390 TRP A CA 1
ATOM 2618 C C . TRP A 1 411 ? 18.522 12.394 39.110 1.00 34.44 390 TRP A C 1
ATOM 2619 O O . TRP A 1 411 ? 18.996 11.913 38.077 1.00 31.61 390 TRP A O 1
ATOM 2630 N N . LYS A 1 412 ? 17.580 13.337 39.117 1.00 32.47 391 LYS A N 1
ATOM 2631 C CA . LYS A 1 412 ? 16.993 13.887 37.904 1.00 31.03 391 LYS A CA 1
ATOM 2632 C C . LYS A 1 412 ? 16.973 15.406 37.984 1.00 33.60 391 LYS A C 1
ATOM 2633 O O . LYS A 1 412 ? 16.859 15.983 39.068 1.00 47.10 391 LYS A O 1
ATOM 2639 N N . TYR A 1 413 ? 17.070 16.050 36.822 1.00 34.70 392 TYR A N 1
ATOM 2640 C CA . TYR A 1 413 ? 17.102 17.504 36.756 1.00 33.45 392 TYR A CA 1
ATOM 2641 C C . TYR A 1 413 ? 16.706 17.952 35.355 1.00 36.14 392 TYR A C 1
ATOM 2642 O O . TYR A 1 413 ? 17.160 17.370 34.367 1.00 40.93 392 TYR A O 1
ATOM 2651 N N . PHE A 1 414 ? 15.866 18.986 35.278 1.00 36.84 393 PHE A N 1
ATOM 2652 C CA . PHE A 1 414 ? 15.477 19.572 33.998 1.00 41.66 393 PHE A CA 1
ATOM 2653 C C . PHE A 1 414 ? 14.770 20.899 34.241 1.00 41.23 393 PHE A C 1
ATOM 2654 O O . PHE A 1 414 ? 14.082 21.072 35.252 1.00 49.72 393 PHE A O 1
ATOM 2662 N N . ARG A 1 415 ? 14.941 21.829 33.297 1.00 34.81 394 ARG A N 1
ATOM 2663 C CA . ARG A 1 415 ? 14.323 23.148 33.379 1.00 42.56 394 ARG A CA 1
ATOM 2664 C C . ARG A 1 415 ? 13.812 23.572 32.008 1.00 45.23 394 ARG A C 1
ATOM 2665 O O . ARG A 1 415 ? 14.522 23.435 31.008 1.00 55.35 394 ARG A O 1
ATOM 2673 N N . TYR A 1 416 ? 12.586 24.093 31.971 1.00 44.03 395 TYR A N 1
ATOM 2674 C CA . TYR A 1 416 ? 11.969 24.557 30.734 1.00 48.11 395 TYR A CA 1
ATOM 2675 C C . TYR A 1 416 ? 12.542 25.922 30.341 1.00 53.70 395 TYR A C 1
ATOM 2676 O O . TYR A 1 416 ? 13.286 26.549 31.099 1.00 65.71 395 TYR A O 1
ATOM 2685 N N . VAL A 1 417 ? 12.198 26.392 29.137 1.00 56.06 396 VAL A N 1
ATOM 2686 C CA . VAL A 1 417 ? 12.766 27.656 28.666 1.00 64.29 396 VAL A CA 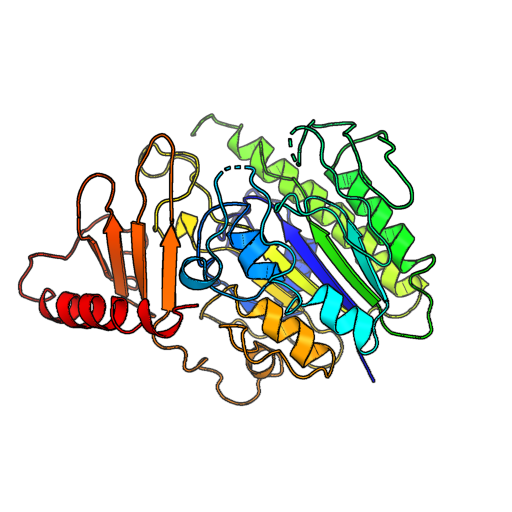1
ATOM 2687 C C . VAL A 1 417 ? 11.774 28.535 27.906 1.00 69.79 396 VAL A C 1
ATOM 2688 O O . VAL A 1 417 ? 11.880 29.766 27.951 1.00 60.87 396 VAL A O 1
ATOM 2692 N N . ASN A 1 418 ? 10.814 27.940 27.198 1.00 70.29 397 ASN A N 1
ATOM 2693 C CA . ASN A 1 418 ? 9.808 28.712 26.461 1.00 67.20 397 ASN A CA 1
ATOM 2694 C C . ASN A 1 418 ? 8.421 28.334 26.971 1.00 64.03 397 ASN A C 1
ATOM 2695 O O . ASN A 1 418 ? 7.856 27.312 26.569 1.00 60.32 397 ASN A O 1
ATOM 2700 N N . ASP A 1 419 ? 7.867 29.174 27.838 1.00 65.30 398 ASP A N 1
ATOM 2701 C CA . ASP A 1 419 ? 8.546 30.398 28.249 1.00 70.24 398 ASP A CA 1
ATOM 2702 C C . ASP A 1 419 ? 8.694 30.475 29.758 1.00 76.09 398 ASP A C 1
ATOM 2703 O O . ASP A 1 419 ? 7.730 30.817 30.448 1.00 74.80 398 ASP A O 1
ATOM 2708 N N . LYS A 1 420 ? 9.905 30.190 30.255 1.00 60.13 399 LYS A N 1
ATOM 2709 C CA . LYS A 1 420 ? 10.171 30.139 31.690 1.00 62.99 399 LYS A CA 1
ATOM 2710 C C . LYS A 1 420 ? 11.569 29.596 31.978 1.00 58.80 399 LYS A C 1
ATOM 2711 O O . LYS A 1 420 ? 12.442 29.588 31.103 1.00 48.32 399 LYS A O 1
ATOM 2717 N N . THR A 1 421 ? 11.787 29.180 33.225 1.00 61.62 400 THR A N 1
ATOM 2718 C CA . THR A 1 421 ? 12.898 28.350 33.664 1.00 56.48 400 THR A CA 1
ATOM 2719 C C . THR A 1 421 ? 12.477 27.676 34.971 1.00 61.24 400 THR A C 1
ATOM 2720 O O . THR A 1 421 ? 13.060 27.931 36.030 1.00 46.82 400 THR A O 1
ATOM 2724 N N . ILE A 1 422 ? 11.434 26.841 34.918 1.00 57.61 401 ILE A N 1
ATOM 2725 C CA . ILE A 1 422 ? 10.990 26.103 36.099 1.00 44.56 401 ILE A CA 1
ATOM 2726 C C . ILE A 1 422 ? 11.964 24.970 36.375 1.00 46.27 401 ILE A C 1
ATOM 2727 O O . ILE A 1 422 ? 11.814 23.863 35.846 1.00 46.35 401 ILE A O 1
ATOM 2732 N N . GLU A 1 423 ? 12.956 25.230 37.216 1.00 51.87 402 GLU A N 1
ATOM 2733 C CA . GLU A 1 423 ? 13.908 24.194 37.578 1.00 44.00 402 GLU A CA 1
ATOM 2734 C C . GLU A 1 423 ? 13.219 23.116 38.407 1.00 47.22 402 GLU A C 1
ATOM 2735 O O . GLU A 1 423 ? 12.341 23.406 39.224 1.00 50.82 402 GLU A O 1
ATOM 2741 N N . GLU A 1 424 ? 13.602 21.861 38.174 1.00 39.45 403 GLU A N 1
ATOM 2742 C CA . GLU A 1 424 ? 13.027 20.732 38.891 1.00 34.40 403 GLU A CA 1
ATOM 2743 C C . GLU A 1 424 ? 14.101 19.685 39.144 1.00 39.09 403 GLU A C 1
ATOM 2744 O O . GLU A 1 424 ? 14.957 19.442 38.288 1.00 38.80 403 GLU A O 1
ATOM 2750 N N . LEU A 1 425 ? 14.045 19.064 40.322 1.00 41.74 404 LEU A N 1
ATOM 2751 C CA . LEU A 1 425 ? 14.988 18.023 40.711 1.00 38.87 404 LEU A CA 1
ATOM 2752 C C . LEU A 1 425 ? 14.266 16.981 41.548 1.00 36.02 404 LEU A C 1
ATOM 2753 O O . LEU A 1 425 ? 13.533 17.329 42.478 1.00 45.14 404 LEU A O 1
ATOM 2758 N N . TYR A 1 426 ? 14.478 15.709 41.220 1.00 31.26 405 TYR A N 1
ATOM 2759 C CA . TYR A 1 426 ? 13.862 14.603 41.935 1.00 34.97 405 TYR A CA 1
ATOM 2760 C C . TYR A 1 426 ? 14.911 13.545 42.243 1.00 38.42 405 TYR A C 1
ATOM 2761 O O . TYR A 1 426 ? 15.933 13.436 41.560 1.00 39.56 405 TYR A O 1
ATOM 2770 N N . ASN A 1 427 ? 14.649 12.763 43.286 1.00 36.49 406 ASN A N 1
ATOM 2771 C CA . ASN A 1 427 ? 15.477 11.615 43.627 1.00 38.24 406 ASN A CA 1
ATOM 2772 C C . ASN A 1 427 ? 14.853 10.376 43.003 1.00 39.94 406 ASN A C 1
ATOM 2773 O O . ASN A 1 427 ? 13.667 10.097 43.214 1.00 36.76 406 ASN A O 1
ATOM 2778 N N . ILE A 1 428 ? 15.659 9.635 42.246 1.00 40.26 407 ILE A N 1
ATOM 2779 C CA . ILE A 1 428 ? 15.143 8.569 41.397 1.00 37.45 407 ILE A CA 1
ATOM 2780 C C . ILE A 1 428 ? 14.875 7.304 42.207 1.00 41.55 407 ILE A C 1
ATOM 2781 O O . ILE A 1 428 ? 13.883 6.602 41.975 1.00 35.19 407 ILE A O 1
ATOM 2786 N N . LYS A 1 429 ? 15.725 7.011 43.190 1.00 42.24 408 LYS A N 1
ATOM 2787 C CA . LYS A 1 429 ? 15.593 5.764 43.931 1.00 45.70 408 LYS A CA 1
ATOM 2788 C C . LYS A 1 429 ? 14.506 5.817 44.997 1.00 42.09 408 LYS A C 1
ATOM 2789 O O . LYS A 1 429 ? 14.057 4.759 45.453 1.00 46.24 408 LYS A O 1
ATOM 2795 N N . LYS A 1 430 ? 14.058 7.010 45.395 1.00 33.58 409 LYS A N 1
ATOM 2796 C CA . LYS A 1 430 ? 13.011 7.126 46.399 1.00 40.69 409 LYS A CA 1
ATOM 2797 C C . LYS A 1 430 ? 11.717 7.738 45.881 1.00 33.28 409 LYS A C 1
ATOM 2798 O O . LYS A 1 430 ? 10.661 7.485 46.468 1.00 31.36 409 LYS A O 1
ATOM 2804 N N . ASP A 1 431 ? 11.766 8.527 44.809 1.00 35.35 410 ASP A N 1
ATOM 2805 C CA . ASP A 1 431 ? 10.574 9.129 44.210 1.00 35.76 410 ASP A CA 1
ATOM 2806 C C . ASP A 1 431 ? 10.569 8.811 42.721 1.00 31.26 410 ASP A C 1
ATOM 2807 O O . ASP A 1 431 ? 10.911 9.662 41.888 1.00 30.58 410 ASP A O 1
ATOM 2812 N N . PRO A 1 432 ? 10.181 7.587 42.346 1.00 26.60 411 PRO A N 1
ATOM 2813 C CA . PRO A 1 432 ? 10.158 7.235 40.920 1.00 29.88 411 PRO A CA 1
ATOM 2814 C C . PRO A 1 432 ? 8.971 7.800 40.158 1.00 29.22 411 PRO A C 1
ATOM 2815 O O . PRO A 1 432 ? 9.071 7.955 38.934 1.00 32.43 411 PRO A O 1
ATOM 2819 N N . LYS A 1 433 ? 7.856 8.111 40.822 1.00 35.59 412 LYS A N 1
ATOM 2820 C CA . LYS A 1 433 ? 6.753 8.795 40.161 1.00 37.86 412 LYS A CA 1
ATOM 2821 C C . LYS A 1 433 ? 6.864 10.313 40.266 1.00 47.61 412 LYS A C 1
ATOM 2822 O O . LYS A 1 433 ? 5.879 11.017 40.012 1.00 53.79 412 LYS A O 1
ATOM 2828 N N . GLU A 1 434 ? 8.037 10.816 40.654 1.00 42.31 413 GLU A N 1
ATOM 2829 C CA . GLU A 1 434 ? 8.443 12.209 40.446 1.00 38.22 413 GLU A CA 1
ATOM 2830 C C . GLU A 1 434 ? 7.368 13.201 40.881 1.00 36.77 413 GLU A C 1
ATOM 2831 O O . GLU A 1 434 ? 6.992 14.112 40.138 1.00 33.76 413 GLU A O 1
ATOM 2837 N N . ILE A 1 435 ? 6.861 13.024 42.103 1.00 39.17 414 ILE A N 1
ATOM 2838 C CA . ILE A 1 435 ? 5.810 13.903 42.604 1.00 36.66 414 ILE A CA 1
ATOM 2839 C C . ILE A 1 435 ? 6.315 14.893 43.644 1.00 37.11 414 ILE A C 1
ATOM 2840 O O . ILE A 1 435 ? 5.530 15.723 44.123 1.00 33.31 414 ILE A O 1
ATOM 2845 N N . ASN A 1 436 ? 7.599 14.851 43.996 1.00 34.90 415 ASN A N 1
ATOM 2846 C CA . ASN A 1 436 ? 8.154 15.737 45.021 1.00 33.07 415 ASN A CA 1
ATOM 2847 C C . ASN A 1 436 ? 9.374 16.470 44.468 1.00 30.54 415 ASN A C 1
ATOM 2848 O O . ASN A 1 436 ? 10.488 15.937 44.483 1.00 26.38 415 ASN A O 1
ATOM 2853 N N . ASN A 1 437 ? 9.158 17.696 43.996 1.00 37.18 416 ASN A N 1
ATOM 2854 C CA . ASN A 1 437 ? 10.258 18.539 43.544 1.00 41.20 416 ASN A CA 1
ATOM 2855 C C . ASN A 1 437 ? 11.163 18.890 44.719 1.00 40.78 416 ASN A C 1
ATOM 2856 O O . ASN A 1 437 ? 10.689 19.309 45.778 1.00 44.84 416 ASN A O 1
ATOM 2861 N N . LEU A 1 438 ? 12.473 18.725 44.529 1.00 41.84 417 LEU A N 1
ATOM 2862 C CA . LEU A 1 438 ? 13.429 18.841 45.623 1.00 46.54 417 LEU A CA 1
ATOM 2863 C C . LEU A 1 438 ? 14.328 20.071 45.536 1.00 48.36 417 LEU A C 1
ATOM 2864 O O . LEU A 1 438 ? 15.232 20.211 46.365 1.00 62.71 417 LEU A O 1
ATOM 2869 N N . ILE A 1 439 ? 14.121 20.965 44.568 1.00 45.47 418 ILE A N 1
ATOM 2870 C CA . ILE A 1 439 ? 14.946 22.168 44.528 1.00 54.07 418 ILE A CA 1
ATOM 2871 C C . ILE A 1 439 ? 14.456 23.164 45.574 1.00 48.99 418 ILE A C 1
ATOM 2872 O O . ILE A 1 439 ? 13.316 23.117 46.043 1.00 43.13 418 ILE A O 1
ATOM 2877 N N . GLY A 1 440 ? 15.337 24.077 45.934 1.00 54.01 419 GLY A N 1
ATOM 2878 C CA . GLY A 1 440 ? 15.079 25.022 47.010 1.00 53.55 419 GLY A CA 1
ATOM 2879 C C . GLY A 1 440 ? 15.500 24.497 48.362 1.00 40.75 419 GLY A C 1
ATOM 2880 O O . GLY A 1 440 ? 16.168 25.198 49.120 1.00 50.05 419 GLY A O 1
ATOM 2881 N N . LYS A 1 441 ? 15.138 23.252 48.666 1.00 38.94 420 LYS A N 1
ATOM 2882 C CA . LYS A 1 441 ? 15.388 22.697 49.991 1.00 50.58 420 LYS A CA 1
ATOM 2883 C C . LYS A 1 441 ? 16.880 22.486 50.223 1.00 52.23 420 LYS A C 1
ATOM 2884 O O . LYS A 1 441 ? 17.564 21.842 49.422 1.00 46.94 420 LYS A O 1
ATOM 2890 N N . LYS A 1 442 ? 17.365 23.012 51.355 1.00 52.78 421 LYS A N 1
ATOM 2891 C CA . LYS A 1 442 ? 18.798 23.192 51.576 1.00 49.49 421 LYS A CA 1
ATOM 2892 C C . LYS A 1 442 ? 19.564 21.877 51.549 1.00 55.07 421 LYS A C 1
ATOM 2893 O O . LYS A 1 442 ? 20.729 21.851 51.136 1.00 53.82 421 LYS A O 1
ATOM 2899 N N . LYS A 1 443 ? 18.942 20.779 51.985 1.00 51.19 422 LYS A N 1
ATOM 2900 C CA . LYS A 1 443 ? 19.651 19.506 52.029 1.00 42.79 422 LYS A CA 1
ATOM 2901 C C . LYS A 1 443 ? 19.954 18.952 50.644 1.00 50.24 422 LYS A C 1
ATOM 2902 O O . LYS A 1 443 ? 20.784 18.044 50.531 1.00 53.53 422 LYS A O 1
ATOM 2908 N N . TYR A 1 444 ? 19.319 19.482 49.594 1.00 49.86 423 TYR A N 1
ATOM 2909 C CA . TYR A 1 444 ? 19.536 19.003 48.236 1.00 46.41 423 TYR A CA 1
ATOM 2910 C C . TYR A 1 444 ? 19.728 20.128 47.227 1.00 53.99 423 TYR A C 1
ATOM 2911 O O . TYR A 1 444 ? 19.639 19.876 46.022 1.00 60.02 423 TYR A O 1
ATOM 2920 N N . GLN A 1 445 ? 19.965 21.360 47.669 1.00 49.60 424 GLN A N 1
ATOM 2921 C CA . GLN A 1 445 ? 20.292 22.399 46.703 1.00 48.38 424 GLN A CA 1
ATOM 2922 C C . GLN A 1 445 ? 21.762 22.369 46.308 1.00 45.82 424 GLN A C 1
ATOM 2923 O O . GLN A 1 445 ? 22.140 23.017 45.326 1.00 38.07 424 GLN A O 1
ATOM 2929 N N . ASN A 1 446 ? 22.591 21.621 47.041 1.00 46.70 425 ASN A N 1
ATOM 2930 C CA . ASN A 1 446 ? 23.962 21.380 46.608 1.00 47.96 425 ASN A CA 1
ATOM 2931 C C . ASN A 1 446 ? 24.022 20.305 45.529 1.00 51.25 425 ASN A C 1
ATOM 2932 O O . ASN A 1 446 ? 24.832 20.404 44.601 1.00 49.65 425 ASN A O 1
ATOM 2937 N N . VAL A 1 447 ? 23.184 19.269 45.619 1.00 46.93 426 VAL A N 1
ATOM 2938 C CA . VAL A 1 447 ? 23.161 18.302 44.528 1.00 46.06 426 VAL A CA 1
ATOM 2939 C C . VAL A 1 447 ? 22.459 18.880 43.309 1.00 47.42 426 VAL A C 1
ATOM 2940 O O . VAL A 1 447 ? 22.632 18.369 42.199 1.00 46.93 426 VAL A O 1
ATOM 2944 N N . ALA A 1 448 ? 21.679 19.948 43.483 1.00 48.19 427 ALA A N 1
ATOM 2945 C CA . ALA A 1 448 ? 21.127 20.641 42.324 1.00 46.90 427 ALA A CA 1
ATOM 2946 C C . ALA A 1 448 ? 22.196 21.473 41.626 1.00 39.84 427 ALA A C 1
ATOM 2947 O O . ALA A 1 448 ? 22.205 21.575 40.393 1.00 48.65 427 ALA A O 1
ATOM 2949 N N . LYS A 1 449 ? 23.110 22.069 42.396 1.00 42.47 428 LYS A N 1
ATOM 2950 C CA . LYS A 1 449 ? 24.204 22.823 41.794 1.00 48.28 428 LYS A CA 1
ATOM 2951 C C . LYS A 1 449 ? 25.207 21.905 41.109 1.00 50.80 428 LYS A C 1
ATOM 2952 O O . LYS A 1 449 ? 25.814 22.293 40.105 1.00 60.02 428 LYS A O 1
ATOM 2958 N N . ALA A 1 450 ? 25.401 20.694 41.637 1.00 43.39 429 ALA A N 1
ATOM 2959 C CA . ALA A 1 450 ? 26.271 19.733 40.969 1.00 43.28 429 ALA A CA 1
ATOM 2960 C C . ALA A 1 450 ? 25.655 19.237 39.669 1.00 52.23 429 ALA A C 1
ATOM 2961 O O . ALA A 1 450 ? 26.381 18.936 38.714 1.00 51.47 429 ALA A O 1
ATOM 2963 N N . LEU A 1 451 ? 24.326 19.151 39.610 1.00 51.30 430 LEU A N 1
ATOM 2964 C CA . LEU A 1 451 ? 23.664 18.698 38.392 1.00 44.00 430 LEU A CA 1
ATOM 2965 C C . LEU A 1 451 ? 23.437 19.849 37.420 1.00 46.09 430 LEU A C 1
ATOM 2966 O O . LEU A 1 451 ? 23.603 19.679 36.207 1.00 50.84 430 LEU A O 1
ATOM 2971 N N . ARG A 1 452 ? 23.053 21.022 37.932 1.00 46.60 431 ARG A N 1
ATOM 2972 C CA . ARG A 1 452 ? 22.950 22.203 37.079 1.00 50.81 431 ARG A CA 1
ATOM 2973 C C . ARG A 1 452 ? 24.280 22.519 36.410 1.00 56.54 431 ARG A C 1
ATOM 2974 O O . ARG A 1 452 ? 24.306 22.952 35.252 1.00 49.20 431 ARG A O 1
ATOM 2982 N N . GLU A 1 453 ? 25.391 22.299 37.116 1.00 60.58 432 GLU A N 1
ATOM 2983 C CA . GLU A 1 453 ? 26.707 22.492 36.516 1.00 63.71 432 GLU A CA 1
ATOM 2984 C C . GLU A 1 453 ? 26.969 21.455 35.432 1.00 55.93 432 GLU A C 1
ATOM 2985 O O . GLU A 1 453 ? 27.274 21.805 34.285 1.00 56.80 432 GLU A O 1
ATOM 2991 N N . LYS A 1 454 ? 26.844 20.170 35.778 1.00 51.49 433 LYS A N 1
ATOM 2992 C CA . LYS A 1 454 ? 27.090 19.101 34.816 1.00 51.11 433 LYS A CA 1
ATOM 2993 C C . LYS A 1 454 ? 26.176 19.190 33.601 1.00 58.03 433 LYS A C 1
ATOM 2994 O O . LYS A 1 454 ? 26.499 18.616 32.559 1.00 58.10 433 LYS A O 1
ATOM 3000 N N . LEU A 1 455 ? 25.041 19.882 33.713 1.00 59.09 434 LEU A N 1
ATOM 3001 C CA . LEU A 1 455 ? 24.182 20.086 32.552 1.00 44.52 434 LEU A CA 1
ATOM 3002 C C . LEU A 1 455 ? 24.850 21.003 31.536 1.00 49.11 434 LEU A C 1
ATOM 3003 O O . LEU A 1 455 ? 24.946 20.667 30.350 1.00 54.44 434 LEU A O 1
ATOM 3008 N N . ASP A 1 456 ? 25.314 22.174 31.983 1.00 54.30 435 ASP A N 1
ATOM 3009 C CA . ASP A 1 456 ? 26.133 23.019 31.121 1.00 56.81 435 ASP A CA 1
ATOM 3010 C C . ASP A 1 456 ? 27.407 22.294 30.710 1.00 54.20 435 ASP A C 1
ATOM 3011 O O . ASP A 1 456 ? 27.822 22.358 29.547 1.00 48.29 435 ASP A O 1
ATOM 3016 N N . GLU A 1 457 ? 28.037 21.597 31.655 1.00 49.96 436 GLU A N 1
ATOM 3017 C CA . GLU A 1 457 ? 29.123 20.667 31.357 1.00 52.18 436 GLU A CA 1
ATOM 3018 C C . GLU A 1 457 ? 28.609 19.362 30.755 1.00 63.13 436 GLU A C 1
ATOM 3019 O O . GLU A 1 457 ? 28.975 18.272 31.205 1.00 56.28 436 GLU A O 1
ATOM 3025 N N . LEU A 1 458 ? 27.705 19.464 29.777 1.00 67.45 437 LEU A N 1
ATOM 3026 C CA . LEU A 1 458 ? 27.219 18.344 28.977 1.00 52.93 437 LEU A CA 1
ATOM 3027 C C . LEU A 1 458 ? 26.516 18.882 27.738 1.00 48.93 437 LEU A C 1
ATOM 3028 O O . LEU A 1 458 ? 26.483 18.217 26.698 1.00 52.44 437 LEU A O 1
ATOM 3033 N N . ILE A 1 459 ? 25.943 20.082 27.844 1.00 49.35 438 ILE A N 1
ATOM 3034 C CA . ILE A 1 459 ? 25.336 20.720 26.679 1.00 48.71 438 ILE A CA 1
ATOM 3035 C C . ILE A 1 459 ? 26.412 21.105 25.672 1.00 52.80 438 ILE A C 1
ATOM 3036 O O . ILE A 1 459 ? 26.296 20.823 24.473 1.00 58.89 438 ILE A O 1
ATOM 3041 N N . ALA A 1 460 ? 27.479 21.746 26.146 1.00 50.76 439 ALA A N 1
ATOM 3042 C CA . ALA A 1 460 ? 28.569 22.163 25.276 1.00 52.34 439 ALA A CA 1
ATOM 3043 C C . ALA A 1 460 ? 29.551 21.040 24.965 1.00 46.36 439 ALA A C 1
ATOM 3044 O O . ALA A 1 460 ? 30.365 21.195 24.049 1.00 49.00 439 ALA A O 1
ATOM 3046 N N . LYS A 1 461 ? 29.503 19.919 25.692 1.00 48.17 440 LYS A N 1
ATOM 3047 C CA . LYS A 1 461 ? 30.376 18.794 25.366 1.00 51.47 440 LYS A CA 1
ATOM 3048 C C . LYS A 1 461 ? 29.951 18.072 24.097 1.00 45.31 440 LYS A C 1
ATOM 3049 O O . LYS A 1 461 ? 30.669 17.172 23.647 1.00 52.69 440 LYS A O 1
ATOM 3055 N N . ASN A 1 462 ? 28.805 18.428 23.524 1.00 45.76 441 ASN A N 1
ATOM 3056 C CA . ASN A 1 462 ? 28.358 17.887 22.249 1.00 58.53 441 ASN A CA 1
ATOM 3057 C C . ASN A 1 462 ? 28.473 18.907 21.128 1.00 58.24 441 ASN A C 1
ATOM 3058 O O . ASN A 1 462 ? 29.015 18.596 20.062 1.00 55.63 441 ASN A O 1
ATOM 3063 N N . SER A 1 463 ? 27.975 20.126 21.351 1.00 56.34 442 SER A N 1
ATOM 3064 C CA . SER A 1 463 ? 28.249 21.286 20.505 1.00 61.41 442 SER A CA 1
ATOM 3065 C C . SER A 1 463 ? 27.723 21.127 19.082 1.00 70.04 442 SER A C 1
ATOM 3066 O O . SER A 1 463 ? 26.573 21.479 18.798 1.00 64.80 442 SER A O 1
ATOM 3069 N N . ASP A 1 464 ? 28.561 20.628 18.177 1.00 75.23 443 ASP A N 1
ATOM 3070 C CA . ASP A 1 464 ? 28.158 20.449 16.786 1.00 74.87 443 ASP A CA 1
ATOM 3071 C C . ASP A 1 464 ? 28.965 19.341 16.116 1.00 95.14 443 ASP A C 1
ATOM 3072 O O . ASP A 1 464 ? 28.460 18.636 15.241 1.00 85.57 443 ASP A O 1
#

Organism: Formosa agariphila (strain DSM 15362 / KCTC 12365 / LMG 23005 / KMM 3901 / M-2Alg 35-1) (NCBI:txid1347342)

Solvent-accessible surface area: 17047 Å² total; per-residue (Å²): 194,74,15,12,0,0,2,1,1,0,0,3,2,17,41,50,0,1,20,56,50,62,20,170,128,14,99,2,70,39,0,39,112,0,0,100,52,2,1,4,3,35,44,1,0,0,1,0,0,45,18,19,2,0,0,4,1,1,6,5,0,3,13,7,66,4,5,63,18,57,130,114,1,66,12,64,155,99,68,10,80,48,3,0,15,36,30,0,76,127,94,15,5,59,4,4,17,17,0,16,14,20,2,142,34,120,79,19,65,49,41,20,15,27,2,79,11,240,27,30,31,167,116,61,7,143,3,65,69,166,187,80,92,79,66,47,108,78,48,6,9,107,36,0,0,81,23,0,21,50,3,0,80,120,67,0,74,112,129,95,19,3,0,0,4,0,1,0,1,3,3,39,108,159,103,102,112,121,61,36,53,21,14,20,146,69,0,27,23,0,0,84,1,3,120,69,2,47,57,23,1,122,100,44,53,32,45,148,36,0,0,4,0,3,0,0,0,0,0,39,2,23,32,67,91,179,63,54,15,13,106,37,0,16,12,20,0,0,21,0,2,0,1,4,12,7,21,117,83,30,172,112,32,36,82,9,111,37,18,7,1,0,7,0,0,22,2,0,0,71,21,0,61,20,176,17,17,156,30,11,40,13,91,27,7,26,30,10,9,66,100,87,101,42,87,131,18,183,39,104,31,8,5,0,6,4,135,46,85,80,136,103,58,10,1,20,0,0,2,19,89,68,42,0,0,0,46,18,61,65,129,129,70,84,54,16,0,12,22,19,127,184,20,90,148,9,132,78,49,16,54,58,107,139,154,62,75,104,45,10,101,56,13,100,78,71,0,69,96,27,23,75,137,18,68,129